Protein AF-A0A971KIN3-F1 (afdb_monomer)

Sequence (688 aa):
MKANSELQKLKEALSQYQEQVETALETAGYPPVSIWNLETLIKLVQDIEIHAARIETIAKANERREQALSQLEKAKREMTDWHARWEQACRDLLLDAEHPRLEGAQFFNFSQHLMKWIELIKVAQGKSEVYANQKSLYEEALQALTSFLKETTDDPIELKAKANSLCQRLEQANSLSKEIKRKHTELEEIVKAVENKQHALNQFWESIGLDDKNVYALQELSDRRPEWDTLKLTIGQREGDIEQLSKEDPEAALISDTTTLDEINQKTADIDDNISQIKDSYNKLTELKSDYKRYTEGSDLAQAEKEYRLALEKLEQFRQNQMLKRTVQVLIDNLEEEYREQASPEVLNKASSWFEKITANRYALRVNSEGFFAYDMVNKNALLLNQLSHGTRVQLLFAVRMGLIDMQERSGAIRFPIFMDELLANSDDARALFIINAIKEIAKERQVFYFTAQFDEVEKFRQHAPEVFHELPLSKLSEEHLGDSSPASHYKPIKPSYPEPVQDYGEYKRLLHVPRITLFDHIEQLHIWYLFDDSRHLCPYLEQNQLQVGQLRAEDPIVEKRINLLRQAQQLLRIGRCPPVFMEDIRKASILNENTEYWTQIESFLAEHTHNGTLLVKELEEGQSIKNIIKRTKQNLIDYLKTNGFASDEIASDAETVLSYMSQITEGFSTESDDYAIIMRYVKYVLG

Solvent-accessible surface area (backbone atoms only — not comparable to full-atom values): 39937 Å² total; per-residue (Å²): 119,70,73,61,54,55,55,49,52,52,51,53,52,50,54,54,52,50,53,54,51,48,54,53,34,52,77,70,72,45,82,78,81,91,60,98,46,72,68,56,50,53,50,51,51,52,53,51,51,54,52,52,54,52,52,53,52,52,51,56,51,50,52,55,50,53,53,52,50,52,51,50,54,50,51,52,51,54,51,53,54,48,51,56,52,49,47,49,54,24,57,79,67,75,41,53,79,90,64,71,76,80,83,67,95,62,62,76,65,48,56,55,52,47,52,52,47,52,53,50,47,52,53,49,49,54,50,47,50,52,48,51,51,52,49,51,55,49,51,51,51,48,51,52,50,29,62,74,69,70,55,91,69,87,52,67,68,61,52,51,53,51,51,53,52,50,50,52,51,51,53,50,52,52,51,50,52,52,49,51,52,52,53,50,52,54,48,52,52,50,50,50,50,49,51,52,50,50,50,54,50,52,54,54,45,65,76,67,74,72,83,85,87,81,88,88,70,82,78,69,76,78,79,60,73,80,67,55,69,64,54,60,64,58,51,67,61,55,60,63,65,54,69,68,68,77,76,78,77,83,78,84,76,76,76,82,83,81,78,60,72,66,66,51,53,54,50,50,53,56,48,51,53,50,51,49,55,49,48,54,51,51,50,53,50,48,52,53,49,51,52,49,46,50,63,73,71,28,70,63,51,59,48,51,52,49,52,50,51,53,50,51,51,51,50,49,52,49,49,51,53,51,47,50,53,49,50,50,47,50,50,49,51,48,48,52,49,48,48,64,71,60,54,48,68,62,39,50,53,40,12,17,56,38,22,18,55,42,46,74,57,40,33,37,58,46,76,57,101,93,43,69,30,37,32,32,62,81,81,70,42,80,33,49,69,87,74,46,52,73,54,55,46,53,48,44,53,51,12,43,53,52,11,48,51,54,58,72,36,67,88,48,98,64,72,71,70,44,81,43,70,53,85,51,80,78,43,56,74,73,56,34,51,33,46,51,53,40,49,48,60,48,48,75,76,28,57,68,47,80,46,71,94,51,68,67,58,55,51,50,40,55,74,76,32,54,92,82,57,79,90,75,63,67,77,66,60,50,72,84,61,73,84,69,87,81,94,65,78,81,79,69,78,78,69,84,80,72,81,75,70,51,93,52,46,75,57,45,42,63,77,68,63,61,78,88,64,56,73,79,57,58,71,48,71,36,51,41,71,63,74,43,83,46,35,71,79,42,44,68,41,51,78,69,70,38,57,30,43,61,64,59,69,88,82,44,70,66,61,51,50,50,54,51,50,49,51,53,51,45,57,58,54,43,42,40,47,51,54,68,48,51,71,66,64,52,55,74,65,66,67,69,65,80,92,40,72,39,44,56,38,50,52,51,51,28,66,75,52,74,19,40,32,42,60,49,43,52,42,62,74,73,45,84,78,55,51,96,68,53,71,68,51,52,48,54,49,45,51,48,33,43,75,73,46,23,22,59,93,48,76,57,61,54,72,65,58,49,55,54,50,47,43,74,76,37,90,89,43,40,94,88,32,70,66,36,58,30,48,54,49,48,50,46,60,46,74,105

Foldseek 3Di:
DVVVVVVVVVVVVVVVVLVVVQVVCVVVVHDRQPDPDPVSVVVVVVVVVVVVVVVVVVVVVVVVVVVVVVVVVVVVVVVVVVLVVQVVVCVVVVADSVDRPPPDPDVVVVVVVVVVVVVVVVVVVVVVVVVVVVVVVVVVVLVVLCVVLVHDDSDPVVSVVVVVVVVVVVVVVVVVVVVVVVVVVVVVVVVVVVVVVVVVVVVVCVVVDDDDDDDDPVPVVPPPVVVVVVVVVVVVVVVVVVVVVVPDDDPPPPPPPPDDPVVVVVVVVVVVVVVVVVVVVVVVVVVVVVVVCCVPVPPVVVVVVVVVVVVVVVVVVVVVVVCVVVVVVVVVVVCVVCCVVPVPVQLLVQLQVQLCQLVVNQWGWDADPVGIWIQGPVVRDTHDLVRDDPLSNLSSVVSSVRSVQCVVCVPPPDRDEAEAECSCVPPDLVSLLSNLVSVLVVLVVHHYHYDDPDVVSVVSNCVRRVPSDDDDDVVVVCVVPVPDDDPDDPPPPPQPDQDDWDPDLVVSCVSVVFDFDALPDDQQAHFCSLQDLGRVVCVVCVSVVNGGLVSDDPPDPSSVVLSVLLVLLSVLQLFQPFDADALVLVVVLVLDDCPDPLSVQLRVVCVVVVRQLQVVLVCLVVVDRRDDDDPVSSVSSSCSCVVVRSHDPGDRDALVRSLVVCCVPPPPSDPPDSSSVSSSVVRVSNVD

Structure (mmCIF, N/CA/C/O backbone):
data_AF-A0A971KIN3-F1
#
_entry.id   AF-A0A971KIN3-F1
#
loop_
_atom_site.group_PDB
_atom_site.id
_atom_site.type_symbol
_atom_site.label_atom_id
_atom_site.label_alt_id
_atom_site.label_comp_id
_atom_site.label_asym_id
_atom_site.label_entity_id
_atom_site.label_seq_id
_atom_site.pdbx_PDB_ins_code
_atom_site.Cartn_x
_atom_site.Cartn_y
_atom_site.Cartn_z
_atom_site.occupancy
_atom_site.B_iso_or_equiv
_atom_site.auth_seq_id
_atom_site.auth_comp_id
_atom_site.auth_asym_id
_atom_site.auth_atom_id
_atom_site.pdbx_PDB_model_num
ATOM 1 N N . MET A 1 1 ? 16.374 -70.831 82.853 1.00 53.88 1 MET A N 1
ATOM 2 C CA . MET A 1 1 ? 15.401 -71.311 81.840 1.00 53.88 1 MET A CA 1
ATOM 3 C C . MET A 1 1 ? 14.658 -70.199 81.080 1.00 53.88 1 MET A C 1
ATOM 5 O O . MET A 1 1 ? 14.287 -70.464 79.948 1.00 53.88 1 MET A O 1
ATOM 9 N N . LYS A 1 2 ? 14.483 -68.963 81.593 1.00 54.94 2 LYS A N 1
ATOM 10 C CA . LYS A 1 2 ? 13.761 -67.887 80.864 1.00 54.94 2 LYS A CA 1
ATOM 11 C C . LYS A 1 2 ? 14.474 -67.339 79.608 1.00 54.94 2 LYS A C 1
ATOM 13 O O . LYS A 1 2 ? 13.822 -67.201 78.580 1.00 54.94 2 LYS A O 1
ATOM 18 N N . ALA A 1 3 ? 15.799 -67.159 79.644 1.00 54.19 3 ALA A N 1
ATOM 19 C CA . ALA A 1 3 ? 16.580 -66.657 78.499 1.00 54.19 3 ALA A CA 1
ATOM 20 C C . ALA A 1 3 ? 16.579 -67.594 77.271 1.00 54.19 3 ALA A C 1
ATOM 22 O O . ALA A 1 3 ? 16.702 -67.136 76.141 1.00 54.19 3 ALA A O 1
ATOM 23 N N . ASN A 1 4 ? 16.388 -68.904 77.474 1.00 57.28 4 ASN A N 1
ATOM 24 C CA . ASN A 1 4 ? 16.362 -69.867 76.369 1.00 57.28 4 ASN A CA 1
ATOM 25 C C . ASN A 1 4 ? 15.003 -69.874 75.640 1.00 57.28 4 ASN A C 1
ATOM 27 O O . ASN A 1 4 ? 14.953 -70.144 74.447 1.00 57.28 4 ASN A O 1
ATOM 31 N N . SER A 1 5 ? 13.906 -69.527 76.331 1.00 62.28 5 SER A N 1
ATOM 32 C CA . SER A 1 5 ? 12.571 -69.476 75.711 1.00 62.28 5 SER A CA 1
ATOM 33 C C . SER A 1 5 ? 12.349 -68.216 74.867 1.00 62.28 5 SER A C 1
ATOM 35 O O . SER A 1 5 ? 11.665 -68.280 73.853 1.00 62.28 5 SER A O 1
ATOM 37 N N . GLU A 1 6 ? 12.952 -67.081 75.241 1.00 65.56 6 GLU A N 1
ATOM 38 C CA . GLU A 1 6 ? 12.880 -65.850 74.439 1.00 65.56 6 GLU A CA 1
ATOM 39 C C . GLU A 1 6 ? 13.728 -65.946 73.169 1.00 65.56 6 GLU A C 1
ATOM 41 O O . GLU A 1 6 ? 13.268 -65.560 72.097 1.00 65.56 6 GLU A O 1
ATOM 46 N N . LEU A 1 7 ? 14.923 -66.542 73.256 1.00 69.50 7 LEU A N 1
ATOM 47 C CA . LEU A 1 7 ? 15.766 -66.797 72.086 1.00 69.50 7 LEU A CA 1
ATOM 48 C C . LEU A 1 7 ? 15.076 -67.736 71.082 1.00 69.50 7 LEU A C 1
ATOM 50 O O . LEU A 1 7 ? 15.206 -67.554 69.874 1.00 69.50 7 LEU A O 1
ATOM 54 N N . GLN A 1 8 ? 14.333 -68.729 71.574 1.00 71.75 8 GLN A N 1
ATOM 55 C CA . GLN A 1 8 ? 13.607 -69.670 70.725 1.00 71.75 8 GLN A CA 1
ATOM 56 C C . GLN A 1 8 ? 12.415 -69.007 70.023 1.00 71.75 8 GLN A C 1
ATOM 58 O O . GLN A 1 8 ? 12.276 -69.158 68.813 1.00 71.75 8 GLN A O 1
ATOM 63 N N . LYS A 1 9 ? 11.653 -68.166 70.735 1.00 71.81 9 LYS A N 1
ATOM 64 C CA . LYS A 1 9 ? 10.582 -67.348 70.138 1.00 71.81 9 LYS A CA 1
ATOM 65 C C . LYS A 1 9 ? 11.098 -66.374 69.078 1.00 71.81 9 LYS A C 1
ATOM 67 O O . LYS A 1 9 ? 10.453 -66.194 68.052 1.00 71.81 9 LYS A O 1
ATOM 72 N N . LEU A 1 10 ? 12.262 -65.759 69.299 1.00 72.50 10 LEU A N 1
ATOM 73 C CA . LEU A 1 10 ? 12.882 -64.866 68.314 1.00 72.50 10 LEU A CA 1
ATOM 74 C C . LEU A 1 10 ? 13.343 -65.618 67.057 1.00 72.50 10 LEU A C 1
ATOM 76 O O . LEU A 1 10 ? 13.205 -65.094 65.957 1.00 72.50 10 LEU A O 1
ATOM 80 N N . LYS A 1 11 ? 13.850 -66.850 67.197 1.00 73.94 11 LYS A N 1
ATOM 81 C CA . LYS A 1 11 ? 14.219 -67.699 66.050 1.00 73.94 11 LYS A CA 1
ATOM 82 C C . LYS A 1 11 ? 13.003 -68.169 65.251 1.00 73.94 11 LYS A C 1
ATOM 84 O O . LYS A 1 11 ? 13.064 -68.171 64.027 1.00 73.94 11 LYS A O 1
ATOM 89 N N . GLU A 1 12 ? 11.911 -68.526 65.926 1.00 74.44 12 GLU A N 1
ATOM 90 C CA . GLU A 1 12 ? 10.640 -68.878 65.277 1.00 74.44 12 GLU A CA 1
ATOM 91 C C . GLU A 1 12 ? 10.049 -67.679 64.520 1.00 74.44 12 GLU A C 1
ATOM 93 O O . GLU A 1 12 ? 9.695 -67.812 63.351 1.00 74.44 12 GLU A O 1
ATOM 98 N N . ALA A 1 13 ? 10.038 -66.489 65.133 1.00 71.88 13 ALA A N 1
ATOM 99 C CA . ALA A 1 13 ? 9.583 -65.264 64.475 1.00 71.88 13 ALA A CA 1
ATOM 100 C C . ALA A 1 13 ? 10.449 -64.891 63.257 1.00 71.88 13 ALA A C 1
ATOM 102 O O . ALA A 1 13 ? 9.910 -64.493 62.228 1.00 71.88 13 ALA A O 1
ATOM 103 N N . LEU A 1 14 ? 11.777 -65.053 63.345 1.00 75.38 14 LEU A N 1
ATOM 104 C CA . LEU A 1 14 ? 12.691 -64.815 62.222 1.00 75.38 14 LEU A CA 1
ATOM 105 C C . LEU A 1 14 ? 12.408 -65.775 61.057 1.00 75.38 14 LEU A C 1
ATOM 107 O O . LEU A 1 14 ? 12.309 -65.327 59.920 1.00 75.38 14 LEU A O 1
ATOM 111 N N . SER A 1 15 ? 12.233 -67.070 61.340 1.00 76.12 15 SER A N 1
ATOM 112 C CA . SER A 1 15 ? 11.923 -68.083 60.322 1.00 76.12 15 SER A CA 1
ATOM 113 C C . SER A 1 15 ? 10.598 -67.791 59.618 1.00 76.12 15 SER A C 1
ATOM 115 O O . SER A 1 15 ? 10.511 -67.896 58.400 1.00 76.12 15 SER A O 1
ATOM 117 N N . GLN A 1 16 ? 9.580 -67.377 60.376 1.00 74.38 16 GLN A N 1
ATOM 118 C CA . GLN A 1 16 ? 8.275 -67.023 59.823 1.00 74.38 16 GLN A CA 1
ATOM 119 C C . GLN A 1 16 ? 8.350 -65.767 58.939 1.00 74.38 16 GLN A C 1
ATOM 121 O O . GLN A 1 16 ? 7.687 -65.687 57.908 1.00 74.38 16 GLN A O 1
ATOM 126 N N . TYR A 1 17 ? 9.180 -64.790 59.314 1.00 76.06 17 TYR A N 1
ATOM 127 C CA . TYR A 1 17 ? 9.399 -63.585 58.512 1.00 76.06 17 TYR A CA 1
ATOM 128 C C . TYR A 1 17 ? 10.165 -63.886 57.213 1.00 76.06 17 TYR A C 1
ATOM 130 O O . TYR A 1 17 ? 9.867 -63.304 56.172 1.00 76.06 17 TYR A O 1
ATOM 138 N N . GLN A 1 18 ? 11.132 -64.810 57.255 1.00 79.69 18 GLN A N 1
ATOM 139 C CA . GLN A 1 18 ? 11.874 -65.259 56.072 1.00 79.69 18 GLN A CA 1
ATOM 140 C C . GLN A 1 18 ? 10.957 -65.949 55.056 1.00 79.69 18 GLN A C 1
ATOM 142 O O . GLN A 1 18 ? 10.985 -65.597 53.879 1.00 79.69 18 GLN A O 1
ATOM 147 N N . GLU A 1 19 ? 10.084 -66.844 55.521 1.00 78.56 19 GLU A N 1
ATOM 148 C CA . GLU A 1 19 ? 9.106 -67.549 54.682 1.00 78.56 19 GLU A CA 1
ATOM 149 C C . GLU A 1 19 ? 8.125 -66.580 53.995 1.00 78.56 19 GLU A C 1
ATOM 151 O O . GLU A 1 19 ? 7.825 -66.713 52.806 1.00 78.56 19 GLU A O 1
ATOM 156 N N . GLN A 1 20 ? 7.670 -65.544 54.711 1.00 77.56 20 GLN A N 1
ATOM 157 C CA . GLN A 1 20 ? 6.807 -64.501 54.141 1.00 77.56 20 GLN A CA 1
ATOM 158 C C . GLN A 1 20 ? 7.499 -63.710 53.025 1.00 77.56 20 GLN A C 1
ATOM 160 O O . GLN A 1 20 ? 6.883 -63.415 52.000 1.00 77.56 20 GLN A O 1
ATOM 165 N N . VAL A 1 21 ? 8.774 -63.367 53.213 1.00 73.19 21 VAL A N 1
ATOM 166 C CA . VAL A 1 21 ? 9.553 -62.614 52.223 1.00 73.19 21 VAL A CA 1
ATOM 167 C C . VAL A 1 21 ? 9.888 -63.482 51.006 1.00 73.19 21 VAL A C 1
ATOM 169 O O . VAL A 1 21 ? 9.762 -63.001 49.884 1.00 73.19 21 VAL A O 1
ATOM 172 N N . GLU A 1 22 ? 10.238 -64.757 51.188 1.00 79.12 22 GLU A N 1
ATOM 173 C CA . GLU A 1 22 ? 10.440 -65.704 50.078 1.00 79.12 22 GLU A CA 1
ATOM 174 C C . GLU A 1 22 ? 9.166 -65.884 49.244 1.00 79.12 22 GLU A C 1
ATOM 176 O O . GLU A 1 22 ? 9.211 -65.751 48.021 1.00 79.12 22 GLU A O 1
ATOM 181 N N . THR A 1 23 ? 8.013 -66.054 49.897 1.00 75.00 23 THR A N 1
ATOM 182 C CA . THR A 1 23 ? 6.712 -66.153 49.212 1.00 75.00 23 THR A CA 1
ATOM 183 C C . THR A 1 23 ? 6.403 -64.890 48.394 1.00 75.00 23 THR A C 1
ATOM 185 O O . THR A 1 23 ? 5.900 -64.962 47.268 1.00 75.00 23 THR A O 1
ATOM 188 N N . ALA A 1 24 ? 6.718 -63.708 48.937 1.00 71.25 24 ALA A N 1
ATOM 189 C CA . ALA A 1 24 ? 6.518 -62.436 48.245 1.00 71.25 24 ALA A CA 1
ATOM 190 C C . ALA A 1 24 ? 7.445 -62.278 47.025 1.00 71.25 24 ALA A C 1
ATOM 192 O O . ALA A 1 24 ? 7.006 -61.788 45.983 1.00 71.25 24 ALA A O 1
ATOM 193 N N . LEU A 1 25 ? 8.701 -62.723 47.129 1.00 74.12 25 LEU A N 1
ATOM 194 C CA . LEU A 1 25 ? 9.668 -62.696 46.028 1.00 74.12 25 LEU A CA 1
ATOM 195 C C . LEU A 1 25 ? 9.279 -63.657 44.901 1.00 74.12 25 LEU A C 1
ATOM 197 O O . LEU A 1 25 ? 9.315 -63.251 43.739 1.00 74.12 25 LEU A O 1
ATOM 201 N N . GLU A 1 26 ? 8.834 -64.874 45.226 1.00 75.00 26 GLU A N 1
ATOM 202 C CA . GLU A 1 26 ? 8.338 -65.838 44.235 1.00 75.00 26 GLU A CA 1
ATOM 203 C C . GLU A 1 26 ? 7.112 -65.306 43.491 1.00 75.00 26 GLU A C 1
ATOM 205 O O . GLU A 1 26 ? 7.052 -65.364 42.262 1.00 75.00 26 GLU A O 1
ATOM 210 N N . THR A 1 27 ? 6.162 -64.711 44.219 1.00 71.19 27 THR A N 1
ATOM 211 C CA . THR A 1 27 ? 4.963 -64.101 43.619 1.00 71.19 27 THR A CA 1
ATOM 212 C C . THR A 1 27 ? 5.328 -62.952 42.672 1.00 71.19 27 THR A C 1
ATOM 214 O O . THR A 1 27 ? 4.670 -62.747 41.653 1.00 71.19 27 THR A O 1
ATOM 217 N N . ALA A 1 28 ? 6.400 -62.218 42.981 1.00 64.06 28 ALA A N 1
ATOM 218 C CA . ALA A 1 28 ? 6.932 -61.137 42.157 1.00 64.06 28 ALA A CA 1
ATOM 219 C C . ALA A 1 28 ? 7.926 -61.606 41.068 1.00 64.06 28 ALA A C 1
ATOM 221 O O . ALA A 1 28 ? 8.424 -60.774 40.308 1.00 64.06 28 ALA A O 1
ATOM 222 N N . GLY A 1 29 ? 8.200 -62.913 40.962 1.00 72.31 29 GLY A N 1
ATOM 223 C CA . GLY A 1 29 ? 9.069 -63.505 39.939 1.00 72.31 29 GLY A CA 1
ATOM 224 C C . GLY A 1 29 ? 10.575 -63.327 40.169 1.00 72.31 29 GLY A C 1
ATOM 225 O O . GLY A 1 29 ? 11.348 -63.455 39.217 1.00 72.31 29 GLY A O 1
ATOM 226 N N . TYR A 1 30 ? 11.007 -63.027 41.397 1.00 71.94 30 TYR A N 1
ATOM 227 C CA . TYR A 1 30 ? 12.423 -62.918 41.767 1.00 71.94 30 TYR A CA 1
ATOM 228 C C . TYR A 1 30 ? 12.979 -64.261 42.274 1.00 71.94 30 TYR A C 1
ATOM 230 O O . TYR A 1 30 ? 12.240 -65.050 42.864 1.00 71.94 30 TYR A O 1
ATOM 238 N N . PRO A 1 31 ? 14.277 -64.552 42.057 1.00 72.75 31 PRO A N 1
ATOM 239 C CA . PRO A 1 31 ? 14.882 -65.798 42.516 1.00 72.75 31 PRO A CA 1
ATOM 240 C C . PRO A 1 31 ? 14.957 -65.867 44.055 1.00 72.75 31 PRO A C 1
ATOM 242 O O . PRO A 1 31 ? 15.127 -64.830 44.703 1.00 72.75 31 PRO A O 1
ATOM 245 N N . PRO A 1 32 ? 14.887 -67.075 44.650 1.00 72.88 32 PRO A N 1
ATOM 246 C CA . PRO A 1 32 ? 14.962 -67.252 46.098 1.00 72.88 32 PRO A CA 1
ATOM 247 C C . PRO A 1 32 ? 16.329 -66.833 46.659 1.00 72.88 32 PRO A C 1
ATOM 249 O O . PRO A 1 32 ? 17.370 -66.981 46.009 1.00 72.88 32 PRO A O 1
ATOM 252 N N . VAL A 1 33 ? 16.337 -66.324 47.895 1.00 77.06 33 VAL A N 1
ATOM 253 C CA . VAL A 1 33 ? 17.548 -65.818 48.556 1.00 77.06 33 VAL A CA 1
ATOM 254 C C . VAL A 1 33 ? 18.350 -66.983 49.135 1.00 77.06 33 VAL A C 1
ATOM 256 O O . VAL A 1 33 ? 18.011 -67.551 50.165 1.00 77.06 33 VAL A O 1
ATOM 259 N N . SER A 1 34 ? 19.465 -67.332 48.493 1.00 69.38 34 SER A N 1
ATOM 260 C CA . SER A 1 34 ? 20.286 -68.483 48.898 1.00 69.38 34 SER A CA 1
ATOM 261 C C . SER A 1 34 ? 21.066 -68.281 50.206 1.00 69.38 34 SER A C 1
ATOM 263 O O . SER A 1 34 ? 21.488 -69.256 50.824 1.00 69.38 34 SER A O 1
ATOM 265 N N . ILE A 1 35 ? 21.320 -67.030 50.613 1.00 75.88 35 ILE A N 1
ATOM 266 C CA . ILE A 1 35 ? 22.051 -66.684 51.841 1.00 75.88 35 ILE A CA 1
ATOM 267 C C . ILE A 1 35 ? 21.369 -65.481 52.490 1.00 75.88 35 ILE A C 1
ATOM 269 O O . ILE A 1 35 ? 21.309 -64.408 51.902 1.00 75.88 35 ILE A O 1
ATOM 273 N N . TRP A 1 36 ? 20.900 -65.641 53.725 1.00 75.81 36 TRP A N 1
ATOM 274 C CA . TRP A 1 36 ? 20.221 -64.588 54.480 1.00 75.81 36 TRP A CA 1
ATOM 275 C C . TRP A 1 36 ? 21.215 -63.733 55.276 1.00 75.81 36 TRP A C 1
ATOM 277 O O . TRP A 1 36 ? 21.323 -63.853 56.497 1.00 75.81 36 TRP A O 1
ATOM 287 N N . ASN A 1 37 ? 21.969 -62.879 54.577 1.00 75.06 37 ASN A N 1
ATOM 288 C CA . ASN A 1 37 ? 22.836 -61.877 55.199 1.00 75.06 37 ASN A CA 1
ATOM 289 C C . ASN A 1 37 ? 22.491 -60.446 54.739 1.00 75.06 37 ASN A C 1
ATOM 291 O O . ASN A 1 37 ? 21.803 -60.240 53.736 1.00 75.06 37 ASN A O 1
ATOM 295 N N . LEU A 1 38 ? 22.963 -59.454 55.500 1.00 70.25 38 LEU A N 1
ATOM 296 C CA . LEU A 1 38 ? 22.644 -58.041 55.280 1.00 70.25 38 LEU A CA 1
ATOM 297 C C . LEU A 1 38 ? 23.061 -57.562 53.879 1.00 70.25 38 LEU A C 1
ATOM 299 O O . LEU A 1 38 ? 22.327 -56.824 53.234 1.00 70.25 38 LEU A O 1
ATOM 303 N N . GLU A 1 39 ? 24.216 -58.010 53.394 1.00 74.06 39 GLU A N 1
ATOM 304 C CA . GLU A 1 39 ? 24.797 -57.576 52.122 1.00 74.06 39 GLU A CA 1
ATOM 305 C C . GLU A 1 39 ? 23.992 -58.098 50.922 1.00 74.06 39 GLU A C 1
ATOM 307 O O . GLU A 1 39 ? 23.670 -57.342 50.005 1.00 74.06 39 GLU A O 1
ATOM 312 N N . THR A 1 40 ? 23.568 -59.365 50.967 1.00 76.94 40 THR A N 1
ATOM 313 C CA . THR A 1 40 ? 22.676 -59.967 49.962 1.00 76.94 40 THR A CA 1
ATOM 314 C C . THR A 1 40 ? 21.297 -59.319 49.930 1.00 76.94 40 THR A C 1
ATOM 316 O O . THR A 1 40 ? 20.754 -59.107 48.848 1.00 76.94 40 THR A O 1
ATOM 319 N N . LEU A 1 41 ? 20.739 -58.961 51.091 1.00 70.44 41 LEU A N 1
ATOM 320 C CA . LEU A 1 41 ? 19.430 -58.309 51.166 1.00 70.44 41 LEU A CA 1
ATOM 321 C C . LEU A 1 41 ? 19.489 -56.863 50.663 1.00 70.44 41 LEU A C 1
ATOM 323 O O . LEU A 1 41 ? 18.603 -56.449 49.922 1.00 70.44 41 LEU A O 1
ATOM 327 N N . ILE A 1 42 ? 20.549 -56.118 50.993 1.00 71.31 42 ILE A N 1
ATOM 328 C CA . ILE A 1 42 ? 20.762 -54.757 50.474 1.00 71.31 42 ILE A CA 1
ATOM 329 C C . ILE A 1 42 ? 20.855 -54.777 48.946 1.00 71.31 42 ILE A C 1
ATOM 331 O O . ILE A 1 42 ? 20.210 -53.967 48.283 1.00 71.31 42 ILE A O 1
ATOM 335 N N . LYS A 1 43 ? 21.610 -55.725 48.380 1.00 75.12 43 LYS A N 1
ATOM 336 C CA . LYS A 1 43 ? 21.755 -55.849 46.927 1.00 75.12 43 LYS A CA 1
ATOM 337 C C . LYS A 1 43 ? 20.433 -56.201 46.237 1.00 75.12 43 LYS A C 1
ATOM 339 O O . LYS A 1 43 ? 20.103 -55.601 45.222 1.00 75.12 43 LYS A O 1
ATOM 344 N N . LEU A 1 44 ? 19.654 -57.118 46.812 1.00 74.75 44 LEU A N 1
ATOM 345 C CA . LEU A 1 44 ? 18.337 -57.482 46.286 1.00 74.75 44 LEU A CA 1
ATOM 346 C C . LEU A 1 44 ? 17.372 -56.288 46.280 1.00 74.75 44 LEU A C 1
ATOM 348 O O . LEU A 1 44 ? 16.676 -56.071 45.293 1.00 74.75 44 LEU A O 1
ATOM 352 N N . VAL A 1 45 ? 17.348 -55.499 47.358 1.00 70.38 45 VAL A N 1
ATOM 353 C CA . VAL A 1 45 ? 16.515 -54.289 47.434 1.00 70.38 45 VAL A CA 1
ATOM 354 C C . VAL A 1 45 ? 16.930 -53.277 46.362 1.00 70.38 45 VAL A C 1
ATOM 356 O O . VAL A 1 45 ? 16.064 -52.766 45.659 1.00 70.38 45 VAL A O 1
ATOM 359 N N . GLN A 1 46 ? 18.234 -53.060 46.157 1.00 72.94 46 GLN A N 1
ATOM 360 C CA . GLN A 1 46 ? 18.737 -52.177 45.095 1.00 72.94 46 GLN A CA 1
ATOM 361 C C . GLN A 1 46 ? 18.334 -52.653 43.691 1.00 72.94 46 GLN A C 1
ATOM 363 O O . GLN A 1 46 ? 17.906 -51.847 42.864 1.00 72.94 46 GLN A O 1
ATOM 368 N N . ASP A 1 47 ? 18.426 -53.955 43.414 1.00 72.12 47 ASP A N 1
ATOM 369 C CA . ASP A 1 47 ? 18.034 -54.517 42.118 1.00 72.12 47 ASP A CA 1
ATOM 370 C C . ASP A 1 47 ? 16.516 -54.373 41.871 1.00 72.12 47 ASP A C 1
ATOM 372 O O . ASP A 1 47 ? 16.094 -54.029 40.761 1.00 72.12 47 ASP A O 1
ATOM 376 N N . ILE A 1 48 ? 15.691 -54.561 42.910 1.00 73.25 48 ILE A N 1
ATOM 377 C CA . ILE A 1 48 ? 14.236 -54.343 42.855 1.00 73.25 48 ILE A CA 1
ATOM 378 C C . ILE A 1 48 ? 13.913 -52.861 42.618 1.00 73.25 48 ILE A C 1
ATOM 380 O O . ILE A 1 48 ? 13.055 -52.554 41.790 1.00 73.25 48 ILE A O 1
ATOM 384 N N . GLU A 1 49 ? 14.609 -51.939 43.287 1.00 68.81 49 GLU A N 1
ATOM 385 C CA . GLU A 1 49 ? 14.440 -50.492 43.101 1.00 68.81 49 GLU A CA 1
ATOM 386 C C . GLU A 1 49 ? 14.782 -50.057 41.667 1.00 68.81 49 GLU A C 1
ATOM 388 O O . GLU A 1 49 ? 14.021 -49.313 41.040 1.00 68.81 49 GLU A O 1
ATOM 393 N N . ILE A 1 50 ? 15.880 -50.572 41.101 1.00 71.00 50 ILE A N 1
ATOM 394 C CA . ILE A 1 50 ? 16.274 -50.308 39.709 1.00 71.00 50 ILE A CA 1
ATOM 395 C C . ILE A 1 50 ? 15.220 -50.848 38.734 1.00 71.00 50 ILE A C 1
ATOM 397 O O . ILE A 1 50 ? 14.851 -50.175 37.764 1.00 71.00 50 ILE A O 1
ATOM 401 N N . HIS A 1 51 ? 14.716 -52.060 38.976 1.00 69.88 51 HIS A N 1
ATOM 402 C CA . HIS A 1 51 ? 13.700 -52.664 38.122 1.00 69.88 51 HIS A CA 1
ATOM 403 C C . HIS A 1 51 ? 12.359 -51.914 38.204 1.00 69.88 51 HIS A C 1
ATOM 405 O O . HIS A 1 51 ? 11.751 -51.635 37.167 1.00 69.88 51 HIS A O 1
ATOM 411 N N . ALA A 1 52 ? 11.943 -51.494 39.403 1.00 63.69 52 ALA A N 1
ATOM 412 C CA . ALA A 1 52 ? 10.748 -50.680 39.618 1.00 63.69 52 ALA A CA 1
ATOM 413 C C . ALA A 1 52 ? 10.834 -49.329 38.886 1.00 63.69 52 ALA A C 1
ATOM 415 O O . ALA A 1 52 ? 9.907 -48.962 38.160 1.00 63.69 52 ALA A O 1
ATOM 416 N N . ALA A 1 53 ? 11.977 -48.639 38.972 1.00 62.81 53 ALA A N 1
ATOM 417 C CA . ALA A 1 53 ? 12.207 -47.383 38.255 1.00 62.81 53 ALA A CA 1
ATOM 418 C C . ALA A 1 53 ? 12.123 -47.554 36.723 1.00 62.81 53 ALA A C 1
ATOM 420 O O . ALA A 1 53 ? 11.590 -46.699 36.004 1.00 62.81 53 ALA A O 1
ATOM 421 N N . ARG A 1 54 ? 12.607 -48.688 36.196 1.00 66.94 54 ARG A N 1
ATOM 422 C CA . ARG A 1 54 ? 12.516 -49.012 34.764 1.00 66.94 54 ARG A CA 1
ATOM 423 C C . ARG A 1 54 ? 11.072 -49.255 34.318 1.00 66.94 54 ARG A C 1
ATOM 425 O O . ARG A 1 54 ? 10.683 -48.753 33.263 1.00 66.94 54 ARG A O 1
ATOM 432 N N . ILE A 1 55 ? 10.279 -49.977 35.111 1.00 67.69 55 ILE A N 1
ATOM 433 C CA . ILE A 1 55 ? 8.850 -50.209 34.841 1.00 67.69 55 ILE A CA 1
ATOM 434 C C . ILE A 1 55 ? 8.083 -48.883 34.847 1.00 67.69 55 ILE A C 1
ATOM 436 O O . ILE A 1 55 ? 7.304 -48.626 33.930 1.00 67.69 55 ILE A O 1
ATOM 440 N N . GLU A 1 56 ? 8.354 -48.005 35.813 1.00 62.47 56 GLU A N 1
ATOM 441 C CA . GLU A 1 56 ? 7.712 -46.690 35.892 1.00 62.47 56 GLU A CA 1
ATOM 442 C C . GLU A 1 56 ? 8.041 -45.813 34.670 1.00 62.47 56 GLU A C 1
ATOM 444 O O . GLU A 1 56 ? 7.174 -45.131 34.118 1.00 62.47 56 GLU A O 1
ATOM 449 N N . THR A 1 57 ? 9.283 -45.879 34.184 1.00 64.62 57 THR A N 1
ATOM 450 C CA . THR A 1 57 ? 9.708 -45.160 32.973 1.00 64.62 57 THR A CA 1
ATOM 451 C C . THR A 1 57 ? 8.973 -45.667 31.725 1.00 64.62 57 THR A C 1
ATOM 453 O O . THR A 1 57 ? 8.529 -44.867 30.899 1.00 64.62 57 THR A O 1
ATOM 456 N N . ILE A 1 58 ? 8.798 -46.987 31.596 1.00 63.75 58 ILE A N 1
ATOM 457 C CA . ILE A 1 58 ? 8.051 -47.608 30.490 1.00 63.75 58 ILE A CA 1
ATOM 458 C C . ILE A 1 58 ? 6.559 -47.254 30.571 1.00 63.75 58 ILE A C 1
ATOM 460 O O . ILE A 1 58 ? 5.957 -46.925 29.548 1.00 63.75 58 ILE A O 1
ATOM 464 N N . ALA A 1 59 ? 5.969 -47.255 31.769 1.00 59.94 59 ALA A N 1
ATOM 465 C CA . ALA A 1 59 ? 4.577 -46.862 31.979 1.00 59.94 59 ALA A CA 1
ATOM 466 C C . ALA A 1 59 ? 4.325 -45.409 31.537 1.00 59.94 59 ALA A C 1
ATOM 468 O O . ALA A 1 59 ? 3.420 -45.159 30.741 1.00 59.94 59 ALA A O 1
ATOM 469 N N . LYS A 1 60 ? 5.196 -44.473 31.941 1.00 64.38 60 LYS A N 1
ATOM 470 C CA . LYS A 1 60 ? 5.132 -43.063 31.509 1.00 64.38 60 LYS A CA 1
ATOM 471 C C . LYS A 1 60 ? 5.293 -42.902 29.992 1.00 64.38 60 LYS A C 1
ATOM 473 O O . LYS A 1 60 ? 4.662 -42.035 29.390 1.00 64.38 60 LYS A O 1
ATOM 478 N N . ALA A 1 61 ? 6.135 -43.715 29.351 1.00 58.12 61 ALA A N 1
ATOM 479 C CA . ALA A 1 61 ? 6.297 -43.690 27.896 1.00 58.12 61 ALA A CA 1
ATOM 480 C C . ALA A 1 61 ? 5.047 -44.205 27.157 1.00 58.12 61 ALA A C 1
ATOM 482 O O . ALA A 1 61 ? 4.656 -43.629 26.140 1.00 58.12 61 ALA A O 1
ATOM 483 N N . ASN A 1 62 ? 4.396 -45.247 27.682 1.00 60.16 62 ASN A N 1
ATOM 484 C CA . ASN A 1 62 ? 3.154 -45.784 27.123 1.00 60.16 62 ASN A CA 1
ATOM 485 C C . ASN A 1 62 ? 1.987 -44.801 27.260 1.00 60.16 62 ASN A C 1
ATOM 487 O O . ASN A 1 62 ? 1.258 -44.599 26.291 1.00 60.16 62 ASN A O 1
ATOM 491 N N . GLU A 1 63 ? 1.871 -44.124 28.403 1.00 63.81 63 GLU A N 1
ATOM 492 C CA . GLU A 1 63 ? 0.860 -43.086 28.628 1.00 63.81 63 GLU A CA 1
ATOM 493 C C . GLU A 1 63 ? 0.993 -41.938 27.611 1.00 63.81 63 GLU A C 1
ATOM 495 O O . GLU A 1 63 ? 0.019 -41.541 26.970 1.00 63.81 63 GLU A O 1
ATOM 500 N N . ARG A 1 64 ? 2.224 -41.465 27.361 1.00 63.75 64 ARG A N 1
ATOM 501 C CA . ARG A 1 64 ? 2.495 -40.456 26.318 1.00 63.75 64 ARG A CA 1
ATOM 502 C C . ARG A 1 64 ? 2.091 -40.937 24.923 1.00 63.75 64 ARG A C 1
ATOM 504 O O . ARG A 1 64 ? 1.592 -40.147 24.123 1.00 63.75 64 ARG A O 1
ATOM 511 N N . ARG A 1 65 ? 2.302 -42.222 24.616 1.00 63.22 65 ARG A N 1
ATOM 512 C CA . ARG A 1 65 ? 1.929 -42.811 23.321 1.00 63.22 65 ARG A CA 1
ATOM 513 C C . ARG A 1 65 ? 0.414 -42.862 23.139 1.00 63.22 65 ARG A C 1
ATOM 515 O O . ARG A 1 65 ? -0.078 -42.562 22.056 1.00 63.22 65 ARG A O 1
ATOM 522 N N . GLU A 1 66 ? -0.313 -43.231 24.185 1.00 66.38 66 GLU A N 1
ATOM 523 C CA . GLU A 1 66 ? -1.774 -43.301 24.178 1.00 66.38 66 GLU A CA 1
ATOM 524 C C . GLU A 1 66 ? -2.405 -41.909 24.039 1.00 66.38 66 GLU A C 1
ATOM 526 O O . GLU A 1 66 ? -3.304 -41.708 23.219 1.00 66.38 66 GLU A O 1
ATOM 531 N N . GLN A 1 67 ? -1.847 -40.910 24.729 1.00 67.81 67 GLN A N 1
ATOM 532 C CA . GLN A 1 67 ? -2.233 -39.507 24.563 1.00 67.81 67 GLN A CA 1
ATOM 533 C C . GLN A 1 67 ? -1.989 -39.006 23.131 1.00 67.81 67 GLN A C 1
ATOM 535 O O . GLN A 1 67 ? -2.868 -38.375 22.544 1.00 67.81 67 GLN A O 1
ATOM 540 N N . ALA A 1 68 ? -0.835 -39.325 22.535 1.00 59.91 68 ALA A N 1
ATOM 541 C CA . ALA A 1 68 ? -0.525 -38.946 21.156 1.00 59.91 68 ALA A CA 1
ATOM 542 C C . ALA A 1 68 ? -1.459 -39.620 20.131 1.00 59.91 68 ALA A C 1
ATOM 544 O O . ALA A 1 68 ? -1.894 -38.977 19.175 1.00 59.91 68 ALA A O 1
ATOM 545 N N . LEU A 1 69 ? -1.811 -40.894 20.338 1.00 66.38 69 LEU A N 1
ATOM 546 C CA . LEU A 1 69 ? -2.770 -41.617 19.493 1.00 66.38 69 LEU A CA 1
ATOM 547 C C . LEU A 1 69 ? -4.174 -41.007 19.577 1.00 66.38 69 LEU A C 1
ATOM 549 O O . LEU A 1 69 ? -4.806 -40.786 18.546 1.00 66.38 69 LEU A O 1
ATOM 553 N N . SER A 1 70 ? -4.624 -40.664 20.784 1.00 74.44 70 SER A N 1
ATOM 554 C CA . SER A 1 70 ? -5.904 -39.980 21.000 1.00 74.44 70 SER A CA 1
ATOM 555 C C . SER A 1 70 ? -5.951 -38.612 20.304 1.00 74.44 70 SER A C 1
ATOM 557 O O . SER A 1 70 ? -6.927 -38.281 19.626 1.00 74.44 70 SER A O 1
ATOM 559 N N . GLN A 1 71 ? -4.865 -37.835 20.379 1.00 67.81 71 GLN A N 1
ATOM 560 C CA . GLN A 1 71 ? -4.752 -36.557 19.667 1.00 67.81 71 GLN A CA 1
ATOM 561 C C . GLN A 1 71 ? -4.786 -36.730 18.144 1.00 67.81 71 GLN A C 1
ATOM 563 O O . GLN A 1 71 ? -5.459 -35.959 17.459 1.00 67.81 71 GLN A O 1
ATOM 568 N N . LEU A 1 72 ? -4.114 -37.754 17.611 1.00 68.62 72 LEU A N 1
ATOM 569 C CA . LEU A 1 72 ? -4.131 -38.061 16.182 1.00 68.62 72 LEU A CA 1
ATOM 570 C C . LEU A 1 72 ? -5.538 -38.436 15.697 1.00 68.62 72 LEU A C 1
ATOM 572 O O . LEU A 1 72 ? -5.971 -37.964 14.646 1.00 68.62 72 LEU A O 1
ATOM 576 N N . GLU A 1 73 ? -6.261 -39.275 16.441 1.00 78.00 73 GLU A N 1
ATOM 577 C CA . GLU A 1 73 ? -7.638 -39.640 16.093 1.00 78.00 73 GLU A CA 1
ATOM 578 C C . GLU A 1 73 ? -8.578 -38.437 16.135 1.00 78.00 73 GLU A C 1
ATOM 580 O O . GLU A 1 73 ? -9.410 -38.274 15.239 1.00 78.00 73 GLU A O 1
ATOM 585 N N . LYS A 1 74 ? -8.418 -37.566 17.136 1.00 81.62 74 LYS A N 1
ATOM 586 C CA . LYS A 1 74 ? -9.174 -36.317 17.232 1.00 81.62 74 LYS A CA 1
ATOM 587 C C . LYS A 1 74 ? -8.909 -35.413 16.025 1.00 81.62 74 LYS A C 1
ATOM 589 O O . LYS A 1 74 ? -9.861 -34.993 15.375 1.00 81.62 74 LYS A O 1
ATOM 594 N N . ALA A 1 75 ? -7.642 -35.197 15.671 1.00 67.62 75 ALA A N 1
ATOM 595 C CA . ALA A 1 75 ? -7.260 -34.379 14.521 1.00 67.62 75 ALA A CA 1
ATOM 596 C C . ALA A 1 75 ? -7.800 -34.945 13.194 1.00 67.62 75 ALA A C 1
ATOM 598 O O . ALA A 1 75 ? -8.276 -34.194 12.346 1.00 67.62 75 ALA A O 1
ATOM 599 N N . LYS A 1 76 ? -7.797 -36.276 13.023 1.00 76.00 76 LYS A N 1
ATOM 600 C CA . LYS A 1 76 ? -8.401 -36.927 11.848 1.00 76.00 76 LYS A CA 1
ATOM 601 C C . LYS A 1 76 ? -9.901 -36.659 11.751 1.00 76.00 76 LYS A C 1
ATOM 603 O O . LYS A 1 76 ? -10.388 -36.341 10.668 1.00 76.00 76 LYS A O 1
ATOM 608 N N . ARG A 1 77 ? -10.638 -36.768 12.862 1.00 83.25 77 ARG A N 1
ATOM 609 C CA . ARG A 1 77 ? -12.080 -36.465 12.882 1.00 83.25 77 ARG A CA 1
ATOM 610 C C . ARG A 1 77 ? -12.342 -34.998 12.556 1.00 83.25 77 ARG A C 1
ATOM 612 O O . ARG A 1 77 ? -13.152 -34.721 11.684 1.00 83.25 77 ARG A O 1
ATOM 619 N N . GLU A 1 78 ? -11.593 -34.084 13.168 1.00 79.69 78 GLU A N 1
ATOM 620 C CA . GLU A 1 78 ? -11.708 -32.643 12.903 1.00 79.69 78 GLU A CA 1
ATOM 621 C C . GLU A 1 78 ? -11.433 -32.300 11.433 1.00 79.69 78 GLU A C 1
ATOM 623 O O . GLU A 1 78 ? -12.163 -31.507 10.843 1.00 79.69 78 GLU A O 1
ATOM 628 N N . MET A 1 79 ? -10.436 -32.938 10.813 1.00 70.31 79 MET A N 1
ATOM 629 C CA . MET A 1 79 ? -10.140 -32.769 9.388 1.00 70.31 79 MET A CA 1
ATOM 630 C C . MET A 1 79 ? -11.272 -33.293 8.494 1.00 70.31 79 MET A C 1
ATOM 632 O O . MET A 1 79 ? -11.623 -32.654 7.504 1.00 70.31 79 MET A O 1
ATOM 636 N N . THR A 1 80 ? -11.865 -34.433 8.853 1.00 82.75 80 THR A N 1
ATOM 637 C CA . THR A 1 80 ? -12.980 -35.028 8.096 1.00 82.75 80 THR A CA 1
ATOM 638 C C . THR A 1 80 ? -14.226 -34.141 8.177 1.00 82.75 80 THR A C 1
ATOM 640 O O . THR A 1 80 ? -14.851 -33.843 7.159 1.00 82.75 80 THR A O 1
ATOM 643 N N . ASP A 1 81 ? -14.541 -33.644 9.375 1.00 81.94 81 ASP A N 1
ATOM 644 C CA . ASP A 1 81 ? -15.646 -32.709 9.604 1.00 81.94 81 ASP A CA 1
ATOM 645 C C . ASP A 1 81 ? -15.428 -31.384 8.869 1.00 81.94 81 ASP A C 1
ATOM 647 O O . ASP A 1 81 ? -16.369 -30.802 8.324 1.00 81.94 81 ASP A O 1
ATOM 651 N N . TRP A 1 82 ? -14.188 -30.893 8.844 1.00 83.44 82 TRP A N 1
ATOM 652 C CA . TRP A 1 82 ? -13.830 -29.685 8.113 1.00 83.44 82 TRP A CA 1
ATOM 653 C C . TRP A 1 82 ? -14.040 -29.857 6.604 1.00 83.44 82 TRP A C 1
ATOM 655 O O . TRP A 1 82 ? -14.672 -29.000 5.987 1.00 83.44 82 TRP A O 1
ATOM 665 N N . HIS A 1 83 ? -13.605 -30.983 6.027 1.00 69.81 83 HIS A N 1
ATOM 666 C CA . HIS A 1 83 ? -13.787 -31.275 4.601 1.00 69.81 83 HIS A CA 1
ATOM 667 C C . HIS A 1 83 ? -15.270 -31.333 4.213 1.00 69.81 83 HIS A C 1
ATOM 669 O O . HIS A 1 83 ? -15.685 -30.732 3.225 1.00 69.81 83 HIS A O 1
ATOM 675 N N . ALA A 1 84 ? -16.101 -31.980 5.037 1.00 75.62 84 ALA A N 1
ATOM 676 C CA . ALA A 1 84 ? -17.543 -32.045 4.805 1.00 75.62 84 ALA A CA 1
ATOM 677 C C . ALA A 1 84 ? -18.209 -30.654 4.833 1.00 75.62 84 ALA A C 1
ATOM 679 O O . ALA A 1 84 ? -19.092 -30.365 4.022 1.00 75.62 84 ALA A O 1
ATOM 680 N N . ARG A 1 85 ? -17.776 -29.770 5.744 1.00 75.62 85 ARG A N 1
ATOM 681 C CA . ARG A 1 85 ? -18.259 -28.377 5.806 1.00 75.62 85 ARG A CA 1
ATOM 682 C C . ARG A 1 85 ? -17.805 -27.560 4.602 1.00 75.62 85 ARG A C 1
ATOM 684 O O . ARG A 1 85 ? -18.585 -26.754 4.104 1.00 75.62 85 ARG A O 1
ATOM 691 N N . TRP A 1 86 ? -16.573 -27.767 4.146 1.00 71.00 86 TRP A N 1
ATOM 692 C CA . TRP A 1 86 ? -16.032 -27.109 2.960 1.00 71.00 86 TRP A CA 1
ATOM 693 C C . TRP A 1 86 ? -16.824 -27.479 1.704 1.00 71.00 86 TRP A C 1
ATOM 695 O O . TRP A 1 86 ? -17.328 -26.595 1.019 1.00 71.00 86 TRP A O 1
ATOM 705 N N . GLU A 1 87 ? -17.042 -28.773 1.460 1.00 70.69 87 GLU A N 1
ATOM 706 C CA . GLU A 1 87 ? -17.857 -29.231 0.331 1.00 70.69 87 GLU A CA 1
ATOM 707 C C . GLU A 1 87 ? -19.284 -28.679 0.375 1.00 70.69 87 GLU A C 1
ATOM 709 O O . GLU A 1 87 ? -19.845 -28.313 -0.659 1.00 70.69 87 GLU A O 1
ATOM 714 N N . GLN A 1 88 ? -19.888 -28.618 1.566 1.00 73.31 88 GLN A N 1
ATOM 715 C CA . GLN A 1 88 ? -21.221 -28.047 1.718 1.00 73.31 88 GLN A CA 1
ATOM 716 C C . GLN A 1 88 ? -21.232 -26.553 1.376 1.00 73.31 88 GLN A C 1
ATOM 718 O O . GLN A 1 88 ? -22.104 -26.115 0.631 1.00 73.31 88 GLN A O 1
ATOM 723 N N . ALA A 1 89 ? -20.240 -25.793 1.845 1.00 67.94 89 ALA A N 1
ATOM 724 C CA . ALA A 1 89 ? -20.102 -24.379 1.516 1.00 67.94 89 ALA A CA 1
ATOM 725 C C . ALA A 1 89 ? -19.874 -24.151 0.010 1.00 67.94 89 ALA A C 1
ATOM 727 O O . ALA A 1 89 ? -20.458 -23.232 -0.560 1.00 67.94 89 ALA A O 1
ATOM 728 N N . CYS A 1 90 ? -19.086 -25.003 -0.657 1.00 63.66 90 CYS A N 1
ATOM 729 C CA . CYS A 1 90 ? -18.919 -24.962 -2.111 1.00 63.66 90 CYS A CA 1
ATOM 730 C C . CYS A 1 90 ? -20.245 -25.214 -2.843 1.00 63.66 90 CYS A C 1
ATOM 732 O O . CYS A 1 90 ? -20.579 -24.462 -3.755 1.00 63.66 90 CYS A O 1
ATOM 734 N N . ARG A 1 91 ? -21.041 -26.206 -2.412 1.00 64.50 91 ARG A N 1
ATOM 735 C CA . ARG A 1 91 ? -22.370 -26.486 -2.988 1.00 64.50 91 ARG A CA 1
ATOM 736 C C . ARG A 1 91 ? -23.338 -25.317 -2.820 1.00 64.50 91 ARG A C 1
ATOM 738 O O . ARG A 1 91 ? -23.991 -24.935 -3.788 1.00 64.50 91 ARG A O 1
ATOM 745 N N . ASP A 1 92 ? -23.395 -24.732 -1.626 1.00 62.66 92 ASP A N 1
ATOM 746 C CA . ASP A 1 92 ? -24.274 -23.595 -1.325 1.00 62.66 92 ASP A CA 1
ATOM 747 C C . ASP A 1 92 ? -23.904 -22.347 -2.151 1.00 62.66 92 ASP A C 1
ATOM 749 O O . ASP A 1 92 ? -24.758 -21.511 -2.447 1.00 62.66 92 ASP A O 1
ATOM 753 N N . LEU A 1 93 ? -22.635 -22.240 -2.556 1.00 57.19 93 LEU A N 1
ATOM 754 C CA . LEU A 1 93 ? -22.095 -21.145 -3.365 1.00 57.19 93 LEU A CA 1
ATOM 755 C C . LEU A 1 93 ? -21.953 -21.486 -4.860 1.00 57.19 93 LEU A C 1
ATOM 757 O O . LEU A 1 93 ? -21.439 -20.658 -5.609 1.00 57.19 93 LEU A O 1
ATOM 761 N N . LEU A 1 94 ? -22.422 -22.662 -5.303 1.00 50.41 94 LEU A N 1
ATOM 762 C CA . LEU A 1 94 ? -22.315 -23.160 -6.686 1.00 50.41 94 LEU A CA 1
ATOM 763 C C . LEU A 1 94 ? -20.869 -23.202 -7.226 1.00 50.41 94 LEU A C 1
ATOM 765 O O . LEU A 1 94 ? -20.632 -22.965 -8.411 1.00 50.41 94 LEU A O 1
ATOM 769 N N . LEU A 1 95 ? -19.901 -23.506 -6.361 1.00 53.94 95 LEU A N 1
ATOM 770 C CA . LEU A 1 95 ? -18.489 -23.655 -6.709 1.00 53.94 95 LEU A CA 1
ATOM 771 C C . LEU A 1 95 ? -18.116 -25.133 -6.869 1.00 53.94 95 LEU A C 1
ATOM 773 O O . LEU A 1 95 ? -18.613 -25.996 -6.143 1.00 53.94 95 LEU A O 1
ATOM 777 N N . ASP A 1 96 ? -17.210 -25.410 -7.806 1.00 52.41 96 ASP A N 1
ATOM 778 C CA . ASP A 1 96 ? -16.616 -26.736 -7.979 1.00 52.41 96 ASP A CA 1
ATOM 779 C C . ASP A 1 96 ? -15.695 -27.058 -6.788 1.00 52.41 96 ASP A C 1
ATOM 781 O O . ASP A 1 96 ? -14.810 -26.270 -6.443 1.00 52.41 96 ASP A O 1
ATOM 785 N N . ALA A 1 97 ? -15.930 -28.202 -6.142 1.00 55.66 97 ALA A N 1
ATOM 786 C CA . ALA A 1 97 ? -15.225 -28.622 -4.935 1.00 55.66 97 ALA A CA 1
ATOM 787 C C . ALA A 1 97 ? -13.778 -29.064 -5.210 1.00 55.66 97 ALA A C 1
ATOM 789 O O . ALA A 1 97 ? -12.947 -28.980 -4.306 1.00 55.66 97 ALA A O 1
ATOM 790 N N . GLU A 1 98 ? -13.465 -29.505 -6.435 1.00 50.78 98 GLU A N 1
ATOM 791 C CA . GLU A 1 98 ? -12.111 -29.948 -6.798 1.00 50.78 98 GLU A CA 1
ATOM 792 C C . GLU A 1 98 ? -11.236 -28.800 -7.325 1.00 50.78 98 GLU A C 1
ATOM 794 O O . GLU A 1 98 ? -10.020 -28.826 -7.145 1.00 50.78 98 GLU A O 1
ATOM 799 N N . HIS A 1 99 ? -11.835 -27.776 -7.946 1.00 51.34 99 HIS A N 1
ATOM 800 C CA . HIS A 1 99 ? -11.110 -26.654 -8.557 1.00 51.34 99 HIS A CA 1
ATOM 801 C C . HIS A 1 99 ? -11.867 -25.326 -8.378 1.00 51.34 99 HIS A C 1
ATOM 803 O O . HIS A 1 99 ? -12.427 -24.798 -9.345 1.00 51.34 99 HIS A O 1
ATOM 809 N N . PRO A 1 100 ? -11.873 -24.728 -7.173 1.00 51.41 100 PRO A N 1
ATOM 810 C CA . PRO A 1 100 ? -12.542 -23.458 -6.923 1.00 51.41 100 PRO A CA 1
ATOM 811 C C . PRO A 1 100 ? -11.688 -22.310 -7.479 1.00 51.41 100 PRO A C 1
ATOM 813 O O . PRO A 1 100 ? -11.113 -21.516 -6.735 1.00 51.41 100 PRO A O 1
ATOM 816 N N . ARG A 1 101 ? -11.549 -22.224 -8.807 1.00 45.53 101 ARG A N 1
ATOM 817 C CA . ARG A 1 101 ? -10.887 -21.085 -9.446 1.00 45.53 101 ARG A CA 1
ATOM 818 C C . ARG A 1 101 ? -11.776 -19.857 -9.301 1.00 45.53 101 ARG A C 1
ATOM 820 O O . ARG A 1 101 ? -12.741 -19.673 -10.034 1.00 45.53 101 ARG A O 1
ATOM 827 N N . LEU A 1 102 ? -11.414 -19.005 -8.348 1.00 48.72 102 LEU A N 1
ATOM 828 C CA . LEU A 1 102 ? -11.958 -17.661 -8.152 1.00 48.72 102 LEU A CA 1
ATOM 829 C C . LEU A 1 102 ? -11.206 -16.639 -9.023 1.00 48.72 102 LEU A C 1
ATOM 831 O O . LEU A 1 102 ? -10.849 -15.552 -8.571 1.00 48.72 102 LEU A O 1
ATOM 835 N N . GLU A 1 103 ? -10.949 -16.981 -10.284 1.00 37.84 103 GLU A N 1
ATOM 836 C CA . GLU A 1 103 ? -10.424 -16.030 -11.262 1.00 37.84 103 GLU A CA 1
ATOM 837 C C . GLU A 1 103 ? -11.589 -15.212 -11.822 1.00 37.84 103 GLU A C 1
ATOM 839 O O . GLU A 1 103 ? -12.282 -15.615 -12.753 1.00 37.84 103 GLU A O 1
ATOM 844 N N . GLY A 1 104 ? -11.843 -14.060 -11.205 1.00 37.62 104 GLY A N 1
ATOM 845 C CA . GLY A 1 104 ? -12.880 -13.134 -11.653 1.00 37.62 104 GLY A CA 1
ATOM 846 C C . GLY A 1 104 ? -13.460 -12.328 -10.504 1.00 37.62 104 GLY A C 1
ATOM 847 O O . GLY A 1 104 ? -14.343 -12.777 -9.779 1.00 37.62 104 GLY A O 1
ATOM 848 N N . ALA A 1 105 ? -12.942 -11.117 -10.338 1.00 44.22 105 ALA A N 1
ATOM 849 C CA . ALA A 1 105 ? -13.356 -10.128 -9.358 1.00 44.22 105 ALA A CA 1
ATOM 850 C C . ALA A 1 105 ? -14.887 -9.991 -9.230 1.00 44.22 105 ALA A C 1
ATOM 852 O O . ALA A 1 105 ? -15.530 -9.499 -10.151 1.00 44.22 105 ALA A O 1
ATOM 853 N N . GLN A 1 106 ? -15.438 -10.378 -8.067 1.00 41.56 106 GLN A N 1
ATOM 854 C CA . GLN A 1 106 ? -16.626 -9.779 -7.417 1.00 41.56 106 GLN A CA 1
ATOM 855 C C . GLN A 1 106 ? -16.997 -10.446 -6.071 1.00 41.56 106 GLN A C 1
ATOM 857 O O . GLN A 1 106 ? -17.672 -9.825 -5.252 1.00 41.56 106 GLN A O 1
ATOM 862 N N . PHE A 1 107 ? -16.503 -11.654 -5.765 1.00 42.22 107 PHE A N 1
ATOM 863 C CA . PHE A 1 107 ? -16.878 -12.370 -4.530 1.00 42.22 107 PHE A CA 1
ATOM 864 C C . PHE A 1 107 ? -16.242 -11.836 -3.230 1.00 42.22 107 PHE A C 1
ATOM 866 O O . PHE A 1 107 ? -16.828 -11.982 -2.156 1.00 42.22 107 PHE A O 1
ATOM 873 N N . PHE A 1 108 ? -15.082 -11.171 -3.298 1.00 43.81 108 PHE A N 1
ATOM 874 C CA . PHE A 1 108 ? -14.366 -10.714 -2.094 1.00 43.81 108 PHE A CA 1
ATOM 875 C C . PHE A 1 108 ? -15.063 -9.541 -1.381 1.00 43.81 108 PHE A C 1
ATOM 877 O O . PHE A 1 108 ? -15.029 -9.446 -0.157 1.00 43.81 108 PHE A O 1
ATOM 884 N N . ASN A 1 109 ? -15.773 -8.691 -2.131 1.00 45.59 109 ASN A N 1
ATOM 885 C CA . ASN A 1 109 ? -16.600 -7.638 -1.536 1.00 45.59 109 ASN A CA 1
ATOM 886 C C . ASN A 1 109 ? -17.902 -8.216 -0.955 1.00 45.59 109 ASN A C 1
ATOM 888 O O . ASN A 1 109 ? -18.370 -7.761 0.087 1.00 45.59 109 ASN A O 1
ATOM 892 N N . PHE A 1 110 ? -18.471 -9.256 -1.574 1.00 43.16 110 PHE A N 1
ATOM 893 C CA . PHE A 1 110 ? -19.724 -9.850 -1.107 1.00 43.16 110 PHE A CA 1
ATOM 894 C C . PHE A 1 110 ? -19.562 -10.609 0.216 1.00 43.16 110 PHE A C 1
ATOM 896 O O . PHE A 1 110 ? -20.418 -10.477 1.081 1.00 43.16 110 PHE A O 1
ATOM 903 N N . SER A 1 111 ? -18.461 -11.337 0.436 1.00 46.53 111 SER A N 1
ATOM 904 C CA . SER A 1 111 ? -18.256 -12.104 1.679 1.00 46.53 111 SER A CA 1
ATOM 905 C C . SER A 1 111 ? -18.081 -11.214 2.915 1.00 46.53 111 SER A C 1
ATOM 907 O O . SER A 1 111 ? -18.622 -11.523 3.979 1.00 46.53 111 SER A O 1
ATOM 909 N N . GLN A 1 112 ? -17.405 -10.067 2.779 1.00 52.12 112 GLN A N 1
ATOM 910 C CA . GLN A 1 112 ? -17.281 -9.090 3.864 1.00 52.12 112 GLN A CA 1
ATOM 911 C C . GLN A 1 112 ? -18.616 -8.406 4.166 1.00 52.12 112 GLN A C 1
ATOM 913 O O . GLN A 1 112 ? -18.976 -8.252 5.335 1.00 52.12 112 GLN A O 1
ATOM 918 N N . HIS A 1 113 ? -19.388 -8.052 3.135 1.00 51.69 113 HIS A N 1
ATOM 919 C CA . HIS A 1 113 ? -20.731 -7.507 3.324 1.00 51.69 113 HIS A CA 1
ATOM 920 C C . HIS A 1 113 ? -21.716 -8.545 3.869 1.00 51.69 113 HIS A C 1
ATOM 922 O O . HIS A 1 113 ? -22.546 -8.187 4.696 1.00 51.69 113 HIS A O 1
ATOM 928 N N . LEU A 1 114 ? -21.592 -9.822 3.500 1.00 49.91 114 LEU A N 1
ATOM 929 C CA . LEU A 1 114 ? -22.419 -10.915 4.009 1.00 49.91 114 LEU A CA 1
ATOM 930 C C . LEU A 1 114 ? -22.099 -11.222 5.478 1.00 49.91 114 LEU A C 1
ATOM 932 O O . LEU A 1 114 ? -23.017 -11.366 6.277 1.00 49.91 114 LEU A O 1
ATOM 936 N N . MET A 1 115 ? -20.820 -11.235 5.870 1.00 54.41 115 MET A N 1
ATOM 937 C CA . MET A 1 115 ? -20.411 -11.363 7.276 1.00 54.41 115 MET A CA 1
ATOM 938 C C . MET A 1 115 ? -20.906 -10.178 8.108 1.00 54.41 115 MET A C 1
ATOM 940 O O . MET A 1 115 ? -21.511 -10.379 9.159 1.00 54.41 115 MET A O 1
ATOM 944 N N . LYS A 1 116 ? -20.746 -8.949 7.597 1.00 58.50 116 LYS A N 1
ATOM 945 C CA . LYS A 1 116 ? -21.284 -7.737 8.230 1.00 58.50 116 LYS A CA 1
ATOM 946 C C . LYS A 1 116 ? -22.811 -7.798 8.340 1.00 58.50 116 LYS A C 1
ATOM 948 O O . LYS A 1 116 ? -23.360 -7.436 9.370 1.00 58.50 116 LYS A O 1
ATOM 953 N N . TRP A 1 117 ? -23.502 -8.270 7.305 1.00 56.06 117 TRP A N 1
ATOM 954 C CA . TRP A 1 117 ? -24.959 -8.406 7.278 1.00 56.06 117 TRP A CA 1
ATOM 955 C C . TRP A 1 117 ? -25.460 -9.479 8.252 1.00 56.06 117 TRP A C 1
ATOM 957 O O . TRP A 1 117 ? -26.412 -9.220 8.980 1.00 56.06 117 TRP A O 1
ATOM 967 N N . ILE A 1 118 ? -24.788 -10.631 8.352 1.00 57.97 118 ILE A N 1
ATOM 968 C CA . ILE A 1 118 ? -25.101 -11.692 9.326 1.00 57.97 118 ILE A CA 1
ATOM 969 C C . ILE A 1 118 ? -24.863 -11.208 10.761 1.00 57.97 118 ILE A C 1
ATOM 971 O O . ILE A 1 118 ? -25.669 -11.481 11.651 1.00 57.97 118 ILE A O 1
ATOM 975 N N . GLU A 1 119 ? -23.783 -10.464 11.001 1.00 62.97 119 GLU A N 1
ATOM 976 C CA . GLU A 1 119 ? -23.475 -9.889 12.312 1.00 62.97 119 GLU A CA 1
ATOM 977 C C . GLU A 1 119 ? -24.499 -8.808 12.696 1.00 62.97 119 GLU A C 1
ATOM 979 O O . GLU A 1 119 ? -25.034 -8.817 13.806 1.00 62.97 119 GLU A O 1
ATOM 984 N N . LEU A 1 120 ? -24.875 -7.945 11.747 1.00 59.97 120 LEU A N 1
ATOM 985 C CA . LEU A 1 120 ? -25.929 -6.946 11.927 1.00 59.97 120 LEU A CA 1
ATOM 986 C C . LEU A 1 120 ? -27.313 -7.582 12.114 1.00 59.97 120 LEU A C 1
ATOM 988 O O . LEU A 1 120 ? -28.080 -7.081 12.931 1.00 59.97 120 LEU A O 1
ATOM 992 N N . ILE A 1 121 ? -27.627 -8.693 11.439 1.00 63.22 121 ILE A N 1
ATOM 993 C CA . ILE A 1 121 ? -28.864 -9.458 11.658 1.00 63.22 121 ILE A CA 1
ATOM 994 C C . ILE A 1 121 ? -28.874 -10.094 13.043 1.00 63.22 121 ILE A C 1
ATOM 996 O O . ILE A 1 121 ? -29.892 -10.003 13.717 1.00 63.22 121 ILE A O 1
ATOM 1000 N N . LYS A 1 122 ? -27.764 -10.675 13.514 1.00 58.78 122 LYS A N 1
ATOM 1001 C CA . LYS A 1 122 ? -27.679 -11.210 14.884 1.00 58.78 122 LYS A CA 1
ATOM 1002 C C . LYS A 1 122 ? -27.856 -10.116 15.932 1.00 58.78 122 LYS A C 1
ATOM 1004 O O . LYS A 1 122 ? -28.575 -10.315 16.906 1.00 58.78 122 LYS A O 1
ATOM 1009 N N . VAL A 1 123 ? -27.256 -8.944 15.721 1.00 65.12 123 VAL A N 1
ATOM 1010 C CA . VAL A 1 123 ? -27.450 -7.783 16.602 1.00 65.12 123 VAL A CA 1
ATOM 1011 C C . VAL A 1 123 ? -28.891 -7.267 16.522 1.00 65.12 123 VAL A C 1
ATOM 1013 O O . VAL A 1 123 ? -29.462 -6.919 17.553 1.00 65.12 123 VAL A O 1
ATOM 1016 N N . ALA A 1 124 ? -29.506 -7.242 15.338 1.00 60.06 124 ALA A N 1
ATOM 1017 C CA . ALA A 1 124 ? -30.898 -6.835 15.160 1.00 60.06 124 ALA A CA 1
ATOM 1018 C C . ALA A 1 124 ? -31.883 -7.835 15.790 1.00 60.06 124 ALA A C 1
ATOM 1020 O O . ALA A 1 124 ? -32.828 -7.411 16.445 1.00 60.06 124 ALA A O 1
ATOM 1021 N N . GLN A 1 125 ? -31.637 -9.141 15.668 1.00 58.47 125 GLN A N 1
ATOM 1022 C CA . GLN A 1 125 ? -32.429 -10.202 16.295 1.00 58.47 125 GLN A CA 1
ATOM 1023 C C . GLN A 1 125 ? -32.274 -10.187 17.820 1.00 58.47 125 GLN A C 1
ATOM 1025 O O . GLN A 1 125 ? -33.282 -10.186 18.518 1.00 58.47 125 GLN A O 1
ATOM 1030 N N . GLY A 1 126 ? -31.050 -10.043 18.342 1.00 62.16 126 GLY A N 1
ATOM 1031 C CA . GLY A 1 126 ? -30.815 -9.905 19.784 1.00 62.16 126 GLY A CA 1
ATOM 1032 C C . GLY A 1 126 ? -31.442 -8.634 20.366 1.00 62.16 126 GLY A C 1
ATOM 1033 O O . GLY A 1 126 ? -32.030 -8.662 21.444 1.00 62.16 126 GLY A O 1
ATOM 1034 N N . LYS A 1 127 ? -31.409 -7.512 19.631 1.00 55.84 127 LYS A N 1
ATOM 1035 C CA . LYS A 1 127 ? -32.134 -6.291 20.022 1.00 55.84 127 LYS A CA 1
ATOM 1036 C C . LYS A 1 127 ? -33.653 -6.434 19.888 1.00 55.84 127 LYS A C 1
ATOM 1038 O O . LYS A 1 127 ? -34.365 -5.838 20.686 1.00 55.84 127 LYS A O 1
ATOM 1043 N N . SER A 1 128 ? -34.148 -7.225 18.935 1.00 54.84 128 SER A N 1
ATOM 1044 C CA . SER A 1 128 ? -35.574 -7.530 18.777 1.00 54.84 128 SER A CA 1
ATOM 1045 C C . SER A 1 128 ? -36.097 -8.416 19.909 1.00 54.84 128 SER A C 1
ATOM 1047 O O . SER A 1 128 ? -37.213 -8.192 20.361 1.00 54.84 128 SER A O 1
ATOM 1049 N N . GLU A 1 129 ? -35.309 -9.375 20.402 1.00 56.62 129 GLU A N 1
ATOM 1050 C CA . GLU A 1 129 ? -35.653 -10.179 21.584 1.00 56.62 129 GLU A CA 1
ATOM 1051 C C . GLU A 1 129 ? -35.654 -9.336 22.860 1.00 56.62 129 GLU A C 1
ATOM 1053 O O . GLU A 1 129 ? -36.608 -9.398 23.633 1.00 56.62 129 GLU A O 1
ATOM 1058 N N . VAL A 1 130 ? -34.639 -8.485 23.064 1.00 62.06 130 VAL A N 1
ATOM 1059 C CA . VAL A 1 130 ? -34.612 -7.558 24.210 1.00 62.06 130 VAL A CA 1
ATOM 1060 C C . VAL A 1 130 ? -35.777 -6.568 24.139 1.00 62.06 130 VAL A C 1
ATOM 1062 O O . VAL A 1 130 ? -36.414 -6.309 25.158 1.00 62.06 130 VAL A O 1
ATOM 1065 N N . TYR A 1 131 ? -36.104 -6.054 22.950 1.00 61.16 131 TYR A N 1
ATOM 1066 C CA . TYR A 1 131 ? -37.260 -5.183 22.742 1.00 61.16 131 TYR A CA 1
ATOM 1067 C C . TYR A 1 131 ? -38.585 -5.915 22.982 1.00 61.16 131 TYR A C 1
ATOM 1069 O O . TYR A 1 131 ? -39.453 -5.369 23.652 1.00 61.16 131 TYR A O 1
ATOM 1077 N N . ALA A 1 132 ? -38.739 -7.152 22.501 1.00 63.72 132 ALA A N 1
ATOM 1078 C CA . ALA A 1 132 ? -39.934 -7.959 22.743 1.00 63.72 132 ALA A CA 1
ATOM 1079 C C . ALA A 1 132 ? -40.118 -8.257 24.239 1.00 63.72 132 ALA A C 1
ATOM 1081 O O . ALA A 1 132 ? -41.225 -8.131 24.754 1.00 63.72 132 ALA A O 1
ATOM 1082 N N . ASN A 1 133 ? -39.030 -8.562 24.953 1.00 68.25 133 ASN A N 1
ATOM 1083 C CA . ASN A 1 133 ? -39.069 -8.829 26.388 1.00 68.25 133 ASN A CA 1
ATOM 1084 C C . ASN A 1 133 ? -39.367 -7.552 27.200 1.00 68.25 133 ASN A C 1
ATOM 1086 O O . ASN A 1 133 ? -40.211 -7.561 28.090 1.00 68.25 133 ASN A O 1
ATOM 1090 N N . GLN A 1 134 ? -38.756 -6.411 26.849 1.00 63.22 134 GLN A N 1
ATOM 1091 C CA . GLN A 1 134 ? -39.082 -5.119 27.471 1.00 63.22 134 GLN A CA 1
ATOM 1092 C C . GLN A 1 134 ? -40.506 -4.653 27.154 1.00 63.22 134 GLN A C 1
ATOM 1094 O O . GLN A 1 134 ? -41.155 -4.069 28.017 1.00 63.22 134 GLN A O 1
ATOM 1099 N N . LYS A 1 135 ? -41.006 -4.927 25.945 1.00 64.38 135 LYS A N 1
ATOM 1100 C CA . LYS A 1 135 ? -42.388 -4.644 25.556 1.00 64.38 135 LYS A CA 1
ATOM 1101 C C . LYS A 1 135 ? -43.375 -5.506 26.348 1.00 64.38 135 LYS A C 1
ATOM 1103 O O . LYS A 1 135 ? -44.340 -4.954 26.856 1.00 64.38 135 LYS A O 1
ATOM 1108 N N . SER A 1 136 ? -43.090 -6.797 26.539 1.00 67.38 136 SER A N 1
ATOM 1109 C CA . SER A 1 136 ? -43.893 -7.686 27.393 1.00 67.38 136 SER A CA 1
ATOM 1110 C C . SER A 1 136 ? -43.924 -7.199 28.843 1.00 67.38 136 SER A C 1
ATOM 1112 O O . SER A 1 136 ? -44.995 -7.059 29.418 1.00 67.38 136 SER A O 1
ATOM 1114 N N . LEU A 1 137 ? -42.766 -6.850 29.418 1.00 66.00 137 LEU A N 1
ATOM 1115 C CA . LEU A 1 137 ? -42.682 -6.295 30.778 1.00 66.00 137 LEU A CA 1
ATOM 1116 C C . LEU A 1 137 ? -43.427 -4.957 30.911 1.00 66.00 137 LEU A C 1
ATOM 1118 O O . LEU A 1 137 ? -44.014 -4.666 31.951 1.00 66.00 137 LEU A O 1
ATOM 1122 N N . TYR A 1 138 ? -43.407 -4.132 29.862 1.00 68.19 138 TYR A N 1
ATOM 1123 C CA . TYR A 1 138 ? -44.143 -2.871 29.811 1.00 68.19 138 TYR A CA 1
ATOM 1124 C C . TYR A 1 138 ? -45.660 -3.087 29.719 1.00 68.19 138 TYR A C 1
ATOM 1126 O O . TYR A 1 138 ? -46.408 -2.407 30.417 1.00 68.19 138 TYR A O 1
ATOM 1134 N N . GLU A 1 139 ? -46.112 -4.048 28.912 1.00 68.88 139 GLU A N 1
ATOM 1135 C CA . GLU A 1 139 ? -47.523 -4.434 28.786 1.00 68.88 139 GLU A CA 1
ATOM 1136 C C . GLU A 1 139 ? -48.052 -5.080 30.079 1.00 68.88 139 GLU A C 1
ATOM 1138 O O . GLU A 1 139 ? -49.142 -4.729 30.532 1.00 68.88 139 GLU A O 1
ATOM 1143 N N . GLU A 1 140 ? -47.257 -5.924 30.745 1.00 72.19 140 GLU A N 1
ATOM 1144 C CA . GLU A 1 140 ? -47.566 -6.470 32.076 1.00 72.19 140 GLU A CA 1
ATOM 1145 C C . GLU A 1 140 ? -47.671 -5.364 33.135 1.00 72.19 140 GLU A C 1
ATOM 1147 O O . GLU A 1 140 ? -48.620 -5.336 33.922 1.00 72.19 140 GLU A O 1
ATOM 1152 N N . ALA A 1 141 ? -46.733 -4.411 33.138 1.00 65.62 141 ALA A N 1
ATOM 1153 C CA . ALA A 1 141 ? -46.777 -3.267 34.045 1.00 65.62 141 ALA A CA 1
ATOM 1154 C C . ALA A 1 141 ? -48.001 -2.373 33.779 1.00 65.62 141 ALA A C 1
ATOM 1156 O O . ALA A 1 141 ? -48.626 -1.897 34.729 1.00 65.62 141 ALA A O 1
ATOM 1157 N N . LEU A 1 142 ? -48.380 -2.174 32.512 1.00 65.19 142 LEU A N 1
ATOM 1158 C CA . LEU A 1 142 ? -49.589 -1.447 32.118 1.00 65.19 142 LEU A CA 1
ATOM 1159 C C . LEU A 1 142 ? -50.862 -2.162 32.571 1.00 65.19 142 LEU A C 1
ATOM 1161 O O . LEU A 1 142 ? -51.741 -1.516 33.138 1.00 65.19 142 LEU A O 1
ATOM 1165 N N . GLN A 1 143 ? -50.954 -3.481 32.400 1.00 70.25 143 GLN A N 1
ATOM 1166 C CA . GLN A 1 143 ? -52.095 -4.262 32.885 1.00 70.25 143 GLN A CA 1
ATOM 1167 C C . GLN A 1 143 ? -52.202 -4.232 34.412 1.00 70.25 143 GLN A C 1
ATOM 1169 O O . GLN A 1 143 ? -53.294 -4.025 34.946 1.00 70.25 143 GLN A O 1
ATOM 1174 N N . ALA A 1 144 ? -51.082 -4.367 35.126 1.00 69.12 144 ALA A N 1
ATOM 1175 C CA . ALA A 1 144 ? -51.055 -4.260 36.582 1.00 69.12 144 ALA A CA 1
ATOM 1176 C C . ALA A 1 144 ? -51.513 -2.870 37.057 1.00 69.12 144 ALA A C 1
ATOM 1178 O O . ALA A 1 144 ? -52.307 -2.766 37.994 1.00 69.12 144 ALA A O 1
ATOM 1179 N N . LEU A 1 145 ? -51.071 -1.804 36.381 1.00 66.75 145 LEU A N 1
ATOM 1180 C CA . LEU A 1 145 ? -51.460 -0.429 36.695 1.00 66.75 145 LEU A CA 1
ATOM 1181 C C . LEU A 1 145 ? -52.944 -0.168 36.391 1.00 66.75 145 LEU A C 1
ATOM 1183 O O . LEU A 1 145 ? -53.636 0.449 37.198 1.00 66.75 145 LEU A O 1
ATOM 1187 N N . THR A 1 146 ? -53.451 -0.693 35.275 1.00 67.06 146 THR A N 1
ATOM 1188 C CA . THR A 1 146 ? -54.863 -0.596 34.865 1.00 67.06 146 THR A CA 1
ATOM 1189 C C . THR A 1 146 ? -55.772 -1.339 35.846 1.00 67.06 146 THR A C 1
ATOM 1191 O O . THR A 1 146 ? -56.779 -0.793 36.298 1.00 67.06 146 THR A O 1
ATOM 1194 N N . SER A 1 147 ? -55.362 -2.538 36.278 1.00 74.69 147 SER A N 1
ATOM 1195 C CA . SER A 1 147 ? -56.041 -3.317 37.321 1.00 74.69 147 SER A CA 1
ATOM 1196 C C . SER A 1 147 ? -56.026 -2.608 38.679 1.00 74.69 147 SER A C 1
ATOM 1198 O O . SER A 1 147 ? -57.038 -2.595 39.379 1.00 74.69 147 SER A O 1
ATOM 1200 N N . PHE A 1 148 ? -54.893 -2.019 39.072 1.00 68.69 148 PHE A N 1
ATOM 1201 C CA . PHE A 1 148 ? -54.759 -1.300 40.342 1.00 68.69 148 PHE A CA 1
ATOM 1202 C C . PHE A 1 148 ? -55.613 -0.024 40.375 1.00 68.69 148 PHE A C 1
ATOM 1204 O O . PHE A 1 148 ? -56.256 0.265 41.384 1.00 68.69 148 PHE A O 1
ATOM 1211 N N . LEU A 1 149 ? -55.663 0.710 39.260 1.00 70.44 149 LEU A N 1
ATOM 1212 C CA . LEU A 1 149 ? -56.482 1.915 39.108 1.00 70.44 149 LEU A CA 1
ATOM 1213 C C . LEU A 1 149 ? -57.965 1.610 38.823 1.00 70.44 149 LEU A C 1
ATOM 1215 O O . LEU A 1 149 ? -58.786 2.515 38.952 1.00 70.44 149 LEU A O 1
ATOM 1219 N N . LYS A 1 150 ? -58.314 0.353 38.498 1.00 73.25 150 LYS A N 1
ATOM 1220 C CA . LYS A 1 150 ? -59.660 -0.104 38.090 1.00 73.25 150 LYS A CA 1
ATOM 1221 C C . LYS A 1 150 ? -60.236 0.694 36.915 1.00 73.25 150 LYS A C 1
ATO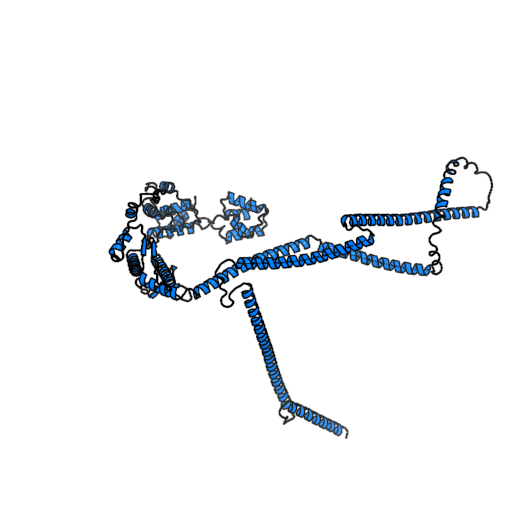M 1223 O O . LYS A 1 150 ? -61.415 1.041 36.903 1.00 73.25 150 LYS A O 1
ATOM 1228 N N . GLU A 1 151 ? -59.394 0.992 35.937 1.00 67.75 151 GLU A N 1
ATOM 1229 C CA . GLU A 1 151 ? -59.752 1.766 34.747 1.00 67.75 151 GLU A CA 1
ATOM 1230 C C . GLU A 1 151 ? -59.885 0.852 33.520 1.00 67.75 151 GLU A C 1
ATOM 1232 O O . GLU A 1 151 ? -59.453 -0.296 33.541 1.00 67.75 151 GLU A O 1
ATOM 1237 N N . THR A 1 152 ? -60.518 1.347 32.453 1.00 67.38 152 THR A N 1
ATOM 1238 C CA . THR A 1 152 ? -60.736 0.588 31.197 1.00 67.38 152 THR A CA 1
ATOM 1239 C C . THR A 1 152 ? -59.987 1.169 29.996 1.00 67.38 152 THR A C 1
ATOM 1241 O O . THR A 1 152 ? -60.125 0.666 28.885 1.00 67.38 152 THR A O 1
ATOM 1244 N N . THR A 1 153 ? -59.211 2.236 30.207 1.00 63.38 153 THR A N 1
ATOM 1245 C CA . THR A 1 153 ? -58.392 2.880 29.172 1.00 63.38 153 THR A CA 1
ATOM 1246 C C . THR A 1 153 ? -57.018 2.216 29.098 1.00 63.38 153 THR A C 1
ATOM 1248 O O . THR A 1 153 ? -56.365 2.051 30.125 1.00 63.38 153 THR A O 1
ATOM 1251 N N . ASP A 1 154 ? -56.585 1.865 27.885 1.00 58.50 154 ASP A N 1
ATOM 1252 C CA . ASP A 1 154 ? -55.251 1.318 27.598 1.00 58.50 154 ASP A CA 1
ATOM 1253 C C . ASP A 1 154 ? -54.230 2.423 27.246 1.00 58.50 154 ASP A C 1
ATOM 1255 O O . ASP A 1 154 ? -53.098 2.120 26.868 1.00 58.50 154 ASP A O 1
ATOM 1259 N N . ASP A 1 155 ? -54.601 3.712 27.344 1.00 67.62 155 ASP A N 1
ATOM 1260 C CA . ASP A 1 155 ? -53.695 4.827 27.035 1.00 67.62 155 ASP A CA 1
ATOM 1261 C C . ASP A 1 155 ? -52.649 5.024 28.158 1.00 67.62 155 ASP A C 1
ATOM 1263 O O . ASP A 1 155 ? -52.987 5.462 29.268 1.00 67.62 155 ASP A O 1
ATOM 1267 N N . PRO A 1 156 ? -51.349 4.777 27.892 1.00 55.66 156 PRO A N 1
ATOM 1268 C CA . PRO A 1 156 ? -50.302 4.856 28.907 1.00 55.66 156 PRO A CA 1
ATOM 1269 C C . PRO A 1 156 ? -50.076 6.261 29.469 1.00 55.66 156 PRO A C 1
ATOM 1271 O O . PRO A 1 156 ? -49.604 6.410 30.600 1.00 55.66 156 PRO A O 1
ATOM 1274 N N . ILE A 1 157 ? -50.368 7.302 28.685 1.00 65.75 157 ILE A N 1
ATOM 1275 C CA . ILE A 1 157 ? -50.182 8.694 29.107 1.00 65.75 157 ILE A CA 1
ATOM 1276 C C . ILE A 1 157 ? -51.272 9.062 30.112 1.00 65.75 157 ILE A C 1
ATOM 1278 O O . ILE A 1 157 ? -50.981 9.651 31.159 1.00 65.75 157 ILE A O 1
ATOM 1282 N N . GLU A 1 158 ? -52.507 8.656 29.829 1.00 66.00 158 GLU A N 1
ATOM 1283 C CA . GLU A 1 158 ? -53.657 8.891 30.696 1.00 66.00 158 GLU A CA 1
ATOM 1284 C C . GLU A 1 158 ? -53.530 8.110 32.013 1.00 66.00 158 GLU A C 1
ATOM 1286 O O . GLU A 1 158 ? -53.689 8.678 33.099 1.00 66.00 158 GLU A O 1
ATOM 1291 N N . LEU A 1 159 ? -53.130 6.837 31.935 1.00 63.28 159 LEU A N 1
ATOM 1292 C CA . LEU A 1 159 ? -52.877 5.982 33.096 1.00 63.28 159 LEU A CA 1
ATOM 1293 C C . LEU A 1 159 ? -51.759 6.529 33.996 1.00 63.28 159 LEU A C 1
ATOM 1295 O O . LEU A 1 159 ? -51.914 6.585 35.219 1.00 63.28 159 LEU A O 1
ATOM 1299 N N . LYS A 1 160 ? -50.652 7.011 33.414 1.00 65.88 160 LYS A N 1
ATOM 1300 C CA . LYS A 1 160 ? -49.545 7.617 34.173 1.00 65.88 160 LYS A CA 1
ATOM 1301 C C . LYS A 1 160 ? -49.948 8.938 34.832 1.00 65.88 160 LYS A C 1
ATOM 1303 O O . LYS A 1 160 ? -49.575 9.189 35.979 1.00 65.88 160 LYS A O 1
ATOM 1308 N N . ALA A 1 161 ? -50.717 9.779 34.139 1.00 65.25 161 ALA A N 1
ATOM 1309 C CA . ALA A 1 161 ? -51.230 11.027 34.701 1.00 65.25 161 ALA A CA 1
ATOM 1310 C C . ALA A 1 161 ? -52.173 10.765 35.890 1.00 65.25 161 ALA A C 1
ATOM 1312 O O . ALA A 1 161 ? -52.041 11.403 36.939 1.00 65.25 161 ALA A O 1
ATOM 1313 N N . LYS A 1 162 ? -53.063 9.771 35.768 1.00 63.56 162 LYS A N 1
ATOM 1314 C CA . LYS A 1 162 ? -53.966 9.345 36.846 1.00 63.56 162 LYS A CA 1
ATOM 1315 C C . LYS A 1 162 ? -53.218 8.716 38.029 1.00 63.56 162 LYS A C 1
ATOM 1317 O O . LYS A 1 162 ? -53.519 9.058 39.173 1.00 63.56 162 LYS A O 1
ATOM 1322 N N . ALA A 1 163 ? -52.205 7.879 37.785 1.00 64.38 163 ALA A N 1
ATOM 1323 C CA . ALA A 1 163 ? -51.357 7.311 38.839 1.00 64.38 163 ALA A CA 1
ATOM 1324 C C . ALA A 1 163 ? -50.615 8.401 39.631 1.00 64.38 163 ALA A C 1
ATOM 1326 O O . ALA A 1 163 ? -50.637 8.399 40.861 1.00 64.38 163 ALA A O 1
ATOM 1327 N N . ASN A 1 164 ? -50.033 9.386 38.941 1.00 67.94 164 ASN A N 1
ATOM 1328 C CA . ASN A 1 164 ? -49.365 10.516 39.589 1.00 67.94 164 ASN A CA 1
ATOM 1329 C C . ASN A 1 164 ? -50.338 11.365 40.422 1.00 67.94 164 ASN A C 1
ATOM 1331 O O . ASN A 1 164 ? -50.004 11.773 41.534 1.00 67.94 164 ASN A O 1
ATOM 1335 N N . SER A 1 165 ? -51.558 11.587 39.923 1.00 66.94 165 SER A N 1
ATOM 1336 C CA . SER A 1 165 ? -52.613 12.268 40.681 1.00 66.94 165 SER A CA 1
ATOM 1337 C C . SER A 1 165 ? -53.034 11.482 41.933 1.00 66.94 165 SER A C 1
ATOM 1339 O O . SER A 1 165 ? -53.273 12.075 42.986 1.00 66.94 165 SER A O 1
ATOM 1341 N N . LEU A 1 166 ? -53.097 10.147 41.866 1.00 64.88 166 LEU A N 1
ATOM 1342 C CA . LEU A 1 166 ? -53.374 9.299 43.029 1.00 64.88 166 LEU A CA 1
ATOM 1343 C C . LEU A 1 166 ? -52.244 9.365 44.068 1.00 64.88 166 LEU A C 1
ATOM 1345 O O . LEU A 1 166 ? -52.537 9.529 45.251 1.00 64.88 166 LEU A O 1
ATOM 1349 N N . CYS A 1 167 ? -50.979 9.307 43.641 1.00 63.75 167 CYS A N 1
ATOM 1350 C CA . CYS A 1 167 ? -49.828 9.470 44.534 1.00 63.75 167 CYS A CA 1
ATOM 1351 C C . CYS A 1 167 ? -49.858 10.823 45.254 1.00 63.75 167 CYS A C 1
ATOM 1353 O O . CYS A 1 167 ? -49.734 10.858 46.475 1.00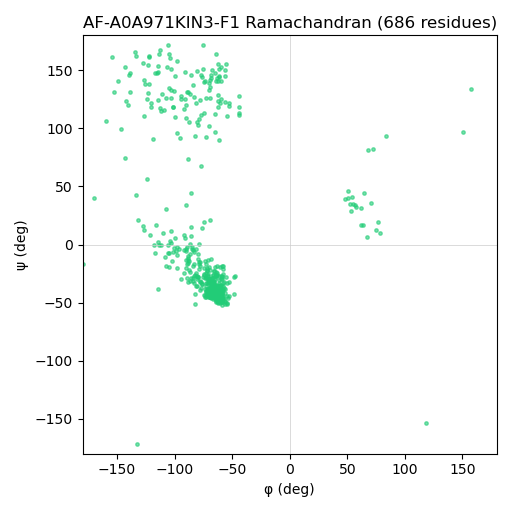 63.75 167 CYS A O 1
ATOM 1355 N N . GLN A 1 168 ? -50.128 11.921 44.538 1.00 64.19 168 GLN A N 1
ATOM 1356 C CA . GLN A 1 168 ? -50.255 13.246 45.156 1.00 64.19 168 GLN A CA 1
ATOM 1357 C C . GLN A 1 168 ? -51.390 13.309 46.185 1.00 64.19 168 GLN A C 1
ATOM 1359 O O . GLN A 1 168 ? -51.221 13.893 47.254 1.00 64.19 168 GLN A O 1
ATOM 1364 N N . ARG A 1 169 ? -52.537 12.677 45.907 1.00 67.25 169 ARG A N 1
ATOM 1365 C CA . ARG A 1 169 ? -53.648 12.609 46.870 1.00 67.25 169 ARG A CA 1
ATOM 1366 C C . ARG A 1 169 ? -53.308 11.765 48.100 1.00 67.25 169 ARG A C 1
ATOM 1368 O O . ARG A 1 169 ? -53.703 12.135 49.201 1.00 67.25 169 ARG A O 1
ATOM 1375 N N . LEU A 1 170 ? -52.566 10.667 47.945 1.00 64.94 170 LEU A N 1
ATOM 1376 C CA . LEU A 1 170 ? -52.098 9.840 49.066 1.00 64.94 170 LEU A CA 1
ATOM 1377 C C . LEU A 1 170 ? -51.048 10.565 49.918 1.00 64.94 170 LEU A C 1
ATOM 1379 O O . LEU A 1 170 ? -51.098 10.492 51.145 1.00 64.94 170 LEU A O 1
ATOM 1383 N N . GLU A 1 171 ? -50.137 11.309 49.292 1.00 63.94 171 GLU A N 1
ATOM 1384 C CA . GLU A 1 171 ? -49.177 12.166 49.994 1.00 63.94 171 GLU A CA 1
ATOM 1385 C C . GLU A 1 171 ? -49.883 13.275 50.783 1.00 63.94 171 GLU A C 1
ATOM 1387 O O . GLU A 1 171 ? -49.554 13.494 51.950 1.00 63.94 171 GLU A O 1
ATOM 1392 N N . GLN A 1 172 ? -50.902 13.910 50.193 1.00 64.75 172 GLN A N 1
ATOM 1393 C CA . GLN A 1 172 ? -51.754 14.889 50.875 1.00 64.75 172 GLN A CA 1
ATOM 1394 C C . GLN A 1 172 ? -52.567 14.266 52.021 1.00 64.75 172 GLN A C 1
ATOM 1396 O O . GLN A 1 172 ? -52.666 14.851 53.095 1.00 64.75 172 GLN A O 1
ATOM 1401 N N . ALA A 1 173 ? -53.117 13.063 51.848 1.00 61.12 173 ALA A N 1
ATOM 1402 C CA . ALA A 1 173 ? -53.838 12.368 52.917 1.00 61.12 173 ALA A CA 1
ATOM 1403 C C . ALA A 1 173 ? -52.909 11.992 54.087 1.00 61.12 173 ALA A C 1
ATOM 1405 O O . ALA A 1 173 ? -53.282 12.118 55.254 1.00 61.12 173 ALA A O 1
ATOM 1406 N N . ASN A 1 174 ? -51.675 11.578 53.793 1.00 65.06 174 ASN A N 1
ATOM 1407 C CA . ASN A 1 174 ? -50.673 11.254 54.806 1.00 65.06 174 ASN A CA 1
ATOM 1408 C C . ASN A 1 174 ? -50.166 12.506 55.542 1.00 65.06 174 ASN A C 1
ATOM 1410 O O . ASN A 1 174 ? -49.973 12.470 56.759 1.00 65.06 174 ASN A O 1
ATOM 1414 N N . SER A 1 175 ? -49.975 13.629 54.840 1.00 60.62 175 SER A N 1
ATOM 1415 C CA . SER A 1 175 ? -49.607 14.895 55.486 1.00 60.62 175 SER A CA 1
ATOM 1416 C C . SER A 1 175 ? -50.729 15.408 56.392 1.00 60.62 175 SER A C 1
ATOM 1418 O O . SER A 1 175 ? -50.452 15.765 57.536 1.00 60.62 175 SER A O 1
ATOM 1420 N N . LEU A 1 176 ? -51.989 15.325 55.948 1.00 66.81 176 LEU A N 1
ATOM 1421 C CA . LEU A 1 176 ? -53.164 15.647 56.763 1.00 66.81 176 LEU A CA 1
ATOM 1422 C C . LEU A 1 176 ? -53.298 14.716 57.979 1.00 66.81 176 LEU A C 1
ATOM 1424 O O . LEU A 1 176 ? -53.563 15.189 59.079 1.00 66.81 176 LEU A O 1
ATOM 1428 N N . SER A 1 177 ? -53.042 13.411 57.832 1.00 64.44 177 SER A N 1
ATOM 1429 C CA . SER A 1 177 ? -53.048 12.456 58.955 1.00 64.44 177 SER A CA 1
ATOM 1430 C C . SER A 1 177 ? -51.985 12.790 60.009 1.00 64.44 177 SER A C 1
ATOM 1432 O O . SER A 1 177 ? -52.262 12.772 61.211 1.00 64.44 177 SER A O 1
ATOM 1434 N N . LYS A 1 178 ? -50.771 13.158 59.580 1.00 66.69 178 LYS A N 1
ATOM 1435 C CA . LYS A 1 178 ? -49.712 13.630 60.489 1.00 66.69 178 LYS A CA 1
ATOM 1436 C C . LYS A 1 178 ? -50.082 14.947 61.169 1.00 66.69 178 LYS A C 1
ATOM 1438 O O . LYS A 1 178 ? -49.778 15.129 62.346 1.00 66.69 178 LYS A O 1
ATOM 1443 N N . GLU A 1 179 ? -50.739 15.850 60.452 1.00 69.81 179 GLU A N 1
ATOM 1444 C CA . GLU A 1 179 ? -51.169 17.137 60.992 1.00 69.81 179 GLU A CA 1
ATOM 1445 C C . GLU A 1 179 ? -52.301 16.988 62.017 1.00 69.81 179 GLU A C 1
ATOM 1447 O O . GLU A 1 179 ? -52.246 17.621 63.071 1.00 69.81 179 GLU A O 1
ATOM 1452 N N . ILE A 1 180 ? -53.255 16.084 61.770 1.00 71.62 180 ILE A N 1
ATOM 1453 C CA . ILE A 1 180 ? -54.290 15.699 62.737 1.00 71.62 180 ILE A CA 1
ATOM 1454 C C . ILE A 1 180 ? -53.650 15.100 63.989 1.00 71.62 180 ILE A C 1
ATOM 1456 O O . ILE A 1 180 ? -53.985 15.530 65.089 1.00 71.62 180 ILE A O 1
ATOM 1460 N N . LYS A 1 181 ? -52.684 14.177 63.843 1.00 71.75 181 LYS A N 1
ATOM 1461 C CA . LYS A 1 181 ? -51.943 13.621 64.989 1.00 71.75 181 LYS A CA 1
ATOM 1462 C C . LYS A 1 181 ? -51.284 14.722 65.815 1.00 71.75 181 LYS A C 1
ATOM 1464 O O . LYS A 1 181 ? -51.500 14.758 67.018 1.00 71.75 181 LYS A O 1
ATOM 1469 N N . ARG A 1 182 ? -50.569 15.657 65.174 1.00 73.12 182 ARG A N 1
ATOM 1470 C CA . ARG A 1 182 ? -49.929 16.797 65.854 1.00 73.12 182 ARG A CA 1
ATOM 1471 C C . ARG A 1 182 ? -50.948 17.673 66.587 1.00 73.12 182 ARG A C 1
ATOM 1473 O O . ARG A 1 182 ? -50.722 18.041 67.733 1.00 73.12 182 ARG A O 1
ATOM 1480 N N . LYS A 1 183 ? -52.072 18.001 65.941 1.00 73.38 183 LYS A N 1
ATOM 1481 C CA . LYS A 1 183 ? -53.133 18.818 66.549 1.00 73.38 183 LYS A CA 1
ATOM 1482 C C . LYS A 1 183 ? -53.819 18.111 67.714 1.00 73.38 183 LYS A C 1
ATOM 1484 O O . LYS A 1 183 ? -54.211 18.780 68.661 1.00 73.38 183 LYS A O 1
ATOM 1489 N N . HIS A 1 184 ? -53.925 16.785 67.666 1.00 73.12 184 HIS A N 1
ATOM 1490 C CA . HIS A 1 184 ? -54.442 15.989 68.773 1.00 73.12 184 HIS A CA 1
ATOM 1491 C C . HIS A 1 184 ? -53.497 16.034 69.979 1.00 73.12 184 HIS A C 1
ATOM 1493 O O . HIS A 1 184 ? -53.950 16.304 71.085 1.00 73.12 184 HIS A O 1
ATOM 1499 N N . THR A 1 185 ? -52.184 15.896 69.757 1.00 69.25 185 THR A N 1
ATOM 1500 C CA . THR A 1 185 ? -51.177 16.005 70.829 1.00 69.25 185 THR A CA 1
ATOM 1501 C C . THR A 1 185 ? -51.155 17.405 71.451 1.00 69.25 185 THR A C 1
ATOM 1503 O O . THR A 1 185 ? -51.151 17.535 72.669 1.00 69.25 185 THR A O 1
ATOM 1506 N N . GLU A 1 186 ? -51.228 18.463 70.632 1.00 73.00 186 GLU A N 1
ATOM 1507 C CA . GLU A 1 186 ? -51.336 19.851 71.120 1.00 73.00 186 GLU A CA 1
ATOM 1508 C C . GLU A 1 186 ? -52.600 20.063 71.975 1.00 73.00 186 GLU A C 1
ATOM 1510 O O . GLU A 1 186 ? -52.571 20.785 72.972 1.00 73.00 186 GLU A O 1
ATOM 1515 N N . LEU A 1 187 ? -53.721 19.437 71.605 1.00 74.44 187 LEU A N 1
ATOM 1516 C CA . LEU A 1 187 ? -54.980 19.558 72.337 1.00 74.44 187 LEU A CA 1
ATOM 1517 C C . LEU A 1 187 ? -54.936 18.797 73.668 1.00 74.44 187 LEU A C 1
ATOM 1519 O O . LEU A 1 187 ? -55.376 19.340 74.677 1.00 74.44 187 LEU A O 1
ATOM 1523 N N . GLU A 1 188 ? -54.346 17.599 73.701 1.00 72.88 188 GLU A N 1
ATOM 1524 C CA . GLU A 1 188 ? -54.105 16.841 74.939 1.00 72.88 188 GLU A CA 1
ATOM 1525 C C . GLU A 1 188 ? -53.199 17.603 75.919 1.00 72.88 188 GLU A C 1
ATOM 1527 O O . GLU A 1 188 ? -53.463 17.622 77.123 1.00 72.88 188 GLU A O 1
ATOM 1532 N N . GLU A 1 189 ? -52.158 18.278 75.423 1.00 74.38 189 GLU A N 1
ATOM 1533 C CA . GLU A 1 189 ? -51.283 19.122 76.244 1.00 74.38 189 GLU A CA 1
ATOM 1534 C C . GLU A 1 189 ? -52.022 20.338 76.816 1.00 74.38 189 GLU A C 1
ATOM 1536 O O . GLU A 1 189 ? -51.853 20.668 77.993 1.00 74.38 189 GLU A O 1
ATOM 1541 N N . ILE A 1 190 ? -52.882 20.983 76.021 1.00 73.69 190 ILE A N 1
ATOM 1542 C CA . ILE A 1 190 ? -53.709 22.109 76.478 1.00 73.69 190 ILE A CA 1
ATOM 1543 C C . ILE A 1 190 ? -54.744 21.641 77.508 1.00 73.69 190 ILE A C 1
ATOM 1545 O O . ILE A 1 190 ? -54.925 22.316 78.522 1.00 73.69 190 ILE A O 1
ATOM 1549 N N . VAL A 1 191 ? -55.385 20.487 77.299 1.00 73.88 191 VAL A N 1
ATOM 1550 C CA . VAL A 1 191 ? -56.340 19.905 78.257 1.00 73.88 191 VAL A CA 1
ATOM 1551 C C . VAL A 1 191 ? -55.641 19.581 79.574 1.00 73.88 191 VAL A C 1
ATOM 1553 O O . VAL A 1 191 ? -56.085 20.059 80.615 1.00 73.88 191 VAL A O 1
ATOM 1556 N N . LYS A 1 192 ? -54.484 18.905 79.543 1.00 73.12 192 LYS A N 1
ATOM 1557 C CA . LYS A 1 192 ? -53.671 18.670 80.749 1.00 73.12 192 LYS A CA 1
ATOM 1558 C C . LYS A 1 192 ? -53.244 19.971 81.426 1.00 73.12 192 LYS A C 1
ATOM 1560 O O . LYS A 1 192 ? -53.228 20.053 82.651 1.00 73.12 192 LYS A O 1
ATOM 1565 N N . ALA A 1 193 ? -52.900 21.010 80.666 1.00 71.69 193 ALA A N 1
ATOM 1566 C CA . ALA A 1 193 ? -52.543 22.310 81.231 1.00 71.69 193 ALA A CA 1
ATOM 1567 C C . ALA A 1 193 ? -53.739 23.000 81.912 1.00 71.69 193 ALA A C 1
ATOM 1569 O O . ALA A 1 193 ? -53.561 23.640 82.950 1.00 71.69 193 ALA A O 1
ATOM 1570 N N . VAL A 1 194 ? -54.948 22.861 81.362 1.00 72.12 194 VAL A N 1
ATOM 1571 C CA . VAL A 1 194 ? -56.191 23.361 81.968 1.00 72.12 194 VAL A CA 1
ATOM 1572 C C . VAL A 1 194 ? -56.544 22.562 83.221 1.00 72.12 194 VAL A C 1
ATOM 1574 O O . VAL A 1 194 ? -56.815 23.173 84.250 1.00 72.12 194 VAL A O 1
ATOM 1577 N N . GLU A 1 195 ? -56.460 21.232 83.184 1.00 73.19 195 GLU A N 1
ATOM 1578 C CA . GLU A 1 195 ? -56.687 20.360 84.345 1.00 73.19 195 GLU A CA 1
ATOM 1579 C C . GLU A 1 195 ? -55.694 20.650 85.473 1.00 73.19 195 GLU A C 1
ATOM 1581 O O . GLU A 1 195 ? -56.098 20.814 86.621 1.00 73.19 195 GLU A O 1
ATOM 1586 N N . ASN A 1 196 ? -54.408 20.828 85.155 1.00 71.75 196 ASN A N 1
ATOM 1587 C CA . ASN A 1 196 ? -53.386 21.199 86.134 1.00 71.75 196 ASN A CA 1
ATOM 1588 C C . ASN A 1 196 ? -53.641 22.587 86.738 1.00 71.75 196 ASN A C 1
ATOM 1590 O O . ASN A 1 196 ? -53.463 22.779 87.942 1.00 71.75 196 ASN A O 1
ATOM 1594 N N . LYS A 1 197 ? -54.095 23.562 85.936 1.00 71.88 197 LYS A N 1
ATOM 1595 C CA . LYS A 1 197 ? -54.479 24.888 86.446 1.00 71.88 197 LYS A CA 1
ATOM 1596 C C . LYS A 1 197 ? -55.753 24.839 87.287 1.00 71.88 197 LYS A C 1
ATOM 1598 O O . LYS A 1 197 ? -55.816 25.535 88.294 1.00 71.88 197 LYS A O 1
ATOM 1603 N N . GLN A 1 198 ? -56.723 24.000 86.930 1.00 63.88 198 GLN A N 1
ATOM 1604 C CA . GLN A 1 198 ? -57.944 23.781 87.704 1.00 63.88 198 GLN A CA 1
ATOM 1605 C C . GLN A 1 198 ? -57.650 23.059 89.025 1.00 63.88 198 GLN A C 1
ATOM 1607 O O . GLN A 1 198 ? -58.215 23.407 90.060 1.00 63.88 198 GLN A O 1
ATOM 1612 N N . HIS A 1 199 ? -56.727 22.097 89.021 1.00 67.56 199 HIS A N 1
ATOM 1613 C CA . HIS A 1 199 ? -56.327 21.380 90.225 1.00 67.56 199 HIS A CA 1
ATOM 1614 C C . HIS A 1 199 ? -55.523 22.277 91.177 1.00 67.56 199 HIS A C 1
ATOM 1616 O O . HIS A 1 199 ? -55.792 22.269 92.376 1.00 67.56 199 HIS A O 1
ATOM 1622 N N . ALA A 1 200 ? -54.630 23.124 90.646 1.00 65.94 200 ALA A N 1
ATOM 1623 C CA . ALA A 1 200 ? -53.941 24.165 91.414 1.00 65.94 200 ALA A CA 1
ATOM 1624 C C . ALA A 1 200 ? -54.917 25.211 91.988 1.00 65.94 200 ALA A C 1
ATOM 1626 O O . ALA A 1 200 ? -54.745 25.660 93.120 1.00 65.94 200 ALA A O 1
ATOM 1627 N N . LEU A 1 201 ? -55.969 25.562 91.239 1.00 57.84 201 LEU A N 1
ATOM 1628 C CA . LEU A 1 201 ? -57.039 26.442 91.709 1.00 57.84 201 LEU A CA 1
ATOM 1629 C C . LEU A 1 201 ? -57.811 25.793 92.872 1.00 57.84 201 LEU A C 1
ATOM 1631 O O . LEU A 1 201 ? -58.012 26.428 93.900 1.00 57.84 201 LEU A O 1
ATOM 1635 N N . ASN A 1 202 ? -58.178 24.514 92.756 1.00 62.47 202 ASN A N 1
ATOM 1636 C CA . ASN A 1 202 ? -58.890 23.776 93.806 1.00 62.47 202 ASN A CA 1
ATOM 1637 C C . ASN A 1 202 ? -58.034 23.577 95.075 1.00 62.47 202 ASN A C 1
ATOM 1639 O O . ASN A 1 202 ? -58.545 23.745 96.179 1.00 62.47 202 ASN A O 1
ATOM 1643 N N . GLN A 1 203 ? -56.730 23.306 94.937 1.00 61.84 203 GLN A N 1
ATOM 1644 C CA . GLN A 1 203 ? -55.795 23.221 96.072 1.00 61.84 203 GLN A CA 1
ATOM 1645 C C . GLN A 1 203 ? -55.593 24.577 96.771 1.00 61.84 203 GLN A C 1
ATOM 1647 O O . GLN A 1 203 ? -55.453 24.636 97.993 1.00 61.84 203 GLN A O 1
ATOM 1652 N N . PHE A 1 204 ? -55.619 25.681 96.016 1.00 61.84 204 PHE A N 1
ATOM 1653 C CA . PHE A 1 204 ? -55.604 27.032 96.578 1.00 61.84 204 PHE A CA 1
ATOM 1654 C C . PHE A 1 204 ? -56.871 27.309 97.405 1.00 61.84 204 PHE A C 1
ATOM 1656 O O . PHE A 1 204 ? -56.763 27.802 98.529 1.00 61.84 204 PHE A O 1
ATOM 1663 N N . TRP A 1 205 ? -58.051 26.914 96.911 1.00 51.41 205 TRP A N 1
ATOM 1664 C CA . TRP A 1 205 ? -59.319 27.037 97.642 1.00 51.41 205 TRP A CA 1
ATOM 1665 C C . TRP A 1 205 ? -59.369 26.180 98.923 1.00 51.41 205 TRP A C 1
ATOM 1667 O O . TRP A 1 205 ? -59.813 26.672 99.961 1.00 51.41 205 TRP A O 1
ATOM 1677 N N . GLU A 1 206 ? -58.838 24.949 98.906 1.00 55.84 206 GLU A N 1
ATOM 1678 C CA . GLU A 1 206 ? -58.736 24.089 100.103 1.00 55.84 206 GLU A CA 1
ATOM 1679 C C . GLU A 1 206 ? -57.787 24.656 101.170 1.00 55.84 206 GLU A C 1
ATOM 1681 O O . GLU A 1 206 ? -58.035 24.499 102.365 1.00 55.84 206 GLU A O 1
ATOM 1686 N N . SER A 1 207 ? -56.734 25.375 100.765 1.00 52.94 207 SER A N 1
ATOM 1687 C CA . SER A 1 207 ? -55.776 25.972 101.705 1.00 52.94 207 SER A CA 1
ATOM 1688 C C . SER A 1 207 ? -56.308 27.196 102.471 1.00 52.94 207 SER A C 1
ATOM 1690 O O . SER A 1 207 ? -55.707 27.594 103.469 1.00 52.94 207 SER A O 1
ATOM 1692 N N . ILE A 1 208 ? -57.429 27.787 102.030 1.00 49.31 208 ILE A N 1
ATOM 1693 C CA . ILE A 1 208 ? -57.975 29.048 102.576 1.00 49.31 208 ILE A CA 1
ATOM 1694 C C . ILE A 1 208 ? -59.372 28.865 103.212 1.00 49.31 208 ILE A C 1
ATOM 1696 O O . ILE A 1 208 ? -59.850 29.757 103.909 1.00 49.31 208 ILE A O 1
ATOM 1700 N N . GLY A 1 209 ? -59.994 27.686 103.086 1.00 50.88 209 GLY A N 1
ATOM 1701 C CA . GLY A 1 209 ? -61.119 27.269 103.934 1.00 50.88 209 GLY A CA 1
ATOM 1702 C C . GLY A 1 209 ? -62.394 28.110 103.807 1.00 50.88 209 GLY A C 1
ATOM 1703 O O . GLY A 1 209 ? -62.996 28.443 104.828 1.00 50.88 209 GLY A O 1
ATOM 1704 N N . LEU A 1 210 ? -62.811 28.459 102.585 1.00 44.47 210 LEU A N 1
ATOM 1705 C CA . LEU A 1 210 ? -64.039 29.223 102.341 1.00 44.47 210 LEU A CA 1
ATOM 1706 C C . LEU A 1 210 ? -64.821 28.690 101.135 1.00 44.47 210 LEU A C 1
ATOM 1708 O O . LEU A 1 210 ? -64.262 28.488 100.057 1.00 44.47 210 LEU A O 1
ATOM 1712 N N . ASP A 1 211 ? -66.123 28.499 101.348 1.00 38.84 211 ASP A N 1
ATOM 1713 C CA . ASP A 1 211 ? -67.137 28.145 100.367 1.00 38.84 211 ASP A CA 1
ATOM 1714 C C . ASP A 1 211 ? -68.043 29.341 100.010 1.00 38.84 211 ASP A C 1
ATOM 1716 O O . ASP A 1 211 ? -67.951 30.455 100.524 1.00 38.84 211 ASP A O 1
ATOM 1720 N N . ASP A 1 212 ? -68.852 29.074 98.999 1.00 41.59 212 ASP A N 1
ATOM 1721 C CA . ASP A 1 212 ? -69.536 29.952 98.066 1.00 41.59 212 ASP A CA 1
ATOM 1722 C C . ASP A 1 212 ? -70.454 31.042 98.680 1.00 41.59 212 ASP A C 1
ATOM 1724 O O . ASP A 1 212 ? -71.227 30.788 99.603 1.00 41.59 212 ASP A O 1
ATOM 1728 N N . LYS A 1 213 ? -70.479 32.214 98.015 1.00 42.78 213 LYS A N 1
ATOM 1729 C CA . LYS A 1 213 ? -71.421 33.358 98.160 1.00 42.78 213 LYS A CA 1
ATOM 1730 C C . LYS A 1 213 ? -71.145 34.376 99.280 1.00 42.78 213 LYS A C 1
ATOM 1732 O O . LYS A 1 213 ? -71.744 34.331 100.347 1.00 42.78 213 LYS A O 1
ATOM 1737 N N . ASN A 1 214 ? -70.426 35.453 98.953 1.00 41.75 214 ASN A N 1
ATOM 1738 C CA . ASN A 1 214 ? -71.025 36.733 98.528 1.00 41.75 214 ASN A CA 1
ATOM 1739 C C . ASN A 1 214 ? -70.090 37.940 98.729 1.00 41.75 214 ASN A C 1
ATOM 1741 O O . ASN A 1 214 ? -69.598 38.202 99.819 1.00 41.75 214 ASN A O 1
ATOM 1745 N N . VAL A 1 215 ? -70.046 38.752 97.664 1.00 44.28 215 VAL A N 1
ATOM 1746 C CA . VAL A 1 215 ? -70.088 40.225 97.688 1.00 44.28 215 VAL A CA 1
ATOM 1747 C C . VAL A 1 215 ? -68.860 40.909 98.292 1.00 44.28 215 VAL A C 1
ATOM 1749 O O . VAL A 1 215 ? -68.895 41.358 99.423 1.00 44.28 215 VAL A O 1
ATOM 1752 N N . TYR A 1 216 ? -67.798 41.039 97.487 1.00 42.47 216 TYR A N 1
ATOM 1753 C CA . TYR A 1 216 ? -67.160 42.334 97.150 1.00 42.47 216 TYR A CA 1
ATOM 1754 C C . TYR A 1 216 ? -66.112 42.198 96.015 1.00 42.47 216 TYR A C 1
ATOM 1756 O O . TYR A 1 216 ? -65.071 42.841 96.024 1.00 42.47 216 TYR A O 1
ATOM 1764 N N . ALA A 1 217 ? -66.399 41.385 94.991 1.00 40.72 217 ALA A N 1
ATOM 1765 C CA . ALA A 1 217 ? -65.698 41.438 93.694 1.00 40.72 217 ALA A CA 1
ATOM 1766 C C . ALA A 1 217 ? -66.686 41.451 92.504 1.00 40.72 217 ALA A C 1
ATOM 1768 O O . ALA A 1 217 ? -66.341 41.172 91.362 1.00 40.72 217 ALA A O 1
ATOM 1769 N N . LEU A 1 218 ? -67.941 41.842 92.774 1.00 45.22 218 LEU A N 1
ATOM 1770 C CA . LEU A 1 218 ? -69.011 42.123 91.801 1.00 45.22 218 LEU A CA 1
ATOM 1771 C C . LEU A 1 218 ? -68.816 43.466 91.061 1.00 45.22 218 LEU A C 1
ATOM 1773 O O . LEU A 1 218 ? -69.760 44.007 90.494 1.00 45.22 218 LEU A O 1
ATOM 1777 N N . GLN A 1 219 ? -67.596 44.005 91.059 1.00 44.44 219 GLN A N 1
ATOM 1778 C CA . GLN A 1 219 ? -67.234 45.248 90.370 1.00 44.44 219 GLN A CA 1
ATOM 1779 C C . GLN A 1 219 ? -66.407 45.014 89.095 1.00 44.44 219 GLN A C 1
ATOM 1781 O O . GLN A 1 219 ? -66.232 45.945 88.321 1.00 44.44 219 GLN A O 1
ATOM 1786 N N . GLU A 1 220 ? -65.978 43.774 88.827 1.00 45.62 220 GLU A N 1
ATOM 1787 C CA . GLU A 1 220 ? -65.194 43.409 87.631 1.00 45.62 220 GLU A CA 1
ATOM 1788 C C . GLU A 1 220 ? -66.035 42.661 86.568 1.00 45.62 220 GLU A C 1
ATOM 1790 O O . GLU A 1 220 ? -65.620 42.475 85.427 1.00 45.62 220 GLU A O 1
ATOM 1795 N N . LEU A 1 221 ? -67.284 42.307 86.907 1.00 48.03 221 LEU A N 1
ATOM 1796 C CA . LEU A 1 221 ? -68.280 41.684 86.018 1.00 48.03 221 LEU A CA 1
ATOM 1797 C C . LEU A 1 221 ? -69.103 42.689 85.183 1.00 48.03 221 LEU A C 1
ATOM 1799 O O . LEU A 1 221 ? -70.126 42.319 84.608 1.00 48.03 221 LEU A O 1
ATOM 1803 N N . SER A 1 222 ? -68.665 43.946 85.080 1.00 47.72 222 SER A N 1
ATOM 1804 C CA . SER A 1 222 ? -69.309 44.941 84.208 1.00 47.72 222 SER A CA 1
ATOM 1805 C C . SER A 1 222 ? -68.752 44.953 82.774 1.00 47.72 222 SER A C 1
ATOM 1807 O O . SER A 1 222 ? -69.438 45.443 81.878 1.00 47.72 222 SER A O 1
ATOM 1809 N N . ASP A 1 223 ? -67.580 44.356 82.513 1.00 52.06 223 ASP A N 1
ATOM 1810 C CA . ASP A 1 223 ? -66.821 44.674 81.288 1.00 52.06 223 ASP A CA 1
ATOM 1811 C C . ASP A 1 223 ? -66.686 43.543 80.246 1.00 52.06 223 ASP A C 1
ATOM 1813 O O . ASP A 1 223 ? -66.112 43.773 79.185 1.00 52.06 223 ASP A O 1
ATOM 1817 N N . ARG A 1 224 ? -67.229 42.330 80.459 1.00 56.09 224 ARG A N 1
ATOM 1818 C CA . ARG A 1 224 ? -67.018 41.194 79.512 1.00 56.09 224 ARG A CA 1
ATOM 1819 C C . ARG A 1 224 ? -68.264 40.471 78.995 1.00 56.09 224 ARG A C 1
ATOM 1821 O O . ARG A 1 224 ? -68.177 39.399 78.404 1.00 56.09 224 ARG A O 1
ATOM 1828 N N . ARG A 1 225 ? -69.442 41.071 79.146 1.00 53.00 225 ARG A N 1
ATOM 1829 C CA . ARG A 1 225 ? -70.722 40.487 78.699 1.00 53.00 225 ARG A CA 1
ATOM 1830 C C . ARG A 1 225 ? -70.857 40.226 77.178 1.00 53.00 225 ARG A C 1
ATOM 1832 O O . ARG A 1 225 ? -71.527 39.257 76.839 1.00 53.00 225 ARG A O 1
ATOM 1839 N N . PRO A 1 226 ? -70.236 40.991 76.259 1.00 57.44 226 PRO A N 1
ATOM 1840 C CA . PRO A 1 226 ? -70.397 40.751 74.818 1.00 57.44 226 PRO A CA 1
ATOM 1841 C C . PRO A 1 226 ? -69.638 39.532 74.257 1.00 57.44 226 PRO A C 1
ATOM 1843 O O . PRO A 1 226 ? -70.003 39.043 73.195 1.00 57.44 226 PRO A O 1
ATOM 1846 N N . GLU A 1 227 ? -68.601 39.025 74.938 1.00 58.59 227 GLU A N 1
ATOM 1847 C CA . GLU A 1 227 ? -67.768 37.902 74.448 1.00 58.59 227 GLU A CA 1
ATOM 1848 C C . GLU A 1 227 ? -68.381 36.514 74.744 1.00 58.59 227 GLU A C 1
ATOM 1850 O O . GLU A 1 227 ? -68.015 35.517 74.124 1.00 58.59 227 GLU A O 1
ATOM 1855 N N . TRP A 1 228 ? -69.347 36.438 75.664 1.00 52.19 228 TRP A N 1
ATOM 1856 C CA . TRP A 1 228 ? -70.001 35.190 76.078 1.00 52.19 228 TRP A CA 1
ATOM 1857 C C . TRP A 1 228 ? -71.100 34.726 75.106 1.00 52.19 228 TRP A C 1
ATOM 1859 O O . TRP A 1 228 ? -71.248 33.528 74.851 1.00 52.19 228 TRP A O 1
ATOM 1869 N N . ASP A 1 229 ? -71.843 35.662 74.510 1.00 57.69 229 ASP A N 1
ATOM 1870 C CA . ASP A 1 229 ? -72.973 35.335 73.630 1.00 57.69 229 ASP A CA 1
ATOM 1871 C C . ASP A 1 229 ? -72.521 34.734 72.281 1.00 57.69 229 ASP A C 1
ATOM 1873 O O . ASP A 1 229 ? -73.235 33.926 71.685 1.00 57.69 229 ASP A O 1
ATOM 1877 N N . THR A 1 230 ? -71.299 35.034 71.831 1.00 60.56 230 THR A N 1
ATOM 1878 C CA . THR A 1 230 ? -70.691 34.492 70.600 1.00 60.56 230 THR A CA 1
ATOM 1879 C C . THR A 1 230 ? -70.107 33.084 70.767 1.00 60.56 230 THR A C 1
ATOM 1881 O O . THR A 1 230 ? -70.067 32.317 69.806 1.00 60.56 230 THR A O 1
ATOM 1884 N N . LEU A 1 231 ? -69.687 32.694 71.974 1.00 58.44 231 LEU A N 1
ATOM 1885 C CA . LEU A 1 231 ? -69.088 31.376 72.242 1.00 58.44 231 LEU A CA 1
ATOM 1886 C C . LEU A 1 231 ? -70.136 30.262 72.406 1.00 58.44 231 LEU A C 1
ATOM 1888 O O . LEU A 1 231 ? -69.894 29.121 72.012 1.00 58.44 231 LEU A O 1
ATOM 1892 N N . LYS A 1 232 ? -71.334 30.594 72.896 1.00 59.31 232 LYS A N 1
ATOM 1893 C CA . LYS A 1 232 ? -72.426 29.631 73.118 1.00 59.31 232 LYS A CA 1
ATOM 1894 C C . LYS A 1 232 ? -73.031 29.072 71.820 1.00 59.31 232 LYS A C 1
ATOM 1896 O O . LYS A 1 232 ? -73.476 27.929 71.793 1.00 59.31 232 LYS A O 1
ATOM 1901 N N . LEU A 1 233 ? -73.015 29.855 70.739 1.00 58.06 233 LEU A N 1
ATOM 1902 C CA . LEU A 1 233 ? -73.489 29.440 69.410 1.00 58.06 233 LEU A CA 1
ATOM 1903 C C . LEU A 1 233 ? -72.533 28.455 68.710 1.00 58.06 233 LEU A C 1
ATOM 1905 O O . LEU A 1 233 ? -72.988 27.601 67.955 1.00 58.06 233 LEU A O 1
ATOM 1909 N N . THR A 1 234 ? -71.231 28.528 68.996 1.00 57.03 234 THR A N 1
ATOM 1910 C CA . THR A 1 234 ? -70.196 27.696 68.353 1.00 57.03 234 THR A CA 1
ATOM 1911 C C . THR A 1 234 ? -70.063 26.309 69.002 1.00 57.03 234 THR A C 1
ATOM 1913 O O . THR A 1 234 ? -69.701 25.345 68.331 1.00 57.03 234 THR A O 1
ATOM 1916 N N . ILE A 1 235 ? -70.398 26.181 70.293 1.00 58.66 235 ILE A N 1
ATOM 1917 C CA . ILE A 1 235 ? -70.353 24.904 71.031 1.00 58.66 235 ILE A CA 1
ATOM 1918 C C . ILE A 1 235 ? -71.479 23.961 70.579 1.00 58.66 235 ILE A C 1
ATOM 1920 O O . ILE A 1 235 ? -71.210 22.808 70.253 1.00 58.66 235 ILE A O 1
ATOM 1924 N N . GLY A 1 236 ? -72.706 24.469 70.414 1.00 64.00 236 GLY A N 1
ATOM 1925 C CA . GLY A 1 236 ? -73.842 23.652 69.962 1.00 64.00 236 GLY A CA 1
ATOM 1926 C C . GLY A 1 236 ? -73.710 23.097 68.534 1.00 64.00 236 GLY A C 1
ATOM 1927 O O . GLY A 1 236 ? -74.381 22.129 68.195 1.00 64.00 236 GLY A O 1
ATOM 1928 N N . GLN A 1 237 ? -72.837 23.670 67.695 1.00 54.19 237 GLN A N 1
ATOM 1929 C CA . GLN A 1 237 ? -72.552 23.149 66.350 1.00 54.19 237 GLN A CA 1
ATOM 1930 C C . GLN A 1 237 ? -71.531 22.005 66.351 1.00 54.19 237 GLN A C 1
ATOM 1932 O O . GLN A 1 237 ? -71.581 21.164 65.463 1.00 54.19 237 GLN A O 1
ATOM 1937 N N . ARG A 1 238 ? -70.630 21.935 67.341 1.00 53.50 238 ARG A N 1
ATOM 1938 C CA . ARG A 1 238 ? -69.610 20.873 67.416 1.00 53.50 238 ARG A CA 1
ATOM 1939 C C . ARG A 1 238 ? -70.051 19.641 68.197 1.00 53.50 238 ARG A C 1
ATOM 1941 O O . ARG A 1 238 ? -69.496 18.569 67.986 1.00 53.50 238 ARG A O 1
ATOM 1948 N N . GLU A 1 239 ? -71.067 19.771 69.044 1.00 54.31 239 GLU A N 1
ATOM 1949 C CA . GLU A 1 239 ? -71.674 18.636 69.751 1.00 54.31 239 GLU A CA 1
ATOM 1950 C C . GLU A 1 239 ? -72.482 17.724 68.803 1.00 54.31 239 GLU A C 1
ATOM 1952 O O . GLU A 1 239 ? -72.538 16.519 69.026 1.00 54.31 239 GLU A O 1
ATOM 1957 N N . GLY A 1 240 ? -73.009 18.259 67.691 1.00 52.50 240 GLY A N 1
ATOM 1958 C CA . GLY A 1 240 ? -73.707 17.477 66.659 1.00 52.50 240 GLY A CA 1
ATOM 1959 C C . GLY A 1 240 ? -72.801 16.598 65.783 1.00 52.50 240 GLY A C 1
ATOM 1960 O O . GLY A 1 240 ? -73.234 15.540 65.334 1.00 52.50 240 GLY A O 1
ATOM 1961 N N . ASP A 1 241 ? -71.535 16.977 65.586 1.00 51.94 241 ASP A N 1
ATOM 1962 C CA . ASP A 1 241 ? -70.596 16.240 64.721 1.00 51.94 241 ASP A CA 1
ATOM 1963 C C . ASP A 1 241 ? -69.916 15.054 65.442 1.00 51.94 241 ASP A C 1
ATOM 1965 O O . ASP A 1 241 ? -69.398 14.136 64.805 1.00 51.94 241 ASP A O 1
ATOM 1969 N N . ILE A 1 242 ? -69.934 15.036 66.781 1.00 51.47 242 ILE A N 1
ATOM 1970 C CA . ILE A 1 242 ? -69.283 14.002 67.609 1.00 51.47 242 ILE A CA 1
ATOM 1971 C C . ILE A 1 242 ? -70.194 12.779 67.819 1.00 51.47 242 ILE A C 1
ATOM 1973 O O . ILE A 1 242 ? -69.709 11.651 67.912 1.00 51.47 242 ILE A O 1
ATOM 1977 N N . GLU A 1 243 ? -71.516 12.958 67.812 1.00 48.53 243 GLU A N 1
ATOM 1978 C CA . GLU A 1 243 ? -72.480 11.866 68.019 1.00 48.53 243 GLU A CA 1
ATOM 1979 C C . GLU A 1 243 ? -72.571 10.904 66.812 1.00 48.53 243 GLU A C 1
ATOM 1981 O O . GLU A 1 243 ? -72.965 9.744 66.953 1.00 48.53 243 GLU A O 1
ATOM 1986 N N . GLN A 1 244 ? -72.141 11.343 65.623 1.00 46.41 244 GLN A N 1
ATOM 1987 C CA . GLN A 1 244 ? -72.205 10.551 64.391 1.00 46.41 244 GLN A CA 1
ATOM 1988 C C . GLN A 1 244 ? -70.973 9.648 64.167 1.00 46.41 244 GLN A C 1
ATOM 1990 O O . GLN A 1 244 ? -71.088 8.624 63.499 1.00 46.41 244 GLN A O 1
ATOM 1995 N N . LEU A 1 245 ? -69.826 9.958 64.783 1.00 46.16 245 LEU A N 1
ATOM 1996 C CA . LEU A 1 245 ? -68.576 9.180 64.675 1.00 46.16 245 LEU A CA 1
ATOM 1997 C C . LEU A 1 245 ? -68.464 8.033 65.698 1.00 46.16 245 LEU A C 1
ATOM 1999 O O . LEU A 1 245 ? -67.655 7.127 65.528 1.00 46.16 245 LEU A O 1
ATOM 2003 N N . SER A 1 246 ? -69.311 8.021 66.732 1.00 45.91 246 SER A N 1
ATOM 2004 C CA . SER A 1 246 ? -69.328 6.985 67.780 1.00 45.91 246 SER A CA 1
ATOM 2005 C C . SER A 1 246 ? -70.024 5.672 67.367 1.00 45.91 246 SER A C 1
ATOM 2007 O O . SER A 1 246 ? -70.125 4.759 68.188 1.00 45.91 246 SER A O 1
ATOM 2009 N N . LYS A 1 247 ? -70.544 5.555 66.137 1.00 45.22 247 LYS A N 1
ATOM 2010 C CA . LYS A 1 247 ? -71.347 4.397 65.692 1.00 45.22 247 LYS A CA 1
ATOM 2011 C C . LYS A 1 247 ? -70.646 3.420 64.739 1.00 45.22 247 LYS A C 1
ATOM 2013 O O . LYS A 1 247 ? -71.286 2.436 64.379 1.00 45.22 247 LYS A O 1
ATOM 2018 N N . GLU A 1 248 ? -69.386 3.632 64.349 1.00 37.62 248 GLU A N 1
ATOM 2019 C CA . GLU A 1 248 ? -68.795 2.868 63.230 1.00 37.62 248 GLU A CA 1
ATOM 2020 C C . GLU A 1 248 ? -67.720 1.807 63.544 1.00 37.62 248 GLU A C 1
ATOM 2022 O O . GLU A 1 248 ? -67.481 1.008 62.646 1.00 37.62 248 GLU A O 1
ATOM 2027 N N . ASP A 1 249 ? -67.133 1.663 64.748 1.00 39.28 249 ASP A N 1
ATOM 2028 C CA . ASP A 1 249 ? -66.248 0.494 64.997 1.00 39.28 249 ASP A CA 1
ATOM 2029 C C . ASP A 1 249 ? -66.016 0.118 66.491 1.00 39.28 249 ASP A C 1
ATOM 2031 O O . ASP A 1 249 ? -65.298 0.829 67.200 1.00 39.28 249 ASP A O 1
ATOM 2035 N N . PRO A 1 250 ? -66.613 -0.979 67.011 1.00 48.09 250 PRO A N 1
ATOM 2036 C CA . PRO A 1 250 ? -66.545 -1.378 68.428 1.00 48.09 250 PRO A CA 1
ATOM 2037 C C . PRO A 1 250 ? -65.315 -2.196 68.879 1.00 48.09 250 PRO A C 1
ATOM 2039 O O . PRO A 1 250 ? -65.216 -2.498 70.069 1.00 48.09 250 PRO A O 1
ATOM 2042 N N . GLU A 1 251 ? -64.389 -2.605 68.003 1.00 46.53 251 GLU A N 1
ATOM 2043 C CA . GLU A 1 251 ? -63.370 -3.620 68.367 1.00 46.53 251 GLU A CA 1
ATOM 2044 C C . GLU A 1 251 ? -62.036 -3.081 68.924 1.00 46.53 251 GLU A C 1
ATOM 2046 O O . GLU A 1 251 ? -61.214 -3.855 69.415 1.00 46.53 251 GLU A O 1
ATOM 2051 N N . ALA A 1 252 ? -61.820 -1.764 68.971 1.00 44.12 252 ALA A N 1
ATOM 2052 C CA . ALA A 1 252 ? -60.585 -1.192 69.531 1.00 44.12 252 ALA A CA 1
ATOM 2053 C C . ALA A 1 252 ? -60.551 -1.132 71.078 1.00 44.12 252 ALA A C 1
ATOM 2055 O O . ALA A 1 252 ? -59.513 -0.824 71.663 1.00 44.12 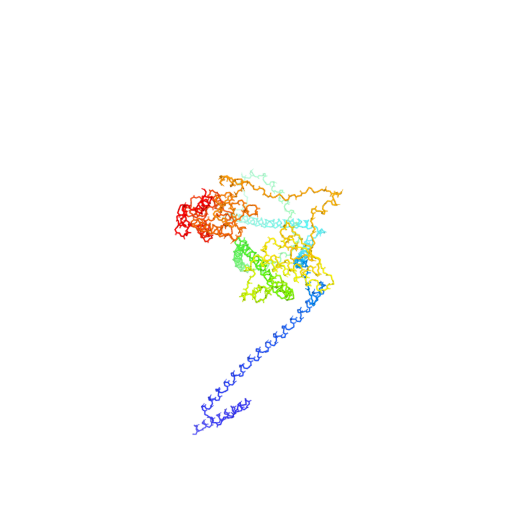252 ALA A O 1
ATOM 2056 N N . ALA A 1 253 ? -61.666 -1.438 71.752 1.00 44.56 253 ALA A N 1
ATOM 2057 C CA . ALA A 1 253 ? -61.819 -1.295 73.204 1.00 44.56 253 ALA A CA 1
ATOM 2058 C C . ALA A 1 253 ? -61.405 -2.534 74.030 1.00 44.56 253 ALA A C 1
ATOM 2060 O O . ALA A 1 253 ? -61.469 -2.484 75.255 1.00 44.56 253 ALA A O 1
ATOM 2061 N N . LEU A 1 254 ? -60.982 -3.643 73.405 1.00 47.47 254 LEU A N 1
ATOM 2062 C CA . LEU A 1 254 ? -60.791 -4.925 74.108 1.00 47.47 254 LEU A CA 1
ATOM 2063 C C . LEU A 1 254 ? -59.327 -5.316 74.409 1.00 47.47 254 LEU A C 1
ATOM 2065 O O . LEU A 1 254 ? -59.093 -6.394 74.945 1.00 47.47 254 LEU A O 1
ATOM 2069 N N . ILE A 1 255 ? -58.329 -4.479 74.091 1.00 49.31 255 ILE A N 1
ATOM 2070 C CA . ILE A 1 255 ? -56.893 -4.821 74.268 1.00 49.31 255 ILE A CA 1
ATOM 2071 C C . ILE A 1 255 ? -56.222 -4.004 75.398 1.00 49.31 255 ILE A C 1
ATOM 2073 O O . ILE A 1 255 ? -55.009 -4.060 75.577 1.00 49.31 255 ILE A O 1
ATOM 2077 N N . SER A 1 256 ? -56.975 -3.261 76.221 1.00 48.16 256 SER A N 1
ATOM 2078 C CA . SER A 1 256 ? -56.374 -2.474 77.317 1.00 48.16 256 SER A CA 1
ATOM 2079 C C . SER A 1 256 ? -56.127 -3.243 78.624 1.00 48.16 256 SER A C 1
ATOM 2081 O O . SER A 1 256 ? -55.556 -2.663 79.541 1.00 48.16 256 SER A O 1
ATOM 2083 N N . ASP A 1 257 ? -56.523 -4.517 78.732 1.00 44.62 257 ASP A N 1
ATOM 2084 C CA . ASP A 1 257 ? -56.598 -5.213 80.033 1.00 44.62 257 ASP A CA 1
ATOM 2085 C C . ASP A 1 257 ? -55.460 -6.205 80.347 1.00 44.62 257 ASP A C 1
ATOM 2087 O O . ASP A 1 257 ? -55.471 -6.822 81.411 1.00 44.62 257 ASP A O 1
ATOM 2091 N N . THR A 1 258 ? -54.453 -6.383 79.482 1.00 46.00 258 THR A N 1
ATOM 2092 C CA . THR A 1 258 ? -53.490 -7.501 79.648 1.00 46.00 258 THR A CA 1
ATOM 2093 C C . THR A 1 258 ? -52.003 -7.150 79.673 1.00 46.00 258 THR A C 1
ATOM 2095 O O . THR A 1 258 ? -51.185 -8.063 79.580 1.00 46.00 258 THR A O 1
ATOM 2098 N N . THR A 1 259 ? -51.582 -5.887 79.803 1.00 44.12 259 THR A N 1
ATOM 2099 C CA . THR A 1 259 ? -50.133 -5.583 79.812 1.00 44.12 259 THR A CA 1
ATOM 2100 C C . THR A 1 259 ? -49.769 -4.480 80.798 1.00 44.12 259 THR A C 1
ATOM 2102 O O . THR A 1 259 ? -50.295 -3.372 80.743 1.00 44.12 259 THR A O 1
ATOM 2105 N N . THR A 1 260 ? -48.860 -4.795 81.720 1.00 58.69 260 THR A N 1
ATOM 2106 C CA . THR A 1 260 ? -48.344 -3.869 82.730 1.00 58.69 260 THR A CA 1
ATOM 2107 C C . THR A 1 260 ? -47.263 -2.953 82.150 1.00 58.69 260 THR A C 1
ATOM 2109 O O . THR A 1 260 ? -46.506 -3.320 81.252 1.00 58.69 260 THR A O 1
ATOM 2112 N N . LEU A 1 261 ? -47.181 -1.741 82.704 1.00 46.97 261 LEU A N 1
ATOM 2113 C CA . LEU A 1 261 ? -46.296 -0.652 82.272 1.00 46.97 261 LEU A CA 1
ATOM 2114 C C . LEU A 1 261 ? -44.801 -1.047 82.223 1.00 46.97 261 LEU A C 1
ATOM 2116 O O . LEU A 1 261 ? -44.059 -0.527 81.394 1.00 46.97 261 LEU A O 1
ATOM 2120 N N . ASP A 1 262 ? -44.369 -2.006 83.047 1.00 50.03 262 ASP A N 1
ATOM 2121 C CA . ASP A 1 262 ? -42.983 -2.498 83.077 1.00 50.03 262 ASP A CA 1
ATOM 2122 C C . ASP A 1 262 ? -42.613 -3.365 81.861 1.00 50.03 262 ASP A C 1
ATOM 2124 O O . ASP A 1 262 ? -41.505 -3.239 81.338 1.00 50.03 262 ASP A O 1
ATOM 2128 N N . GLU A 1 263 ? -43.539 -4.174 81.334 1.00 50.53 263 GLU A N 1
ATOM 2129 C CA . GLU A 1 263 ? -43.297 -4.952 80.107 1.00 50.53 263 GLU A CA 1
ATOM 2130 C C . GLU A 1 263 ? -43.227 -4.051 78.865 1.00 50.53 263 GLU A C 1
ATOM 2132 O O . GLU A 1 263 ? -42.509 -4.349 77.907 1.00 50.53 263 GLU A O 1
ATOM 2137 N N . ILE A 1 264 ? -43.944 -2.923 78.891 1.00 51.81 264 ILE A N 1
ATOM 2138 C CA . ILE A 1 264 ? -43.885 -1.895 77.849 1.00 51.81 264 ILE A CA 1
ATOM 2139 C C . ILE A 1 264 ? -42.558 -1.140 77.941 1.00 51.81 264 ILE A C 1
ATOM 2141 O O . ILE A 1 264 ? -41.895 -0.982 76.920 1.00 51.81 264 ILE A O 1
ATOM 2145 N N . ASN A 1 265 ? -42.107 -0.745 79.135 1.00 52.44 265 ASN A N 1
ATOM 2146 C CA . ASN A 1 265 ? -40.837 -0.031 79.306 1.00 52.44 265 ASN A CA 1
ATOM 2147 C C . ASN A 1 265 ? -39.623 -0.870 78.877 1.00 52.44 265 ASN A C 1
ATOM 2149 O O . ASN A 1 265 ? -38.716 -0.351 78.228 1.00 52.44 265 ASN A O 1
ATOM 2153 N N . GLN A 1 266 ? -39.630 -2.175 79.162 1.00 58.34 266 GLN A N 1
ATOM 2154 C CA . GLN A 1 266 ? -38.542 -3.073 78.775 1.00 58.34 266 GLN A CA 1
ATOM 2155 C C . GLN A 1 266 ? -38.509 -3.322 77.258 1.00 58.34 266 GLN A C 1
ATOM 2157 O O . GLN A 1 266 ? -37.447 -3.258 76.644 1.00 58.34 266 GLN A O 1
ATOM 2162 N N . LYS A 1 267 ? -39.679 -3.475 76.621 1.00 53.25 267 LYS A N 1
ATOM 2163 C CA . LYS A 1 267 ? -39.778 -3.542 75.154 1.00 53.25 267 LYS A CA 1
ATOM 2164 C C . LYS A 1 267 ? -39.422 -2.219 74.476 1.00 53.25 267 LYS A C 1
ATOM 2166 O O . LYS A 1 267 ? -38.847 -2.243 73.396 1.00 53.25 267 LYS A O 1
ATOM 2171 N N . THR A 1 268 ? -39.740 -1.078 75.089 1.00 50.25 268 THR A N 1
ATOM 2172 C CA . THR A 1 268 ? -39.368 0.245 74.555 1.00 50.25 268 THR A CA 1
ATOM 2173 C C . THR A 1 268 ? -37.851 0.436 74.577 1.00 50.25 268 THR A C 1
ATOM 2175 O O . THR A 1 268 ? -37.296 0.884 73.582 1.00 50.25 268 THR A O 1
ATOM 2178 N N . ALA A 1 269 ? -37.169 0.000 75.643 1.00 61.56 269 ALA A N 1
ATOM 2179 C CA . ALA A 1 269 ? -35.707 0.032 75.725 1.00 61.56 269 ALA A CA 1
ATOM 2180 C C . ALA A 1 269 ? -35.035 -0.877 74.678 1.00 61.56 269 ALA A C 1
ATOM 2182 O O . ALA A 1 269 ? -34.111 -0.444 73.991 1.00 61.56 269 ALA A O 1
ATOM 2183 N N . ASP A 1 270 ? -35.547 -2.098 74.483 1.00 58.56 270 ASP A N 1
ATOM 2184 C CA . ASP A 1 270 ? -35.059 -3.004 73.433 1.00 58.56 270 ASP A CA 1
ATOM 2185 C C . ASP A 1 270 ? -35.318 -2.440 72.023 1.00 58.56 270 ASP A C 1
ATOM 2187 O O . ASP A 1 270 ? -34.520 -2.625 71.101 1.00 58.56 270 ASP A O 1
ATOM 2191 N N . ILE A 1 271 ? -36.438 -1.739 71.821 1.00 56.00 271 ILE A N 1
ATOM 2192 C CA . ILE A 1 271 ? -36.760 -1.072 70.553 1.00 56.00 271 ILE A CA 1
ATOM 2193 C C . ILE A 1 271 ? -35.840 0.131 70.317 1.00 56.00 271 ILE A C 1
ATOM 2195 O O . ILE A 1 271 ? -35.385 0.309 69.189 1.00 56.00 271 ILE A O 1
ATOM 2199 N N . ASP A 1 272 ? -35.512 0.913 71.343 1.00 59.34 272 ASP A N 1
ATOM 2200 C CA . ASP A 1 272 ? -34.593 2.051 71.232 1.00 59.34 272 ASP A CA 1
ATOM 2201 C C . ASP A 1 272 ? -33.160 1.606 70.897 1.00 59.34 272 ASP A C 1
ATOM 2203 O O . ASP A 1 272 ? -32.523 2.196 70.015 1.00 59.34 272 ASP A O 1
ATOM 2207 N N . ASP A 1 273 ? -32.681 0.511 71.496 1.00 64.38 273 ASP A N 1
ATOM 2208 C CA . ASP A 1 273 ? -31.389 -0.096 71.148 1.00 64.38 273 ASP A CA 1
ATOM 2209 C C . ASP A 1 273 ? -31.382 -0.629 69.706 1.00 64.38 273 ASP A C 1
ATOM 2211 O O . ASP A 1 273 ? -30.433 -0.391 68.948 1.00 64.38 273 ASP A O 1
ATOM 2215 N N . ASN A 1 274 ? -32.471 -1.268 69.268 1.00 58.66 274 ASN A N 1
ATOM 2216 C CA . ASN A 1 274 ? -32.622 -1.714 67.881 1.00 58.66 274 ASN A CA 1
ATOM 2217 C C . ASN A 1 274 ? -32.692 -0.534 66.893 1.00 58.66 274 ASN A C 1
ATOM 2219 O O . ASN A 1 274 ? -32.088 -0.587 65.819 1.00 58.66 274 ASN A O 1
ATOM 2223 N N . ILE A 1 275 ? -33.370 0.563 67.245 1.00 56.50 275 ILE A N 1
ATOM 2224 C CA . ILE A 1 275 ? -33.417 1.793 66.439 1.00 56.50 275 ILE A CA 1
ATOM 2225 C C . ILE A 1 275 ? -32.023 2.424 66.332 1.00 56.50 275 ILE A C 1
ATOM 2227 O O . ILE A 1 275 ? -31.659 2.918 65.261 1.00 56.50 275 ILE A O 1
ATOM 2231 N N . SER A 1 276 ? -31.231 2.387 67.405 1.00 60.53 276 SER A N 1
ATOM 2232 C CA . SER A 1 276 ? -29.848 2.871 67.412 1.00 60.53 276 SER A CA 1
ATOM 2233 C C . SER A 1 276 ? -28.960 2.055 66.461 1.00 60.53 276 SER A C 1
ATOM 2235 O O . SER A 1 276 ? -28.300 2.616 65.583 1.00 60.53 276 SER A O 1
ATOM 2237 N N . GLN A 1 277 ? -29.045 0.721 66.519 1.00 61.38 277 GLN A N 1
ATOM 2238 C CA . GLN A 1 277 ? -28.306 -0.172 65.615 1.00 61.38 277 GLN A CA 1
ATOM 2239 C C . GLN A 1 277 ? -28.728 -0.025 64.143 1.00 61.38 277 GLN A C 1
ATOM 2241 O O . GLN A 1 277 ? -27.889 -0.079 63.234 1.00 61.38 277 GLN A O 1
ATOM 2246 N N . ILE A 1 278 ? -30.020 0.204 63.885 1.00 58.09 278 ILE A N 1
ATOM 2247 C CA . ILE A 1 278 ? -30.540 0.469 62.538 1.00 58.09 278 ILE A CA 1
ATOM 2248 C C . ILE A 1 278 ? -30.039 1.823 62.018 1.00 58.09 278 ILE A C 1
ATOM 2250 O O . ILE A 1 278 ? -29.662 1.912 60.850 1.00 58.09 278 ILE A O 1
ATOM 2254 N N . LYS A 1 279 ? -29.970 2.864 62.861 1.00 58.19 279 LYS A N 1
ATOM 2255 C CA . LYS A 1 279 ? -29.409 4.174 62.483 1.00 58.19 279 LYS A CA 1
ATOM 2256 C C . LYS A 1 279 ? -27.930 4.087 62.121 1.00 58.19 279 LYS A C 1
ATOM 2258 O O . LYS A 1 279 ? -27.540 4.620 61.084 1.00 58.19 279 LYS A O 1
ATOM 2263 N N . ASP A 1 280 ? -27.126 3.374 62.904 1.00 64.69 280 ASP A N 1
ATOM 2264 C CA . ASP A 1 280 ? -25.705 3.169 62.595 1.00 64.69 280 ASP A CA 1
ATOM 2265 C C . ASP A 1 280 ? -25.507 2.389 61.291 1.00 64.69 280 ASP A C 1
ATOM 2267 O O . ASP A 1 280 ? -24.646 2.725 60.472 1.00 64.69 280 ASP A O 1
ATOM 2271 N N . SER A 1 281 ? -26.350 1.383 61.053 1.00 54.31 281 SER A N 1
ATOM 2272 C CA . SER A 1 281 ? -26.343 0.612 59.807 1.00 54.31 281 SER A CA 1
ATOM 2273 C C . SER A 1 281 ? -26.776 1.462 58.607 1.00 54.31 281 SER A C 1
ATOM 2275 O O . SER A 1 281 ? -26.179 1.367 57.536 1.00 54.31 281 SER A O 1
ATOM 2277 N N . TYR A 1 282 ? -27.766 2.342 58.781 1.00 56.97 282 TYR A N 1
ATOM 2278 C CA . TYR A 1 282 ? -28.233 3.272 57.751 1.00 56.97 282 TYR A CA 1
ATOM 2279 C C . TYR A 1 282 ? -27.187 4.345 57.417 1.00 56.97 282 TYR A C 1
ATOM 2281 O O . TYR A 1 282 ? -26.983 4.665 56.244 1.00 56.97 282 TYR A O 1
ATOM 2289 N N . ASN A 1 283 ? -26.472 4.858 58.420 1.00 59.72 283 ASN A N 1
ATOM 2290 C CA . ASN A 1 283 ? -25.380 5.813 58.227 1.00 59.72 283 ASN A CA 1
ATOM 2291 C C . ASN A 1 283 ? -24.218 5.179 57.453 1.00 59.72 283 ASN A C 1
ATOM 2293 O O . ASN A 1 283 ? -23.790 5.738 56.443 1.00 59.72 283 ASN A O 1
ATOM 2297 N N . LYS A 1 284 ? -23.798 3.963 57.833 1.00 61.06 284 LYS A N 1
ATOM 2298 C CA . LYS A 1 284 ? -22.799 3.184 57.078 1.00 61.06 284 LYS A CA 1
ATOM 2299 C C . LYS A 1 284 ? -23.244 2.911 55.645 1.00 61.06 284 LYS A C 1
ATOM 2301 O O . LYS A 1 284 ? -22.447 3.029 54.722 1.00 61.06 284 LYS A O 1
ATOM 2306 N N . LEU A 1 285 ? -24.518 2.578 55.435 1.00 57.34 285 LEU A N 1
ATOM 2307 C CA . LEU A 1 285 ? -25.067 2.349 54.099 1.00 57.34 285 LEU A CA 1
ATOM 2308 C C . LEU A 1 285 ? -25.096 3.640 53.269 1.00 57.34 285 LEU A C 1
ATOM 2310 O O . LEU A 1 285 ? -24.886 3.590 52.062 1.00 57.34 285 LEU A O 1
ATOM 2314 N N . THR A 1 286 ? -25.304 4.794 53.902 1.00 56.16 286 THR A N 1
ATOM 2315 C CA . THR A 1 286 ? -25.288 6.105 53.240 1.00 56.16 286 THR A CA 1
ATOM 2316 C C . THR A 1 286 ? -23.871 6.519 52.837 1.00 56.16 286 THR A C 1
ATOM 2318 O O . THR A 1 286 ? -23.685 6.941 51.696 1.00 56.16 286 THR A O 1
ATOM 2321 N N . GLU A 1 287 ? -22.872 6.323 53.706 1.00 63.59 287 GLU A N 1
ATOM 2322 C CA . GLU A 1 287 ? -21.451 6.499 53.361 1.00 63.59 287 GLU A CA 1
ATOM 2323 C C . GLU A 1 287 ? -21.054 5.579 52.205 1.00 63.59 287 GLU A C 1
ATOM 2325 O O . GLU A 1 287 ? -20.608 6.064 51.165 1.00 63.59 287 GLU A O 1
ATOM 2330 N N . LEU A 1 288 ? -21.343 4.278 52.311 1.00 59.78 288 LEU A N 1
ATOM 2331 C CA . LEU A 1 288 ? -21.006 3.299 51.276 1.00 59.78 288 LEU A CA 1
ATOM 2332 C C . LEU A 1 288 ? -21.701 3.601 49.939 1.00 59.78 288 LEU A C 1
ATOM 2334 O O . LEU A 1 288 ? -21.122 3.397 48.876 1.00 59.78 288 LEU A O 1
ATOM 2338 N N . LYS A 1 289 ? -22.934 4.121 49.973 1.00 58.50 289 LYS A N 1
ATOM 2339 C CA . LYS A 1 289 ? -23.681 4.546 48.781 1.00 58.50 289 LYS A CA 1
ATOM 2340 C C . LYS A 1 289 ? -23.116 5.835 48.186 1.00 58.50 289 LYS A C 1
ATOM 2342 O O . LYS A 1 289 ? -23.141 5.986 46.968 1.00 58.50 289 LYS A O 1
ATOM 2347 N N . SER A 1 290 ? -22.597 6.744 49.011 1.00 54.72 290 SER A N 1
ATOM 2348 C CA . SER A 1 290 ? -21.919 7.963 48.558 1.00 54.72 290 SER A CA 1
ATOM 2349 C C . SER A 1 290 ? -20.554 7.663 47.930 1.00 54.72 290 SER A C 1
ATOM 2351 O O . SER A 1 290 ? -20.256 8.193 46.860 1.00 54.72 290 SER A O 1
ATOM 2353 N N . ASP A 1 291 ? -19.794 6.730 48.508 1.00 59.72 291 ASP A N 1
ATOM 2354 C CA . ASP A 1 291 ? -18.537 6.227 47.954 1.00 59.72 291 ASP A CA 1
ATOM 2355 C C . ASP A 1 291 ? -18.782 5.454 46.659 1.00 59.72 291 ASP A C 1
ATOM 2357 O O . ASP A 1 291 ? -18.146 5.737 45.646 1.00 59.72 291 ASP A O 1
ATOM 2361 N N . TYR A 1 292 ? -19.769 4.552 46.643 1.00 52.50 292 TYR A N 1
ATOM 2362 C CA . TYR A 1 292 ? -20.195 3.850 45.432 1.00 52.50 292 TYR A CA 1
ATOM 2363 C C . TYR A 1 292 ? -20.545 4.842 44.323 1.00 52.50 292 TYR A C 1
ATOM 2365 O O . TYR A 1 292 ? -19.981 4.755 43.240 1.00 52.50 292 TYR A O 1
ATOM 2373 N N . LYS A 1 293 ? -21.379 5.850 44.614 1.00 52.41 293 LYS A N 1
ATOM 2374 C CA . LYS A 1 293 ? -21.778 6.882 43.650 1.00 52.41 293 LYS A CA 1
ATOM 2375 C C . LYS A 1 293 ? -20.590 7.712 43.155 1.00 52.41 293 LYS A C 1
ATOM 2377 O O . LYS A 1 293 ? -20.509 8.014 41.971 1.00 52.41 293 LYS A O 1
ATOM 2382 N N . ARG A 1 294 ? -19.629 8.032 44.025 1.00 54.34 294 ARG A N 1
ATOM 2383 C CA . ARG A 1 294 ? -18.388 8.732 43.660 1.00 54.34 294 ARG A CA 1
ATOM 2384 C C . ARG A 1 294 ? -17.487 7.886 42.752 1.00 54.34 294 ARG A C 1
ATOM 2386 O O . ARG A 1 294 ? -16.878 8.439 41.840 1.00 54.34 294 ARG A O 1
ATOM 2393 N N . TYR A 1 295 ? -17.428 6.572 42.965 1.00 51.72 295 TYR A N 1
ATOM 2394 C CA . TYR A 1 295 ? -16.660 5.644 42.129 1.00 51.72 295 TYR A CA 1
ATOM 2395 C C . TYR A 1 295 ? -17.373 5.258 40.823 1.00 51.72 295 TYR A C 1
ATOM 2397 O O . TYR A 1 295 ? -16.694 4.977 39.838 1.00 51.72 295 TYR A O 1
ATOM 2405 N N . THR A 1 296 ? -18.710 5.267 40.780 1.00 47.59 296 THR A N 1
ATOM 2406 C CA . THR A 1 296 ? -19.492 4.908 39.583 1.00 47.59 296 THR A CA 1
ATOM 2407 C C . THR A 1 296 ? -19.892 6.096 38.709 1.00 47.59 296 THR A C 1
ATOM 2409 O O . THR A 1 296 ? -20.040 5.926 37.506 1.00 47.59 296 THR A O 1
ATOM 2412 N N . GLU A 1 297 ? -20.080 7.290 39.280 1.00 47.66 297 GLU A N 1
ATOM 2413 C CA . GLU A 1 297 ? -20.524 8.501 38.561 1.00 47.66 297 GLU A CA 1
ATOM 2414 C C . GLU A 1 297 ? -19.434 9.590 38.480 1.00 47.66 297 GLU A C 1
ATOM 2416 O O . GLU A 1 297 ? -19.655 10.657 37.908 1.00 47.66 297 GLU A O 1
ATOM 2421 N N . GLY A 1 298 ? -18.247 9.344 39.044 1.00 52.72 298 GLY A N 1
ATOM 2422 C CA . GLY A 1 298 ? -17.114 10.262 38.972 1.00 52.72 298 GLY A CA 1
ATOM 2423 C C . GLY A 1 298 ? -16.524 10.367 37.562 1.00 52.72 298 GLY A C 1
ATOM 2424 O O . GLY A 1 298 ? -16.371 9.367 36.859 1.00 52.72 298 GLY A O 1
ATOM 2425 N N . SER A 1 299 ? -16.126 11.587 37.178 1.00 54.97 299 SER A N 1
ATOM 2426 C CA . SER A 1 299 ? -15.450 11.906 35.906 1.00 54.97 299 SER A CA 1
ATOM 2427 C C . SER A 1 299 ? -14.266 10.980 35.595 1.00 54.97 299 SER A C 1
ATOM 2429 O O . SER A 1 299 ? -13.963 10.757 34.427 1.00 54.97 299 SER A O 1
ATOM 2431 N N . ASP A 1 300 ? -13.614 10.428 36.618 1.00 54.41 300 ASP A N 1
ATOM 2432 C CA . ASP A 1 300 ? -12.416 9.602 36.483 1.00 54.41 300 ASP A CA 1
ATOM 2433 C C . ASP A 1 300 ? -12.705 8.219 35.877 1.00 54.41 300 ASP A C 1
ATOM 2435 O O . ASP A 1 300 ? -11.937 7.758 35.035 1.00 54.41 300 ASP A O 1
ATOM 2439 N N . LEU A 1 301 ? -13.828 7.573 36.228 1.00 57.25 301 LEU A N 1
ATOM 2440 C CA . LEU A 1 301 ? -14.210 6.280 35.639 1.00 57.25 301 LEU A CA 1
ATOM 2441 C C . LEU A 1 301 ? -14.616 6.461 34.172 1.00 57.25 301 LEU A C 1
ATOM 2443 O O . LEU A 1 301 ? -14.156 5.722 33.306 1.00 57.25 301 LEU A O 1
ATOM 2447 N N . ALA A 1 302 ? -15.421 7.487 33.883 1.00 60.66 302 ALA A N 1
ATOM 2448 C CA . ALA A 1 302 ? -15.837 7.813 32.522 1.00 60.66 302 ALA A CA 1
ATOM 2449 C C . ALA A 1 302 ? -14.641 8.202 31.630 1.00 60.66 302 ALA A C 1
ATOM 2451 O O . ALA A 1 302 ? -14.592 7.830 30.455 1.00 60.66 302 ALA A O 1
ATOM 2452 N N . GLN A 1 303 ? -13.656 8.915 32.185 1.00 61.69 303 GLN A N 1
ATOM 2453 C CA . GLN A 1 303 ? -12.424 9.278 31.489 1.00 61.69 303 GLN A CA 1
ATOM 2454 C C . GLN A 1 303 ? -11.527 8.056 31.250 1.00 61.69 303 GLN A C 1
ATOM 2456 O O . GLN A 1 303 ? -11.070 7.860 30.125 1.00 61.69 303 GLN A O 1
ATOM 2461 N N . ALA A 1 304 ? -11.341 7.194 32.253 1.00 64.50 304 ALA A N 1
ATOM 2462 C CA . ALA A 1 304 ? -10.583 5.953 32.109 1.00 64.50 304 ALA A CA 1
ATOM 2463 C C . ALA A 1 304 ? -11.237 4.994 31.099 1.00 64.50 304 ALA A C 1
ATOM 2465 O O . ALA A 1 304 ? -10.549 4.385 30.280 1.00 64.50 304 ALA A O 1
ATOM 2466 N N . GLU A 1 305 ? -12.570 4.896 31.090 1.00 64.50 305 GLU A N 1
ATOM 2467 C CA . GLU A 1 305 ? -13.309 4.074 30.130 1.00 64.50 305 GLU A CA 1
ATOM 2468 C C . GLU A 1 305 ? -13.206 4.639 28.705 1.00 64.50 305 GLU A C 1
ATOM 2470 O O . GLU A 1 305 ? -13.036 3.888 27.742 1.00 64.50 305 GLU A O 1
ATOM 2475 N N . LYS A 1 306 ? -13.232 5.969 28.554 1.00 67.81 306 LYS A N 1
ATOM 2476 C CA . LYS A 1 306 ? -12.995 6.645 27.273 1.00 67.81 306 LYS A CA 1
ATOM 2477 C C . LYS A 1 306 ? -11.570 6.416 26.763 1.00 67.81 306 LYS A C 1
ATOM 2479 O O . LYS A 1 306 ? -11.395 6.105 25.587 1.00 67.81 306 LYS A O 1
ATOM 2484 N N . GLU A 1 307 ? -10.562 6.551 27.622 1.00 68.50 307 GLU A N 1
ATOM 2485 C CA . GLU A 1 307 ? -9.154 6.308 27.279 1.00 68.50 307 GLU A CA 1
ATOM 2486 C C . GLU A 1 307 ? -8.911 4.845 26.902 1.00 68.50 307 GLU A C 1
ATOM 2488 O O . GLU A 1 307 ? -8.258 4.570 25.893 1.00 68.50 307 GLU A O 1
ATOM 2493 N N . TYR A 1 308 ? -9.517 3.912 27.639 1.00 69.06 308 TYR A N 1
ATOM 2494 C CA . TYR A 1 308 ? -9.500 2.490 27.317 1.00 69.06 308 TYR A CA 1
ATOM 2495 C C . TYR A 1 308 ? -10.135 2.206 25.949 1.00 69.06 308 TYR A C 1
ATOM 2497 O O . TYR A 1 308 ? -9.516 1.539 25.120 1.00 69.06 308 TYR A O 1
ATOM 2505 N N . ARG A 1 309 ? -11.325 2.756 25.662 1.00 66.25 309 ARG A N 1
ATOM 2506 C CA . ARG A 1 309 ? -11.991 2.585 24.356 1.00 66.25 309 ARG A CA 1
ATOM 2507 C C . ARG A 1 309 ? -11.167 3.166 23.206 1.00 66.25 309 ARG A C 1
ATOM 2509 O O . ARG A 1 309 ? -11.031 2.509 22.180 1.00 66.25 309 ARG A O 1
ATOM 2516 N N . LEU A 1 310 ? -10.573 4.349 23.382 1.00 73.00 310 LEU A N 1
ATOM 2517 C CA . LEU A 1 310 ? -9.702 4.967 22.374 1.00 73.00 310 LEU A CA 1
ATOM 2518 C C . LEU A 1 310 ? -8.423 4.153 22.134 1.00 73.00 310 LEU A C 1
ATOM 2520 O O . LEU A 1 310 ? -7.967 4.039 20.996 1.00 73.00 310 LEU A O 1
ATOM 2524 N N . ALA A 1 311 ? -7.834 3.577 23.185 1.00 69.50 311 ALA A N 1
ATOM 2525 C CA . ALA A 1 311 ? -6.686 2.686 23.054 1.00 69.50 311 ALA A CA 1
ATOM 2526 C C . ALA A 1 311 ? -7.060 1.384 22.327 1.00 69.50 311 ALA A C 1
ATOM 2528 O O . ALA A 1 311 ? -6.305 0.929 21.467 1.00 69.50 311 ALA A O 1
ATOM 2529 N N . LEU A 1 312 ? -8.239 0.826 22.619 1.00 73.06 312 LEU A N 1
ATOM 2530 C CA . LEU A 1 312 ? -8.769 -0.363 21.951 1.00 73.06 312 LEU A CA 1
ATOM 2531 C C . LEU A 1 312 ? -9.017 -0.105 20.458 1.00 73.06 312 LEU A C 1
ATOM 2533 O O . LEU A 1 312 ? -8.635 -0.915 19.618 1.00 73.06 312 LEU A O 1
ATOM 2537 N N . GLU A 1 313 ? -9.599 1.047 20.121 1.00 74.69 313 GLU A N 1
ATOM 2538 C CA . GLU A 1 313 ? -9.865 1.450 18.739 1.00 74.69 313 GLU A CA 1
ATOM 2539 C C . GLU A 1 313 ? -8.565 1.669 17.953 1.00 74.69 313 GLU A C 1
ATOM 2541 O O . GLU A 1 313 ? -8.428 1.172 16.835 1.00 74.69 313 GLU A O 1
ATOM 2546 N N . LYS A 1 314 ? -7.559 2.316 18.557 1.00 72.56 314 LYS A N 1
ATOM 2547 C CA . LYS A 1 314 ? -6.220 2.456 17.957 1.00 72.56 314 LYS A CA 1
ATOM 2548 C C . LYS A 1 314 ? -5.530 1.110 17.748 1.00 72.56 314 LYS A C 1
ATOM 2550 O O . LYS A 1 314 ? -4.904 0.907 16.709 1.00 72.56 314 LYS A O 1
ATOM 2555 N N . LEU A 1 315 ? -5.632 0.195 18.713 1.00 74.31 315 LEU A N 1
ATOM 2556 C CA . LEU A 1 315 ? -5.069 -1.148 18.594 1.00 74.31 315 LEU A CA 1
ATOM 2557 C C . LEU A 1 315 ? -5.757 -1.934 17.476 1.00 74.31 315 LEU A C 1
ATOM 2559 O O . LEU A 1 315 ? -5.077 -2.602 16.703 1.00 74.31 315 LEU A O 1
ATOM 2563 N N . GLU A 1 316 ? -7.079 -1.823 17.355 1.00 72.81 316 GLU A N 1
ATOM 2564 C CA . GLU A 1 316 ? -7.842 -2.492 16.305 1.00 72.81 316 GLU A CA 1
ATOM 2565 C C . GLU A 1 316 ? -7.538 -1.904 14.922 1.00 72.81 316 GLU A C 1
ATOM 2567 O O . GLU A 1 316 ? -7.295 -2.661 13.987 1.00 72.81 316 GLU A O 1
ATOM 2572 N N . GLN A 1 317 ? -7.426 -0.579 14.788 1.00 70.25 317 GLN A N 1
ATOM 2573 C CA . GLN A 1 317 ? -6.970 0.063 13.549 1.00 70.25 317 GLN A CA 1
ATOM 2574 C C . GLN A 1 317 ? -5.540 -0.356 13.185 1.00 70.25 317 GLN A C 1
ATOM 2576 O O . GLN A 1 317 ? -5.251 -0.662 12.027 1.00 70.25 317 GLN A O 1
ATOM 2581 N N . PHE A 1 318 ? -4.634 -0.422 14.166 1.00 67.19 318 PHE A N 1
ATOM 2582 C CA . PHE A 1 318 ? -3.278 -0.918 13.948 1.00 67.19 318 PHE A CA 1
ATOM 2583 C C . PHE A 1 318 ? -3.296 -2.385 13.509 1.00 67.19 318 PHE A C 1
ATOM 2585 O O . PHE A 1 318 ? -2.660 -2.728 12.516 1.00 67.19 318 PHE A O 1
ATOM 2592 N N . ARG A 1 319 ? -4.072 -3.242 14.179 1.00 79.00 319 ARG A N 1
ATOM 2593 C CA . ARG A 1 319 ? -4.230 -4.659 13.832 1.00 79.00 319 ARG A CA 1
ATOM 2594 C C . ARG A 1 319 ? -4.809 -4.833 12.432 1.00 79.00 319 ARG A C 1
ATOM 2596 O O . ARG A 1 319 ? -4.279 -5.644 11.684 1.00 79.00 319 ARG A O 1
ATOM 2603 N N . GLN A 1 320 ? -5.838 -4.072 12.058 1.00 63.78 320 GLN A N 1
ATOM 2604 C CA . GLN A 1 320 ? -6.441 -4.091 10.722 1.00 63.78 320 GLN A CA 1
ATOM 2605 C C . GLN A 1 320 ? -5.443 -3.652 9.653 1.00 63.78 320 GLN A C 1
ATOM 2607 O O . GLN A 1 320 ? -5.306 -4.331 8.641 1.00 63.78 320 GLN A O 1
ATOM 2612 N N . ASN A 1 321 ? -4.675 -2.591 9.906 1.00 57.56 321 ASN A N 1
ATOM 2613 C CA . ASN A 1 321 ? -3.628 -2.139 8.993 1.00 57.56 321 ASN A CA 1
ATOM 2614 C C . ASN A 1 321 ? -2.489 -3.162 8.863 1.00 57.56 321 ASN A C 1
ATOM 2616 O O . ASN A 1 321 ? -1.998 -3.388 7.760 1.00 57.56 321 ASN A O 1
ATOM 2620 N N . GLN A 1 322 ? -2.070 -3.806 9.956 1.00 62.97 322 GLN A N 1
ATOM 2621 C CA . GLN A 1 322 ? -1.038 -4.851 9.922 1.00 62.97 322 GLN A CA 1
ATOM 2622 C C . GLN A 1 322 ? -1.544 -6.144 9.275 1.00 62.97 322 GLN A C 1
ATOM 2624 O O . GLN A 1 322 ? -0.808 -6.771 8.522 1.00 62.97 322 GLN A O 1
ATOM 2629 N N . MET A 1 323 ? -2.799 -6.524 9.519 1.00 64.62 323 MET A N 1
ATOM 2630 C CA . MET A 1 323 ? -3.464 -7.643 8.849 1.00 64.62 323 MET A CA 1
ATOM 2631 C C . MET A 1 323 ? -3.603 -7.367 7.358 1.00 64.62 323 MET A C 1
ATOM 2633 O O . MET A 1 323 ? -3.231 -8.221 6.574 1.00 64.62 323 MET A O 1
ATOM 2637 N N . LEU A 1 324 ? -4.040 -6.173 6.948 1.00 53.97 324 LEU A N 1
ATOM 2638 C CA . LEU A 1 324 ? -4.105 -5.795 5.537 1.00 53.97 324 LEU A CA 1
ATOM 2639 C C . LEU A 1 324 ? -2.719 -5.866 4.894 1.00 53.97 324 LEU A C 1
ATOM 2641 O O . LEU A 1 324 ? -2.566 -6.517 3.870 1.00 53.97 324 LEU A O 1
ATOM 2645 N N . LYS A 1 325 ? -1.697 -5.273 5.522 1.00 50.78 325 LYS A N 1
ATOM 2646 C CA . LYS A 1 325 ? -0.314 -5.339 5.029 1.00 50.78 325 LYS A CA 1
ATOM 2647 C C . LYS A 1 325 ? 0.193 -6.772 4.922 1.00 50.78 325 LYS A C 1
ATOM 2649 O O . LYS A 1 325 ? 0.812 -7.111 3.926 1.00 50.78 325 LYS A O 1
ATOM 2654 N N . ARG A 1 326 ? -0.079 -7.621 5.915 1.00 58.50 326 ARG A N 1
ATOM 2655 C CA . ARG A 1 326 ? 0.393 -9.010 5.932 1.00 58.50 326 ARG A CA 1
ATOM 2656 C C . ARG A 1 326 ? -0.394 -9.912 4.990 1.00 58.50 326 ARG A C 1
ATOM 2658 O O . ARG A 1 326 ? 0.203 -10.788 4.391 1.00 58.50 326 ARG A O 1
ATOM 2665 N N . THR A 1 327 ? -1.688 -9.675 4.815 1.00 49.50 327 THR A N 1
ATOM 2666 C CA . THR A 1 327 ? -2.521 -10.356 3.820 1.00 49.50 327 THR A CA 1
ATOM 2667 C C . THR A 1 327 ? -2.121 -9.943 2.412 1.00 49.50 327 THR A C 1
ATOM 2669 O O . THR A 1 327 ? -2.007 -10.806 1.558 1.00 49.50 327 THR A O 1
ATOM 2672 N N . VAL A 1 328 ? -1.853 -8.655 2.171 1.00 47.19 328 VAL A N 1
ATOM 2673 C CA . VAL A 1 328 ? -1.299 -8.173 0.897 1.00 47.19 328 VAL A CA 1
ATOM 2674 C C . VAL A 1 328 ? 0.082 -8.775 0.662 1.00 47.19 328 VAL A C 1
ATOM 2676 O O . VAL A 1 328 ? 0.328 -9.249 -0.434 1.00 47.19 328 VAL A O 1
ATOM 2679 N N . GLN A 1 329 ? 0.944 -8.834 1.679 1.00 50.72 329 GLN A N 1
ATOM 2680 C CA . GLN A 1 329 ? 2.258 -9.463 1.555 1.00 50.72 329 GLN A CA 1
ATOM 2681 C C . GLN A 1 329 ? 2.141 -10.958 1.258 1.00 50.72 329 GLN A C 1
ATOM 2683 O O . GLN A 1 329 ? 2.755 -11.409 0.316 1.00 50.72 329 GLN A O 1
ATOM 2688 N N . VAL A 1 330 ? 1.306 -11.712 1.978 1.00 60.44 330 VAL A N 1
ATOM 2689 C CA . VAL A 1 330 ? 1.089 -13.147 1.718 1.00 60.44 330 VAL A CA 1
ATOM 2690 C C . VAL A 1 330 ? 0.420 -13.377 0.363 1.00 60.44 330 VAL A C 1
ATOM 2692 O O . VAL A 1 330 ? 0.742 -14.346 -0.303 1.00 60.44 330 VAL A O 1
ATOM 2695 N N . LEU A 1 331 ? -0.490 -12.503 -0.078 1.00 45.06 331 LEU A N 1
ATOM 2696 C CA . LEU A 1 331 ? -1.062 -12.566 -1.425 1.00 45.06 331 LEU A CA 1
ATOM 2697 C C . LEU A 1 331 ? -0.015 -12.268 -2.492 1.00 45.06 331 LEU A C 1
ATOM 2699 O O . LEU A 1 331 ? -0.043 -12.925 -3.518 1.00 45.06 331 LEU A O 1
ATOM 2703 N N . ILE A 1 332 ? 0.882 -11.307 -2.267 1.00 49.44 332 ILE A N 1
ATOM 2704 C CA . ILE A 1 332 ? 1.998 -11.013 -3.172 1.00 49.44 332 ILE A CA 1
ATOM 2705 C C . ILE A 1 332 ? 2.994 -12.167 -3.164 1.00 49.44 332 ILE A C 1
ATOM 2707 O O . ILE A 1 332 ? 3.366 -12.602 -4.236 1.00 49.44 332 ILE A O 1
ATOM 2711 N N . ASP A 1 333 ? 3.368 -12.703 -2.005 1.00 55.09 333 ASP A N 1
ATOM 2712 C CA . ASP A 1 333 ? 4.299 -13.824 -1.872 1.00 55.09 333 ASP A CA 1
ATOM 2713 C C . ASP A 1 333 ? 3.711 -15.080 -2.531 1.00 55.09 333 ASP A C 1
ATOM 2715 O O . ASP A 1 333 ? 4.387 -15.723 -3.324 1.00 55.09 333 ASP A O 1
ATOM 2719 N N . ASN A 1 334 ? 2.428 -15.376 -2.292 1.00 47.62 334 ASN A N 1
ATOM 2720 C CA . ASN A 1 334 ? 1.723 -16.483 -2.934 1.00 47.62 334 ASN A CA 1
ATOM 2721 C C . ASN A 1 334 ? 1.524 -16.232 -4.427 1.00 47.62 334 ASN A C 1
ATOM 2723 O O . ASN A 1 334 ? 1.672 -17.165 -5.195 1.00 47.62 334 ASN A O 1
ATOM 2727 N N . LEU A 1 335 ? 1.215 -15.004 -4.861 1.00 43.31 335 LEU A N 1
ATOM 2728 C CA . LEU A 1 335 ? 1.161 -14.665 -6.283 1.00 43.31 335 LEU A CA 1
ATOM 2729 C C . LEU A 1 335 ? 2.545 -14.784 -6.905 1.00 43.31 335 LEU A C 1
ATOM 2731 O O . LEU A 1 335 ? 2.641 -15.282 -8.005 1.00 43.31 335 LEU A O 1
ATOM 2735 N N . GLU A 1 336 ? 3.621 -14.375 -6.244 1.00 45.94 336 GLU A N 1
ATOM 2736 C CA . GLU A 1 336 ? 4.989 -14.504 -6.740 1.00 45.94 336 GLU A CA 1
ATOM 2737 C C . GLU A 1 336 ? 5.449 -15.961 -6.773 1.00 45.94 336 GLU A C 1
ATOM 2739 O O . GLU A 1 336 ? 6.188 -16.331 -7.679 1.00 45.94 336 GLU A O 1
ATOM 2744 N N . GLU A 1 337 ? 5.039 -16.787 -5.813 1.00 46.56 337 GLU A N 1
ATOM 2745 C CA . GLU A 1 337 ? 5.328 -18.220 -5.748 1.00 46.56 337 GLU A CA 1
ATOM 2746 C C . GLU A 1 337 ? 4.494 -18.985 -6.784 1.00 46.56 337 GLU A C 1
ATOM 2748 O O . GLU A 1 337 ? 5.048 -19.727 -7.589 1.00 46.56 337 GLU A O 1
ATOM 2753 N N . GLU A 1 338 ? 3.202 -18.680 -6.895 1.00 42.47 338 GLU A N 1
ATOM 2754 C CA . GLU A 1 338 ? 2.288 -19.222 -7.899 1.00 42.47 338 GLU A CA 1
ATOM 2755 C C . GLU A 1 338 ? 2.663 -18.749 -9.311 1.00 42.47 338 GLU A C 1
ATOM 2757 O O . GLU A 1 338 ? 2.650 -19.549 -10.233 1.00 42.47 338 GLU A O 1
ATOM 2762 N N . TYR A 1 339 ? 3.124 -17.510 -9.511 1.00 41.66 339 TYR A N 1
ATOM 2763 C CA . TYR A 1 339 ? 3.642 -17.029 -10.802 1.00 41.66 339 TYR A CA 1
ATOM 2764 C C . TYR A 1 339 ? 5.036 -17.591 -11.105 1.00 41.66 339 TYR A C 1
ATOM 2766 O O . TYR A 1 339 ? 5.397 -17.722 -12.270 1.00 41.66 339 TYR A O 1
ATOM 2774 N N . ARG A 1 340 ? 5.834 -17.955 -10.093 1.00 49.91 340 ARG A N 1
ATOM 2775 C CA . ARG A 1 340 ? 7.133 -18.633 -10.264 1.00 49.91 340 ARG A CA 1
ATOM 2776 C C . ARG A 1 340 ? 6.959 -20.118 -10.586 1.00 49.91 340 ARG A C 1
ATOM 2778 O O . ARG A 1 340 ? 7.755 -20.651 -11.356 1.00 49.91 340 ARG A O 1
ATOM 2785 N N . GLU A 1 341 ? 5.908 -20.754 -10.068 1.00 45.66 341 GLU A N 1
ATOM 2786 C CA . GLU A 1 341 ? 5.513 -22.134 -10.379 1.00 45.66 341 GLU A CA 1
ATOM 2787 C C . GLU A 1 341 ? 4.674 -22.248 -11.672 1.00 45.66 341 GLU A C 1
ATOM 2789 O O . GLU A 1 341 ? 4.823 -23.220 -12.415 1.00 45.66 341 GLU A O 1
ATOM 2794 N N . GLN A 1 342 ? 3.838 -21.249 -11.994 1.00 42.22 342 GLN A N 1
ATOM 2795 C CA . GLN A 1 342 ? 2.937 -21.218 -13.161 1.00 42.22 342 GLN A CA 1
ATOM 2796 C C . GLN A 1 342 ? 3.441 -20.373 -14.339 1.00 42.22 342 GLN A C 1
ATOM 2798 O O . GLN A 1 342 ? 2.832 -20.431 -15.414 1.00 42.22 342 GLN A O 1
ATOM 2803 N N . ALA A 1 343 ? 4.553 -19.630 -14.219 1.00 49.19 343 ALA A N 1
ATOM 2804 C CA . ALA A 1 343 ? 5.289 -19.147 -15.388 1.00 49.19 343 ALA A CA 1
ATOM 2805 C C . ALA A 1 343 ? 5.765 -20.377 -16.159 1.00 49.19 343 ALA A C 1
ATOM 2807 O O . ALA A 1 343 ? 6.830 -20.927 -15.887 1.00 49.19 343 ALA A O 1
ATOM 2808 N N . SER A 1 344 ? 4.917 -20.838 -17.084 1.00 55.25 344 SER A N 1
ATOM 2809 C CA . SER A 1 344 ? 5.090 -22.086 -17.813 1.00 55.25 344 SER A CA 1
ATOM 2810 C C . SER A 1 344 ? 6.548 -22.197 -18.261 1.00 55.25 344 SER A C 1
ATOM 2812 O O . SER A 1 344 ? 6.985 -21.353 -19.053 1.00 55.25 344 SER A O 1
ATOM 2814 N N . PRO A 1 345 ? 7.301 -23.225 -17.812 1.00 64.25 345 PRO A N 1
ATOM 2815 C CA . PRO A 1 345 ? 8.664 -23.485 -18.275 1.00 64.25 345 PRO A CA 1
ATOM 2816 C C . PRO A 1 345 ? 8.758 -23.443 -19.800 1.00 64.25 345 PRO A C 1
ATOM 2818 O O . PRO A 1 345 ? 9.774 -23.086 -20.379 1.00 64.25 345 PRO A O 1
ATOM 2821 N N . GLU A 1 346 ? 7.650 -23.740 -20.468 1.00 69.62 346 GLU A N 1
ATOM 2822 C CA . GLU A 1 346 ? 7.481 -23.626 -21.899 1.00 69.62 346 GLU A CA 1
ATOM 2823 C C . GLU A 1 346 ? 7.552 -22.200 -22.470 1.00 69.62 346 GLU A C 1
ATOM 2825 O O . GLU A 1 346 ? 8.246 -22.014 -23.466 1.00 69.62 346 GLU A O 1
ATOM 2830 N N . VAL A 1 347 ? 6.923 -21.186 -21.859 1.00 74.56 347 VAL A N 1
ATOM 2831 C CA . VAL A 1 347 ? 7.060 -19.782 -22.307 1.00 74.56 347 VAL A CA 1
ATOM 2832 C C . VAL A 1 347 ? 8.508 -19.350 -22.189 1.00 74.56 347 VAL A C 1
ATOM 2834 O O . VAL A 1 347 ? 9.036 -18.720 -23.098 1.00 74.56 347 VAL A O 1
ATOM 2837 N N . LEU A 1 348 ? 9.171 -19.737 -21.101 1.00 76.25 348 LEU A N 1
ATOM 2838 C CA . LEU A 1 348 ? 10.580 -19.434 -20.877 1.00 76.25 348 LEU A CA 1
ATOM 2839 C C . LEU A 1 348 ? 11.484 -20.165 -21.863 1.00 76.25 348 LEU A C 1
ATOM 2841 O O . LEU A 1 348 ? 12.400 -19.556 -22.402 1.00 76.25 348 LEU A O 1
ATOM 2845 N N . ASN A 1 349 ? 11.203 -21.429 -22.173 1.00 81.56 349 ASN A N 1
ATOM 2846 C CA . ASN A 1 349 ? 11.935 -22.179 -23.191 1.00 81.56 349 ASN A CA 1
ATOM 2847 C C . ASN A 1 349 ? 11.756 -21.557 -24.582 1.00 81.56 349 ASN A C 1
ATOM 2849 O O . ASN A 1 349 ? 12.723 -21.432 -25.338 1.00 81.56 349 ASN A O 1
ATOM 2853 N N . LYS A 1 350 ? 10.537 -21.120 -24.922 1.00 84.50 350 LYS A N 1
ATOM 2854 C CA . LYS A 1 350 ? 10.246 -20.421 -26.181 1.00 84.50 350 LYS A CA 1
ATOM 2855 C C . LYS A 1 350 ? 10.911 -19.049 -26.226 1.00 84.50 350 LYS A C 1
ATOM 2857 O O . LYS A 1 350 ? 11.560 -18.733 -27.217 1.00 84.50 350 LYS A O 1
ATOM 2862 N N . ALA A 1 351 ? 10.821 -18.275 -25.149 1.00 86.31 351 ALA A N 1
ATOM 2863 C CA . ALA A 1 351 ? 11.483 -16.985 -25.012 1.00 86.31 351 ALA A CA 1
ATOM 2864 C C . ALA A 1 351 ? 13.006 -17.124 -25.085 1.00 86.31 351 ALA A C 1
ATOM 2866 O O . ALA A 1 351 ? 13.649 -16.348 -25.776 1.00 86.31 351 ALA A O 1
ATOM 2867 N N . SER A 1 352 ? 13.586 -18.143 -24.449 1.00 88.44 352 SER A N 1
ATOM 2868 C CA . SER A 1 352 ? 15.018 -18.440 -24.531 1.00 88.44 352 SER A CA 1
ATOM 2869 C C . SER A 1 352 ? 15.430 -18.791 -25.960 1.00 88.44 352 SER A C 1
ATOM 2871 O O . SER A 1 352 ? 16.356 -18.186 -26.491 1.00 88.44 352 SER A O 1
ATOM 2873 N N . SER A 1 353 ? 14.654 -19.643 -26.641 1.00 87.31 353 SER A N 1
ATOM 2874 C CA . SER A 1 353 ? 14.874 -19.978 -28.056 1.00 87.31 353 SER A CA 1
ATOM 2875 C C . SER A 1 353 ? 14.819 -18.742 -28.962 1.00 87.31 353 SER A C 1
ATOM 2877 O O . SER A 1 353 ? 15.627 -18.596 -29.878 1.00 87.31 353 SER A O 1
ATOM 2879 N N . TRP A 1 354 ? 13.867 -17.834 -28.726 1.00 87.19 354 TRP A N 1
ATOM 2880 C CA . TRP A 1 354 ? 13.785 -16.569 -29.457 1.00 87.19 354 TRP A CA 1
ATOM 2881 C C . TRP A 1 354 ? 14.940 -15.633 -29.116 1.00 87.19 354 TRP A C 1
ATOM 2883 O O . TRP A 1 354 ? 15.481 -14.993 -30.012 1.00 87.19 354 TRP A O 1
ATOM 2893 N N . PHE A 1 355 ? 15.354 -15.574 -27.853 1.00 89.00 355 PHE A N 1
ATOM 2894 C CA . PHE A 1 355 ? 16.428 -14.699 -27.404 1.00 89.00 355 PHE A CA 1
ATOM 2895 C C . PHE A 1 355 ? 17.773 -15.127 -27.988 1.00 89.00 355 PHE A C 1
ATOM 2897 O O . PHE A 1 355 ? 18.520 -14.284 -28.483 1.00 89.00 355 PHE A O 1
ATOM 2904 N N . GLU A 1 356 ? 18.028 -16.432 -28.055 1.00 86.88 356 GLU A N 1
ATOM 2905 C CA . GLU A 1 356 ? 19.168 -16.996 -28.773 1.00 86.88 356 GLU A CA 1
ATOM 2906 C C . GLU A 1 356 ? 19.120 -16.612 -30.259 1.00 86.88 356 GLU A C 1
ATOM 2908 O O . GLU A 1 356 ? 20.091 -16.071 -30.782 1.00 86.88 356 GLU A O 1
ATOM 2913 N N . LYS A 1 357 ? 17.977 -16.767 -30.940 1.00 81.81 357 LYS A N 1
ATOM 2914 C CA . LYS A 1 357 ? 17.835 -16.372 -32.356 1.00 81.81 357 LYS A CA 1
ATOM 2915 C C . LYS A 1 357 ? 18.081 -14.876 -32.591 1.00 81.81 357 LYS A C 1
ATOM 2917 O O . LYS A 1 357 ? 18.879 -14.518 -33.453 1.00 81.81 357 LYS A O 1
ATOM 2922 N N . ILE A 1 358 ? 17.424 -14.008 -31.819 1.00 82.75 358 ILE A N 1
ATOM 2923 C CA . ILE A 1 358 ? 17.492 -12.541 -31.955 1.00 82.75 358 ILE A CA 1
ATOM 2924 C C . ILE A 1 358 ? 18.887 -12.009 -31.616 1.00 82.75 358 ILE A C 1
ATOM 2926 O O . ILE A 1 358 ? 19.285 -10.961 -32.114 1.00 82.75 358 ILE A O 1
ATOM 2930 N N . THR A 1 359 ? 19.646 -12.717 -30.781 1.00 79.56 359 THR A N 1
ATOM 2931 C CA . THR A 1 359 ? 21.001 -12.314 -30.383 1.00 79.56 359 THR A CA 1
ATOM 2932 C C . THR A 1 359 ? 22.099 -13.102 -31.098 1.00 79.56 359 THR A C 1
ATOM 2934 O O . THR A 1 359 ? 23.260 -13.018 -30.700 1.00 79.56 359 THR A O 1
ATOM 2937 N N . ALA A 1 360 ? 21.757 -13.873 -32.138 1.00 78.38 360 ALA A N 1
ATOM 2938 C CA . ALA A 1 360 ? 22.677 -14.754 -32.861 1.00 78.38 360 ALA A CA 1
ATOM 2939 C C . ALA A 1 360 ? 23.496 -15.680 -31.934 1.00 78.38 360 ALA A C 1
ATOM 2941 O O . ALA A 1 360 ? 24.708 -15.831 -32.074 1.00 78.38 360 ALA A O 1
ATOM 2942 N N . ASN A 1 361 ? 22.811 -16.305 -30.976 1.00 80.75 361 ASN A N 1
ATOM 2943 C CA . ASN A 1 361 ? 23.325 -17.195 -29.932 1.00 80.75 361 ASN A CA 1
ATOM 2944 C C . ASN A 1 361 ? 24.295 -16.537 -28.940 1.00 80.75 361 ASN A C 1
ATOM 2946 O O . ASN A 1 361 ? 25.001 -17.238 -28.214 1.00 80.75 361 ASN A O 1
ATOM 2950 N N . ARG A 1 362 ? 24.342 -15.200 -28.874 1.00 81.25 362 ARG A N 1
ATOM 2951 C CA . ARG A 1 362 ? 25.151 -14.499 -27.871 1.00 81.25 362 ARG A CA 1
ATOM 2952 C C . ARG A 1 362 ? 24.574 -14.653 -26.467 1.00 81.25 362 ARG A C 1
ATOM 2954 O O . ARG A 1 362 ? 25.344 -14.820 -25.525 1.00 81.25 362 ARG A O 1
ATOM 2961 N N . TYR A 1 363 ? 23.250 -14.603 -26.327 1.00 85.00 363 TYR A N 1
ATOM 2962 C CA . TYR A 1 363 ? 22.578 -14.685 -25.034 1.00 85.00 363 TYR A CA 1
ATOM 2963 C C . TYR A 1 363 ? 21.513 -15.780 -25.009 1.00 85.00 363 TYR A C 1
ATOM 2965 O O . TYR A 1 363 ? 20.767 -15.948 -25.969 1.00 85.00 363 TYR A O 1
ATOM 2973 N N . ALA A 1 364 ? 21.412 -16.473 -23.874 1.00 86.25 364 ALA A N 1
ATOM 2974 C CA . ALA A 1 364 ? 20.349 -17.432 -23.580 1.00 86.25 364 ALA A CA 1
ATOM 2975 C C . ALA A 1 364 ? 19.615 -17.026 -22.298 1.00 86.25 364 ALA A C 1
ATOM 2977 O O . ALA A 1 364 ? 20.251 -16.640 -21.315 1.00 86.25 364 ALA A O 1
ATOM 2978 N N . LEU A 1 365 ? 18.284 -17.121 -22.282 1.00 87.81 365 LEU A N 1
ATOM 2979 C CA . LEU A 1 365 ? 17.501 -16.836 -21.078 1.00 87.81 365 LEU A CA 1
ATOM 2980 C C . LEU A 1 365 ? 17.481 -18.082 -20.192 1.00 87.81 365 LEU A C 1
ATOM 2982 O O . LEU A 1 365 ? 17.143 -19.174 -20.656 1.00 87.81 365 LEU A O 1
ATOM 2986 N N . ARG A 1 366 ? 17.852 -17.928 -18.921 1.00 85.31 366 ARG A N 1
ATOM 2987 C CA . ARG A 1 366 ? 17.873 -19.011 -17.933 1.00 85.31 366 ARG A CA 1
ATOM 2988 C C . ARG A 1 366 ? 17.221 -18.564 -16.628 1.00 85.31 366 ARG A C 1
ATOM 2990 O O . ARG A 1 366 ? 17.056 -17.372 -16.373 1.00 85.31 366 ARG A O 1
ATOM 2997 N N . VAL A 1 367 ? 16.850 -19.546 -15.814 1.00 78.19 367 VAL A N 1
ATOM 2998 C CA . VAL A 1 367 ? 16.239 -19.349 -14.498 1.00 78.19 367 VAL A CA 1
ATOM 2999 C C . VAL A 1 367 ? 17.047 -20.104 -13.443 1.00 78.19 367 VAL A C 1
ATOM 3001 O O . VAL A 1 367 ? 17.514 -21.216 -13.695 1.00 78.19 367 VAL A O 1
ATOM 3004 N N . ASN A 1 368 ? 17.256 -19.486 -12.284 1.00 73.31 368 ASN A N 1
ATOM 3005 C CA . ASN A 1 368 ? 17.816 -20.122 -11.090 1.00 73.31 368 ASN A CA 1
ATOM 3006 C C . ASN A 1 368 ? 16.968 -19.762 -9.853 1.00 73.31 368 ASN A C 1
ATOM 3008 O O . ASN A 1 368 ? 15.905 -19.158 -9.973 1.00 73.31 368 ASN A O 1
ATOM 3012 N N . SER A 1 369 ? 17.446 -20.124 -8.659 1.00 61.06 369 SER A N 1
ATOM 3013 C CA . SER A 1 369 ? 16.788 -19.828 -7.378 1.00 61.06 369 SER A CA 1
ATOM 3014 C C . SER A 1 369 ? 16.613 -18.333 -7.079 1.00 61.06 369 SER A C 1
ATOM 3016 O O . SER A 1 369 ? 15.785 -17.987 -6.244 1.00 61.06 369 SER A O 1
ATOM 3018 N N . GLU A 1 370 ? 17.376 -17.459 -7.739 1.00 60.88 370 GLU A N 1
ATOM 3019 C CA . GLU A 1 370 ? 17.347 -16.001 -7.557 1.00 60.88 370 GLU A CA 1
ATOM 3020 C C . GLU A 1 370 ? 16.537 -15.278 -8.652 1.00 60.88 370 GLU A C 1
ATOM 3022 O O . GLU A 1 370 ? 16.362 -14.063 -8.588 1.00 60.88 370 GLU A O 1
ATOM 3027 N N . GLY A 1 371 ? 16.013 -16.011 -9.643 1.00 67.25 371 GLY A N 1
ATOM 3028 C CA . GLY A 1 371 ? 15.158 -15.484 -10.707 1.00 67.25 371 GLY A CA 1
ATOM 3029 C C . GLY A 1 371 ? 15.742 -15.635 -12.115 1.00 67.25 371 GLY A C 1
ATOM 3030 O O . GLY A 1 371 ? 16.502 -16.560 -12.414 1.00 67.25 371 GLY A O 1
ATOM 3031 N N . PHE A 1 372 ? 15.326 -14.744 -13.020 1.00 77.38 372 PHE A N 1
ATOM 3032 C CA . PHE A 1 372 ? 15.727 -14.763 -14.429 1.00 77.38 372 PHE A CA 1
ATOM 3033 C C . PHE A 1 372 ? 17.062 -14.063 -14.656 1.00 77.38 372 PHE A C 1
ATOM 3035 O O . PHE A 1 372 ? 17.290 -12.952 -14.178 1.00 77.38 372 PHE A O 1
ATOM 3042 N N . PHE A 1 373 ? 17.906 -14.671 -15.482 1.00 85.12 373 PHE A N 1
ATOM 3043 C CA . PHE A 1 373 ? 19.161 -14.072 -15.914 1.00 85.12 373 PHE A CA 1
ATOM 3044 C C . PHE A 1 373 ? 19.456 -14.413 -17.374 1.00 85.12 373 PHE A C 1
ATOM 3046 O O . PHE A 1 373 ? 19.041 -15.448 -17.903 1.00 85.12 373 PHE A O 1
ATOM 3053 N N . ALA A 1 374 ? 20.197 -13.531 -18.033 1.00 87.38 374 ALA A N 1
ATOM 3054 C CA . ALA A 1 374 ? 20.746 -13.790 -19.352 1.00 87.38 374 ALA A CA 1
ATOM 3055 C C . ALA A 1 374 ? 22.133 -14.412 -19.194 1.00 87.38 374 ALA A C 1
ATOM 3057 O O . ALA A 1 374 ? 23.005 -13.853 -18.533 1.00 87.38 374 ALA A O 1
ATOM 3058 N N . TYR A 1 375 ? 22.353 -15.570 -19.799 1.00 88.06 375 TYR A N 1
ATOM 3059 C CA . TYR A 1 375 ? 23.668 -16.189 -19.856 1.00 88.06 375 TYR A CA 1
ATOM 3060 C C . TYR A 1 375 ? 24.382 -15.736 -21.130 1.00 88.06 375 TYR A C 1
ATOM 3062 O O . TYR A 1 375 ? 23.907 -16.018 -22.230 1.00 88.06 375 TYR A O 1
ATOM 3070 N N . ASP A 1 376 ? 25.499 -15.023 -20.986 1.00 87.12 376 ASP A N 1
ATOM 3071 C CA . ASP A 1 376 ? 26.356 -14.634 -22.107 1.00 87.12 376 ASP A CA 1
ATOM 3072 C C . ASP A 1 376 ? 27.196 -15.845 -22.531 1.00 87.12 376 ASP A C 1
ATOM 3074 O O . ASP A 1 376 ? 28.076 -16.306 -21.801 1.00 87.12 376 ASP A O 1
ATOM 3078 N N . MET A 1 377 ? 26.917 -16.386 -23.714 1.00 77.38 377 MET A N 1
ATOM 3079 C CA . MET A 1 377 ? 27.577 -17.589 -24.229 1.00 77.38 377 MET A CA 1
ATOM 3080 C C . MET A 1 377 ? 29.032 -17.324 -24.642 1.00 77.38 377 MET A C 1
ATOM 3082 O O . MET A 1 377 ? 29.840 -18.254 -24.667 1.00 77.38 377 MET A O 1
ATOM 3086 N N . VAL A 1 378 ? 29.381 -16.066 -24.934 1.00 79.31 378 VAL A N 1
ATOM 3087 C CA . VAL A 1 378 ? 30.736 -15.656 -25.328 1.00 79.31 378 VAL A CA 1
ATOM 3088 C C . VAL A 1 378 ? 31.601 -15.468 -24.087 1.00 79.31 378 VAL A C 1
ATOM 3090 O O . VAL A 1 378 ? 32.676 -16.058 -23.980 1.00 79.31 378 VAL A O 1
ATOM 3093 N N . ASN A 1 379 ? 31.103 -14.689 -23.126 1.00 78.81 379 ASN A N 1
ATOM 3094 C CA . ASN A 1 379 ? 31.832 -14.352 -21.901 1.00 78.81 379 ASN A CA 1
ATOM 3095 C C . ASN A 1 379 ? 31.658 -15.391 -20.781 1.00 78.81 379 ASN A C 1
ATOM 3097 O O . ASN A 1 379 ? 32.359 -15.335 -19.771 1.00 78.81 379 ASN A O 1
ATOM 3101 N N . LYS A 1 380 ? 30.756 -16.363 -20.968 1.00 84.94 380 LYS A N 1
ATOM 3102 C CA . LYS A 1 380 ? 30.454 -17.471 -20.046 1.00 84.94 380 LYS A CA 1
ATOM 3103 C C . LYS A 1 380 ? 30.036 -17.020 -18.646 1.00 84.94 380 LYS A C 1
ATOM 3105 O O . LYS A 1 380 ? 30.323 -17.706 -17.663 1.00 84.94 380 LYS A O 1
ATOM 3110 N N . ASN A 1 381 ? 29.333 -15.897 -18.543 1.00 85.31 381 ASN A N 1
ATOM 3111 C CA . ASN A 1 381 ? 28.844 -15.353 -17.281 1.00 85.31 381 ASN A CA 1
ATOM 3112 C C . ASN A 1 381 ? 27.322 -15.160 -17.281 1.00 85.31 381 ASN A C 1
ATOM 3114 O O . ASN A 1 381 ? 26.676 -15.014 -18.318 1.00 85.31 381 ASN A O 1
ATOM 3118 N N . ALA A 1 382 ? 26.749 -15.190 -16.078 1.00 87.50 382 ALA A N 1
ATOM 3119 C CA . ALA A 1 382 ? 25.357 -14.839 -15.844 1.00 87.50 382 ALA A CA 1
ATOM 3120 C C . ALA A 1 382 ? 25.249 -13.326 -15.630 1.00 87.50 382 ALA A C 1
ATOM 3122 O O . ALA A 1 382 ? 25.980 -12.763 -14.816 1.00 87.50 382 ALA A O 1
ATOM 3123 N N . LEU A 1 383 ? 24.338 -12.692 -16.360 1.00 84.69 383 LEU A N 1
ATOM 3124 C CA . LEU A 1 383 ? 24.012 -11.280 -16.245 1.00 84.69 383 LEU A CA 1
ATOM 3125 C C . LEU A 1 383 ? 22.577 -11.141 -15.745 1.00 84.69 383 LEU A C 1
ATOM 3127 O O . LEU A 1 383 ? 21.634 -11.649 -16.360 1.00 84.69 383 LEU A O 1
ATOM 3131 N N . LEU A 1 384 ? 22.413 -10.423 -14.638 1.00 85.31 384 LEU A N 1
ATOM 3132 C CA . LEU A 1 384 ? 21.105 -9.979 -14.175 1.00 85.31 384 LEU A CA 1
ATOM 3133 C C . LEU A 1 384 ? 20.481 -9.039 -15.213 1.00 85.31 384 LEU A C 1
ATOM 3135 O O . LEU A 1 384 ? 21.176 -8.365 -15.976 1.00 85.31 384 LEU A O 1
ATOM 3139 N N . LEU A 1 385 ? 19.152 -8.945 -15.226 1.00 80.00 385 LEU A N 1
ATOM 3140 C CA . LEU A 1 385 ? 18.438 -8.147 -16.229 1.00 80.00 385 LEU A CA 1
ATOM 3141 C C . LEU A 1 385 ? 18.820 -6.655 -16.206 1.00 80.00 385 LEU A C 1
ATOM 3143 O O . LEU A 1 385 ? 18.797 -6.000 -17.246 1.00 80.00 385 LEU A O 1
ATOM 3147 N N . ASN A 1 386 ? 19.207 -6.120 -15.044 1.00 78.81 386 ASN A N 1
ATOM 3148 C CA . ASN A 1 386 ? 19.683 -4.742 -14.886 1.00 78.81 386 ASN A CA 1
ATOM 3149 C C . ASN A 1 386 ? 21.137 -4.526 -15.352 1.00 78.81 386 ASN A C 1
ATOM 3151 O O . ASN A 1 386 ? 21.536 -3.383 -15.550 1.00 78.81 386 ASN A O 1
ATOM 3155 N N . GLN A 1 387 ? 21.909 -5.597 -15.550 1.00 81.62 387 GLN A N 1
ATOM 3156 C CA . GLN A 1 387 ? 23.275 -5.560 -16.086 1.00 81.62 387 GLN A CA 1
ATOM 3157 C C . GLN A 1 387 ? 23.296 -5.625 -17.620 1.00 81.62 387 GLN A C 1
ATOM 3159 O O . GLN A 1 387 ? 24.337 -5.420 -18.243 1.00 81.62 387 GLN A O 1
ATOM 3164 N N . LEU A 1 388 ? 22.152 -5.910 -18.245 1.00 78.62 388 LEU A N 1
ATOM 3165 C CA . LEU A 1 388 ? 22.015 -5.919 -19.692 1.00 78.62 388 LEU A CA 1
ATOM 3166 C C . LEU A 1 388 ? 21.996 -4.496 -20.253 1.00 78.62 388 LEU A C 1
ATOM 3168 O O . LEU A 1 388 ? 21.320 -3.601 -19.736 1.00 78.62 388 LEU A O 1
ATOM 3172 N N . SER A 1 389 ? 22.675 -4.310 -21.387 1.00 76.94 389 SER A N 1
ATOM 3173 C CA . SER A 1 389 ? 22.585 -3.061 -22.146 1.00 76.94 389 SER A CA 1
ATOM 3174 C C . SER A 1 389 ? 21.126 -2.740 -22.494 1.00 76.94 389 SER A C 1
ATOM 3176 O O . SER A 1 389 ? 20.275 -3.632 -22.570 1.00 76.94 389 SER A O 1
ATOM 3178 N N . HIS A 1 390 ? 20.809 -1.463 -22.725 1.00 71.12 390 HIS A N 1
ATOM 3179 C CA . HIS A 1 390 ? 19.457 -1.065 -23.128 1.00 71.12 390 HIS A CA 1
ATOM 3180 C C . HIS A 1 390 ? 18.965 -1.841 -24.365 1.00 71.12 390 HIS A C 1
ATOM 3182 O O . HIS A 1 390 ? 17.884 -2.422 -24.322 1.00 71.12 390 HIS A O 1
ATOM 3188 N N . GLY A 1 391 ? 19.799 -1.973 -25.403 1.00 69.00 391 GLY A N 1
ATOM 3189 C CA . GLY A 1 391 ? 19.459 -2.748 -26.603 1.00 69.00 391 GLY A CA 1
ATOM 3190 C C . GLY A 1 391 ? 19.235 -4.239 -26.326 1.00 69.00 391 GLY A C 1
ATOM 3191 O O . GLY A 1 391 ? 18.288 -4.830 -26.837 1.00 69.00 391 GLY A O 1
ATOM 3192 N N . THR A 1 392 ? 20.040 -4.849 -25.452 1.00 78.19 392 THR A N 1
ATOM 3193 C CA . THR A 1 392 ? 19.862 -6.265 -25.082 1.00 78.19 392 THR A CA 1
ATOM 3194 C C . THR A 1 392 ? 18.575 -6.493 -24.284 1.00 78.19 392 THR A C 1
ATOM 3196 O O . THR A 1 392 ? 17.922 -7.520 -24.459 1.00 78.19 392 THR A O 1
ATOM 3199 N N . ARG A 1 393 ? 18.154 -5.527 -23.454 1.00 81.06 393 ARG A N 1
ATOM 3200 C CA . ARG A 1 393 ? 16.855 -5.578 -22.758 1.00 81.06 393 ARG A CA 1
ATOM 3201 C C . ARG A 1 393 ? 15.679 -5.508 -23.733 1.00 81.06 393 ARG A C 1
ATOM 3203 O O . ARG A 1 393 ? 14.718 -6.250 -23.557 1.00 81.06 393 ARG A O 1
ATOM 3210 N N . VAL A 1 394 ? 15.771 -4.679 -24.776 1.00 77.50 394 VAL A N 1
ATOM 3211 C CA . VAL A 1 394 ? 14.755 -4.612 -25.845 1.00 77.50 394 VAL A CA 1
ATOM 3212 C C . VAL A 1 394 ? 14.664 -5.944 -26.598 1.00 77.50 394 VAL A C 1
ATOM 3214 O O . VAL A 1 394 ? 13.567 -6.465 -26.789 1.00 77.50 394 VAL A O 1
ATOM 3217 N N . GLN A 1 395 ? 15.803 -6.550 -26.948 1.00 78.88 395 GLN A N 1
ATOM 3218 C CA . GLN A 1 395 ? 15.854 -7.871 -27.590 1.00 78.88 395 GLN A CA 1
ATOM 3219 C C . GLN A 1 395 ? 15.269 -8.982 -26.704 1.00 78.88 395 GLN A C 1
ATOM 3221 O O . GLN A 1 395 ? 14.540 -9.842 -27.198 1.00 78.88 395 GLN A O 1
ATOM 3226 N N . LEU A 1 396 ? 15.540 -8.950 -25.395 1.00 84.81 396 LEU A N 1
ATOM 3227 C CA . LEU A 1 396 ? 14.953 -9.890 -24.439 1.00 84.81 396 LEU A CA 1
ATOM 3228 C C . LEU A 1 396 ? 13.435 -9.709 -24.331 1.00 84.81 396 LEU A C 1
ATOM 3230 O O . LEU A 1 396 ? 12.695 -10.689 -24.364 1.00 84.81 396 LEU A O 1
ATOM 3234 N N . LEU A 1 397 ? 12.958 -8.465 -24.241 1.00 82.12 397 LEU A N 1
ATOM 3235 C CA . LEU A 1 397 ? 11.526 -8.174 -24.196 1.00 82.12 397 LEU A CA 1
ATOM 3236 C C . LEU A 1 397 ? 10.818 -8.668 -25.462 1.00 82.12 397 LEU A C 1
ATOM 3238 O O . LEU A 1 397 ? 9.739 -9.257 -25.377 1.00 82.12 397 LEU A O 1
ATOM 3242 N N . PHE A 1 398 ? 11.440 -8.467 -26.626 1.00 81.00 398 PHE A N 1
ATOM 3243 C CA . PHE A 1 398 ? 10.945 -8.992 -27.893 1.00 81.00 398 PHE A CA 1
ATOM 3244 C C . PHE A 1 398 ? 10.856 -10.523 -27.867 1.00 81.00 398 PHE A C 1
ATOM 3246 O O . PHE A 1 398 ? 9.804 -11.082 -28.174 1.00 81.00 398 PHE A O 1
ATOM 3253 N N . ALA A 1 399 ? 11.906 -11.201 -27.402 1.00 85.75 399 ALA A N 1
ATOM 3254 C CA . ALA A 1 399 ? 11.934 -12.654 -27.290 1.00 85.75 399 ALA A CA 1
ATOM 3255 C C . ALA A 1 399 ? 10.849 -13.217 -26.354 1.00 85.75 399 ALA A C 1
ATOM 3257 O O . ALA A 1 399 ? 10.186 -14.198 -26.691 1.00 85.75 399 ALA A O 1
ATOM 3258 N N . VAL A 1 400 ? 10.618 -12.574 -25.204 1.00 83.12 400 VAL A N 1
ATOM 3259 C CA . VAL A 1 400 ? 9.559 -12.961 -24.257 1.00 83.12 400 VAL A CA 1
ATOM 3260 C C . VAL A 1 400 ? 8.173 -12.800 -24.879 1.00 83.12 400 VAL A C 1
ATOM 3262 O O . VAL A 1 400 ? 7.354 -13.714 -24.791 1.00 83.12 400 VAL A O 1
ATOM 3265 N N . ARG A 1 401 ? 7.913 -11.677 -25.562 1.00 84.75 401 ARG A N 1
ATOM 3266 C CA . ARG A 1 401 ? 6.640 -11.450 -26.267 1.00 84.75 401 ARG A CA 1
ATOM 3267 C C . ARG A 1 401 ? 6.401 -12.495 -27.355 1.00 84.75 401 ARG A C 1
ATOM 3269 O O . ARG A 1 401 ? 5.295 -13.018 -27.448 1.00 84.75 401 ARG A O 1
ATOM 3276 N N . MET A 1 402 ? 7.433 -12.859 -28.115 1.00 83.75 402 MET A N 1
ATOM 3277 C CA . MET A 1 402 ? 7.339 -13.934 -29.107 1.00 83.75 402 MET A CA 1
ATOM 3278 C C . MET A 1 402 ? 7.068 -15.298 -28.464 1.00 83.75 402 MET A C 1
ATOM 3280 O O . MET A 1 402 ? 6.233 -16.049 -28.960 1.00 83.75 402 MET A O 1
ATOM 3284 N N . GLY A 1 403 ? 7.706 -15.603 -27.330 1.00 84.12 403 GLY A N 1
ATOM 3285 C CA . GLY A 1 403 ? 7.437 -16.831 -26.578 1.00 84.12 403 GLY A CA 1
ATOM 3286 C C . GLY A 1 403 ? 5.992 -16.931 -26.077 1.00 84.12 403 GLY A C 1
ATOM 3287 O O . GLY A 1 403 ? 5.401 -18.009 -26.120 1.00 84.12 403 GLY A O 1
ATOM 3288 N N . LEU A 1 404 ? 5.401 -15.806 -25.664 1.00 80.81 404 LEU A N 1
ATOM 3289 C CA . LEU A 1 404 ? 3.991 -15.724 -25.272 1.00 80.81 404 LEU A CA 1
ATOM 3290 C C . LEU A 1 404 ? 3.046 -15.921 -26.463 1.00 80.81 404 LEU A C 1
ATOM 3292 O O . LEU A 1 404 ? 2.093 -16.690 -26.351 1.00 80.81 404 LEU A O 1
ATOM 3296 N N . ILE A 1 405 ? 3.326 -15.275 -27.600 1.00 82.19 405 ILE A N 1
ATOM 3297 C CA . ILE A 1 405 ? 2.545 -15.449 -28.834 1.00 82.19 405 ILE A CA 1
ATOM 3298 C C . ILE A 1 405 ? 2.580 -16.918 -29.277 1.00 82.19 405 ILE A C 1
ATOM 3300 O O . ILE A 1 405 ? 1.534 -17.506 -29.541 1.00 82.19 405 ILE A O 1
ATOM 3304 N N . ASP A 1 406 ? 3.758 -17.548 -29.278 1.00 80.81 406 ASP A N 1
ATOM 3305 C CA . ASP A 1 406 ? 3.904 -18.964 -29.633 1.00 80.81 406 ASP A CA 1
ATOM 3306 C C . ASP A 1 406 ? 3.111 -19.893 -28.706 1.00 80.81 406 ASP A C 1
ATOM 3308 O O . ASP A 1 406 ? 2.578 -20.904 -29.167 1.00 80.81 406 ASP A O 1
ATOM 3312 N N . MET A 1 407 ? 3.021 -19.568 -27.412 1.00 79.62 407 MET A N 1
ATOM 3313 C CA . MET A 1 407 ? 2.212 -20.332 -26.463 1.00 79.62 407 MET A CA 1
ATOM 3314 C C . MET A 1 407 ? 0.715 -20.173 -26.751 1.00 79.62 407 MET A C 1
ATOM 3316 O O . MET A 1 407 ? -0.012 -21.164 -26.760 1.00 79.62 407 MET A O 1
ATOM 3320 N N . GLN A 1 408 ? 0.252 -18.947 -27.003 1.00 75.06 408 GLN A N 1
ATOM 3321 C CA . GLN A 1 408 ? -1.162 -18.663 -27.268 1.00 75.06 408 GLN A CA 1
ATOM 3322 C C . GLN A 1 408 ? -1.638 -19.268 -28.595 1.00 75.06 408 GLN A C 1
ATOM 3324 O O . GLN A 1 408 ? -2.772 -19.730 -28.701 1.00 75.06 408 GLN A O 1
ATOM 3329 N N . GLU A 1 409 ? -0.758 -19.333 -29.590 1.00 79.12 409 GLU A N 1
ATOM 3330 C CA . GLU A 1 409 ? -1.047 -19.928 -30.897 1.00 79.12 409 GLU A CA 1
ATOM 3331 C C . GLU A 1 409 ? -0.882 -21.457 -30.921 1.00 79.12 409 GLU A C 1
ATOM 3333 O O . GLU A 1 409 ? -1.230 -22.092 -31.913 1.00 79.12 409 GLU A O 1
ATOM 3338 N N . ARG A 1 410 ? -0.384 -22.083 -29.845 1.00 70.12 410 ARG A N 1
ATOM 3339 C CA . ARG A 1 410 ? -0.059 -23.523 -29.808 1.00 70.12 410 ARG A CA 1
ATOM 3340 C C . ARG A 1 410 ? -1.255 -24.439 -30.096 1.00 70.12 410 ARG A C 1
ATOM 3342 O O . ARG A 1 410 ? -1.067 -25.530 -30.629 1.00 70.12 410 ARG A O 1
ATOM 3349 N N . SER A 1 411 ? -2.463 -23.997 -29.753 1.00 59.03 411 SER A N 1
ATOM 3350 C CA . SER A 1 411 ? -3.710 -24.758 -29.926 1.00 59.03 411 SER A CA 1
ATOM 3351 C C . SER A 1 411 ? -4.492 -24.378 -31.193 1.00 59.03 411 SER A C 1
ATOM 3353 O O . SER A 1 411 ? -5.548 -24.954 -31.449 1.00 59.03 411 SER A O 1
ATOM 3355 N N . GLY A 1 412 ? -4.012 -23.403 -31.975 1.00 58.19 412 GLY A N 1
ATOM 3356 C CA . GLY A 1 412 ? -4.699 -22.868 -33.151 1.00 58.19 412 GLY A CA 1
ATOM 3357 C C . GLY A 1 412 ? -3.948 -23.143 -34.456 1.00 58.19 412 GLY A C 1
ATOM 3358 O O . GLY A 1 412 ? -2.724 -23.151 -34.498 1.00 58.19 412 GLY A O 1
ATOM 3359 N N . ALA A 1 413 ? -4.682 -23.331 -35.556 1.00 61.00 413 ALA A N 1
ATOM 3360 C CA . ALA A 1 413 ? -4.099 -23.465 -36.898 1.00 61.00 413 ALA A CA 1
ATOM 3361 C C . ALA A 1 413 ? -3.743 -22.111 -37.553 1.00 61.00 413 ALA A C 1
ATOM 3363 O O . ALA A 1 413 ? -3.215 -22.082 -38.662 1.00 61.00 413 ALA A O 1
ATOM 3364 N N . ILE A 1 414 ? -4.065 -20.991 -36.896 1.00 68.12 414 ILE A N 1
ATOM 3365 C CA . ILE A 1 414 ? -3.947 -19.634 -37.438 1.00 68.12 414 ILE A CA 1
ATOM 3366 C C . ILE A 1 414 ? -2.834 -18.895 -36.690 1.00 68.12 414 ILE A C 1
ATOM 3368 O O . ILE A 1 414 ? -2.834 -18.860 -35.462 1.00 68.12 414 ILE A O 1
ATOM 3372 N N . ARG A 1 415 ? -1.909 -18.290 -37.442 1.00 80.06 415 ARG A N 1
ATOM 3373 C CA . ARG A 1 415 ? -0.884 -17.367 -36.934 1.00 80.06 415 ARG A CA 1
ATOM 3374 C C . ARG A 1 415 ? -1.382 -15.935 -37.074 1.00 80.06 415 ARG A C 1
ATOM 3376 O O . ARG A 1 415 ? -1.788 -15.540 -38.167 1.00 80.06 415 ARG A O 1
ATOM 3383 N N . PHE A 1 416 ? -1.354 -15.161 -35.996 1.00 81.62 416 PHE A N 1
ATOM 3384 C CA . PHE A 1 416 ? -1.804 -13.774 -36.032 1.00 81.62 416 PHE A CA 1
ATOM 3385 C C . PHE A 1 416 ? -0.751 -12.867 -36.686 1.00 81.62 416 PHE A C 1
ATOM 3387 O O . PHE A 1 416 ? 0.454 -13.102 -36.524 1.00 81.62 416 PHE A O 1
ATOM 3394 N N . PRO A 1 417 ? -1.181 -11.822 -37.421 1.00 87.81 417 PRO A N 1
ATOM 3395 C CA . PRO A 1 417 ? -0.266 -10.794 -37.893 1.00 87.81 417 PRO A CA 1
ATOM 3396 C C . PRO A 1 417 ? 0.376 -10.075 -36.702 1.00 87.81 417 PRO A C 1
ATOM 3398 O O . PRO A 1 417 ? -0.291 -9.787 -35.707 1.00 87.81 417 PRO A O 1
ATOM 3401 N N . ILE A 1 418 ? 1.666 -9.762 -36.815 1.00 90.06 418 ILE A N 1
ATOM 3402 C CA . ILE A 1 418 ? 2.397 -9.003 -35.796 1.00 90.06 418 ILE A CA 1
ATOM 3403 C C . ILE A 1 418 ? 2.579 -7.567 -36.265 1.00 90.06 418 ILE A C 1
ATOM 3405 O O . ILE A 1 418 ? 3.024 -7.332 -37.383 1.00 90.06 418 ILE A O 1
ATOM 3409 N N . PHE A 1 419 ? 2.286 -6.618 -35.381 1.00 89.62 419 PHE A N 1
ATOM 3410 C CA . PHE A 1 419 ? 2.525 -5.196 -35.592 1.00 89.62 419 PHE A CA 1
ATOM 3411 C C . PHE A 1 419 ? 3.701 -4.755 -34.720 1.00 89.62 419 PHE A C 1
ATOM 3413 O O . PHE A 1 419 ? 3.715 -5.003 -33.513 1.00 89.62 419 PHE A O 1
ATOM 3420 N N . MET A 1 420 ? 4.699 -4.138 -35.340 1.00 87.75 420 MET A N 1
ATOM 3421 C CA . MET A 1 420 ? 5.915 -3.647 -34.701 1.00 87.75 420 MET A CA 1
ATOM 3422 C C . MET A 1 420 ? 6.042 -2.158 -34.993 1.00 87.75 420 MET A C 1
ATOM 3424 O O . MET A 1 420 ? 5.931 -1.761 -36.148 1.00 87.75 420 MET A O 1
ATOM 3428 N N . ASP A 1 421 ? 6.276 -1.359 -33.960 1.00 87.31 421 ASP A N 1
ATOM 3429 C CA . ASP A 1 421 ? 6.411 0.094 -34.065 1.00 87.31 421 ASP A CA 1
ATOM 3430 C C . ASP A 1 421 ? 7.794 0.497 -33.546 1.00 87.31 421 ASP A C 1
ATOM 3432 O O . ASP A 1 421 ? 8.139 0.165 -32.408 1.00 87.31 421 ASP A O 1
ATOM 3436 N N . GLU A 1 422 ? 8.610 1.099 -34.413 1.00 83.25 422 GLU A N 1
ATOM 3437 C CA . GLU A 1 422 ? 9.940 1.658 -34.108 1.00 83.25 422 GLU A CA 1
ATOM 3438 C C . GLU A 1 422 ? 10.881 0.726 -33.309 1.00 83.25 422 GLU A C 1
ATOM 3440 O O . GLU A 1 422 ? 11.627 1.147 -32.422 1.00 83.25 4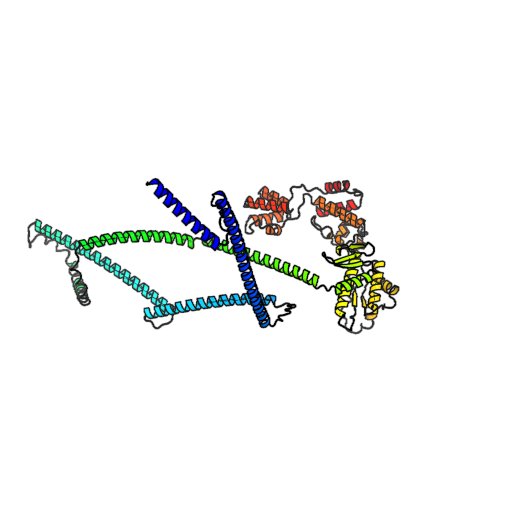22 GLU A O 1
ATOM 3445 N N . LEU A 1 423 ? 10.883 -0.578 -33.616 1.00 79.44 423 LEU A N 1
ATOM 3446 C CA . LEU A 1 423 ? 11.665 -1.564 -32.848 1.00 79.44 423 LEU A CA 1
ATOM 3447 C C . LEU A 1 423 ? 13.191 -1.338 -32.935 1.00 79.44 423 LEU A C 1
ATOM 3449 O O . LEU A 1 423 ? 13.934 -1.809 -32.072 1.00 79.44 423 LEU A O 1
ATOM 3453 N N . LEU A 1 424 ? 13.670 -0.664 -33.986 1.00 79.81 424 LEU A N 1
ATOM 3454 C CA . LEU A 1 424 ? 15.093 -0.467 -34.265 1.00 79.81 424 LEU A CA 1
ATOM 3455 C C . LEU A 1 424 ? 15.625 0.895 -33.789 1.00 79.81 424 LEU A C 1
ATOM 3457 O O . LEU A 1 424 ? 16.845 1.038 -33.705 1.00 79.81 424 LEU A O 1
ATOM 3461 N N . ALA A 1 425 ? 14.759 1.817 -33.351 1.00 69.75 425 ALA A N 1
ATOM 3462 C CA . ALA A 1 425 ? 15.093 3.224 -33.101 1.00 69.75 425 ALA A CA 1
ATOM 3463 C C . ALA A 1 425 ? 16.228 3.458 -32.080 1.00 69.75 425 ALA A C 1
ATOM 3465 O O . ALA A 1 425 ? 16.854 4.516 -32.064 1.00 69.75 425 ALA A O 1
ATOM 3466 N N . ASN A 1 426 ? 16.512 2.474 -31.217 1.00 65.44 426 ASN A N 1
ATOM 3467 C CA . ASN A 1 426 ? 17.576 2.522 -30.205 1.00 65.44 426 ASN A CA 1
ATOM 3468 C C . ASN A 1 426 ? 18.692 1.475 -30.414 1.00 65.44 426 ASN A C 1
ATOM 3470 O O . ASN A 1 426 ? 19.436 1.174 -29.475 1.00 65.44 426 ASN A O 1
ATOM 3474 N N . SER A 1 427 ? 18.802 0.887 -31.608 1.00 67.50 427 SER A N 1
ATOM 3475 C CA . SER A 1 427 ? 19.790 -0.152 -31.930 1.00 67.50 427 SER A CA 1
ATOM 3476 C C . SER A 1 427 ? 20.933 0.393 -32.787 1.00 67.50 427 SER A C 1
ATOM 3478 O O . SER A 1 427 ? 20.700 1.073 -33.779 1.00 67.50 427 SER A O 1
ATOM 3480 N N . ASP A 1 428 ? 22.175 0.044 -32.437 1.00 76.62 428 ASP A N 1
ATOM 3481 C CA . ASP A 1 428 ? 23.318 0.213 -33.344 1.00 76.62 428 ASP A CA 1
ATOM 3482 C C . ASP A 1 428 ? 23.168 -0.677 -34.595 1.00 76.62 428 ASP A C 1
ATOM 3484 O O . ASP A 1 428 ? 22.374 -1.621 -34.600 1.00 76.62 428 ASP A O 1
ATOM 3488 N N . ASP A 1 429 ? 23.930 -0.404 -35.659 1.00 75.69 429 ASP A N 1
ATOM 3489 C CA . ASP A 1 429 ? 23.783 -1.104 -36.946 1.00 75.69 429 ASP A CA 1
ATOM 3490 C C . ASP A 1 429 ? 23.962 -2.627 -36.836 1.00 75.69 429 ASP A C 1
ATOM 3492 O O . ASP A 1 429 ? 23.251 -3.394 -37.490 1.00 75.69 429 ASP A O 1
ATOM 3496 N N . ALA A 1 430 ? 24.867 -3.087 -35.966 1.00 73.12 430 ALA A N 1
ATOM 3497 C CA . ALA A 1 430 ? 25.098 -4.512 -35.754 1.00 73.12 430 ALA A CA 1
ATOM 3498 C C . ALA A 1 430 ? 23.891 -5.181 -35.075 1.00 73.12 430 ALA A C 1
ATOM 3500 O O . ALA A 1 430 ? 23.449 -6.252 -35.494 1.00 73.12 430 ALA A O 1
A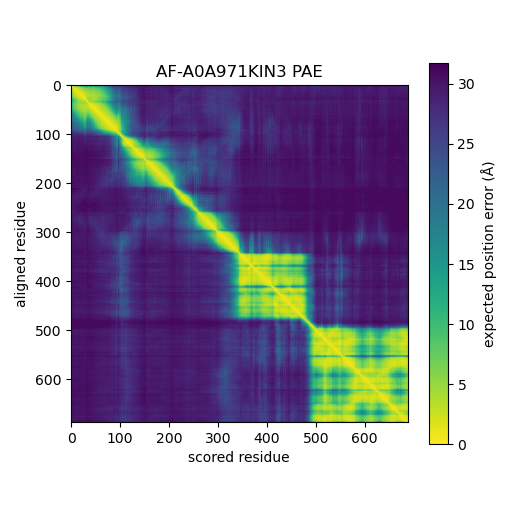TOM 3501 N N . ARG A 1 431 ? 23.317 -4.546 -34.046 1.00 71.25 431 ARG A N 1
ATOM 3502 C CA . ARG A 1 431 ? 22.104 -5.022 -33.363 1.00 71.25 431 ARG A CA 1
ATOM 3503 C C . ARG A 1 431 ? 20.871 -4.922 -34.245 1.00 71.25 431 ARG A C 1
ATOM 3505 O O . ARG A 1 431 ? 20.046 -5.837 -34.214 1.00 71.25 431 ARG A O 1
ATOM 3512 N N . ALA A 1 432 ? 20.766 -3.862 -35.040 1.00 81.50 432 ALA A N 1
ATOM 3513 C CA . ALA A 1 432 ? 19.671 -3.677 -35.973 1.00 81.50 432 ALA A CA 1
ATOM 3514 C C . ALA A 1 432 ? 19.635 -4.808 -37.002 1.00 81.50 432 ALA A C 1
ATOM 3516 O O . ALA A 1 432 ? 18.578 -5.390 -37.234 1.00 81.50 432 ALA A O 1
ATOM 3517 N N . LEU A 1 433 ? 20.797 -5.213 -37.521 1.00 82.75 433 LEU A N 1
ATOM 3518 C CA . LEU A 1 433 ? 20.905 -6.355 -38.422 1.00 82.75 433 LEU A CA 1
ATOM 3519 C C . LEU A 1 433 ? 20.409 -7.662 -37.783 1.00 82.75 433 LEU A C 1
ATOM 3521 O O . LEU A 1 433 ? 19.695 -8.430 -38.429 1.00 82.75 433 LEU A O 1
ATOM 3525 N N . PHE A 1 434 ? 20.746 -7.929 -36.517 1.00 77.94 434 PHE A N 1
ATOM 3526 C CA . PHE A 1 434 ? 20.255 -9.127 -35.828 1.00 77.94 434 PHE A CA 1
ATOM 3527 C C . PHE A 1 434 ? 18.731 -9.123 -35.656 1.00 77.94 434 PHE A C 1
ATOM 3529 O O . PHE A 1 434 ? 18.082 -10.146 -35.879 1.00 77.94 434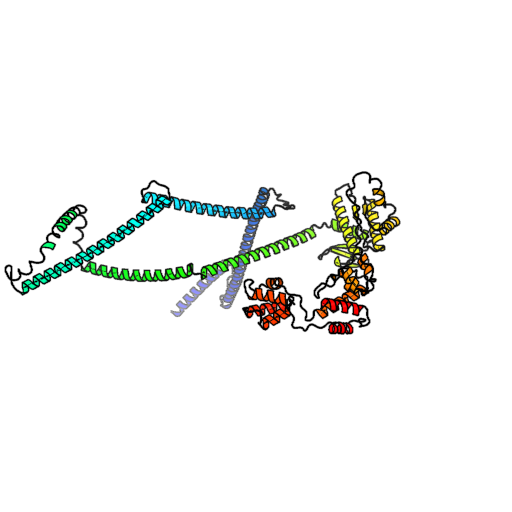 PHE A O 1
ATOM 3536 N N . ILE A 1 435 ? 18.150 -7.968 -35.326 1.00 81.50 435 ILE A N 1
ATOM 3537 C CA . ILE A 1 435 ? 16.697 -7.813 -35.194 1.00 81.50 435 ILE A CA 1
ATOM 3538 C C . ILE A 1 435 ? 16.010 -7.948 -36.560 1.00 81.50 435 ILE A C 1
ATOM 3540 O O . ILE A 1 435 ? 15.030 -8.680 -36.662 1.00 81.50 435 ILE A O 1
ATOM 3544 N N . ILE A 1 436 ? 16.540 -7.330 -37.621 1.00 87.75 436 ILE A N 1
ATOM 3545 C CA . ILE A 1 436 ? 16.012 -7.455 -38.992 1.00 87.75 436 ILE A CA 1
ATOM 3546 C C . ILE A 1 436 ? 16.032 -8.913 -39.448 1.00 87.75 436 ILE A C 1
ATOM 3548 O O . ILE A 1 436 ? 15.038 -9.399 -39.981 1.00 87.75 436 ILE A O 1
ATOM 3552 N N . ASN A 1 437 ? 17.123 -9.638 -39.190 1.00 84.25 437 ASN A N 1
ATOM 3553 C CA . ASN A 1 437 ? 17.203 -11.063 -39.504 1.00 84.25 437 ASN A CA 1
ATOM 3554 C C . ASN A 1 437 ? 16.164 -11.880 -38.722 1.00 84.25 437 ASN A C 1
ATOM 3556 O O . ASN A 1 437 ? 15.531 -12.766 -39.291 1.00 84.25 437 ASN A O 1
ATOM 3560 N N . ALA A 1 438 ? 15.931 -11.568 -37.445 1.00 83.44 438 ALA A N 1
ATOM 3561 C CA . ALA A 1 438 ? 14.887 -12.229 -36.667 1.00 83.44 438 ALA A CA 1
ATOM 3562 C C . ALA A 1 438 ? 13.476 -11.923 -37.202 1.00 83.44 438 ALA A C 1
ATOM 3564 O O . ALA A 1 438 ? 12.666 -12.839 -37.341 1.00 83.44 438 ALA A O 1
ATOM 3565 N N . ILE A 1 439 ? 13.192 -10.664 -37.554 1.00 88.81 439 ILE A N 1
ATOM 3566 C CA . ILE A 1 439 ? 11.925 -10.252 -38.179 1.00 88.81 439 ILE A CA 1
ATOM 3567 C C . ILE A 1 439 ? 11.731 -10.969 -39.512 1.00 88.81 439 ILE A C 1
ATOM 3569 O O . ILE A 1 439 ? 10.643 -11.466 -39.781 1.00 88.81 439 ILE A O 1
ATOM 3573 N N . LYS A 1 440 ? 12.789 -11.079 -40.316 1.00 89.44 440 LYS A N 1
ATOM 3574 C CA . LYS A 1 440 ? 12.791 -11.822 -41.575 1.00 89.44 440 LYS A CA 1
ATOM 3575 C C . LYS A 1 440 ? 12.415 -13.286 -41.378 1.00 89.44 440 LYS A C 1
ATOM 3577 O O . LYS A 1 440 ? 11.603 -13.801 -42.139 1.00 89.44 440 LYS A O 1
ATOM 3582 N N . GLU A 1 441 ? 12.952 -13.955 -40.358 1.00 85.31 441 GLU A N 1
ATOM 3583 C CA . GLU A 1 441 ? 12.551 -15.331 -40.043 1.00 85.31 441 GLU A CA 1
ATOM 3584 C C . GLU A 1 441 ? 11.087 -15.418 -39.590 1.00 85.31 441 GLU A C 1
ATOM 3586 O O . GLU A 1 441 ? 10.372 -16.321 -40.016 1.00 85.31 441 GLU A O 1
ATOM 3591 N N . ILE A 1 442 ? 10.605 -14.460 -38.792 1.00 87.56 442 ILE A N 1
ATOM 3592 C CA . ILE A 1 442 ? 9.195 -14.400 -38.372 1.00 87.56 442 ILE A CA 1
ATOM 3593 C C . ILE A 1 442 ? 8.272 -14.187 -39.581 1.00 87.56 442 ILE A C 1
ATOM 3595 O O . ILE A 1 442 ? 7.253 -14.867 -39.703 1.00 87.56 442 ILE A O 1
ATOM 3599 N N . ALA A 1 443 ? 8.648 -13.291 -40.496 1.00 90.31 443 ALA A N 1
ATOM 3600 C CA . ALA A 1 443 ? 7.875 -12.928 -41.680 1.00 90.31 443 ALA A CA 1
ATOM 3601 C C . ALA A 1 443 ? 7.669 -14.095 -42.664 1.00 90.31 443 ALA A C 1
ATOM 3603 O O . ALA A 1 443 ? 6.751 -14.056 -43.480 1.00 90.31 443 ALA A O 1
ATOM 3604 N N . LYS A 1 444 ? 8.482 -15.159 -42.575 1.00 86.44 444 LYS A N 1
ATOM 3605 C CA . LYS A 1 444 ? 8.278 -16.389 -43.360 1.00 86.44 444 LYS A CA 1
ATOM 3606 C C . LYS A 1 444 ? 7.064 -17.194 -42.904 1.00 86.44 444 LYS A C 1
ATOM 3608 O O . LYS A 1 444 ? 6.482 -17.916 -43.707 1.00 86.44 444 LYS A O 1
ATOM 3613 N N . GLU A 1 445 ? 6.709 -17.113 -41.623 1.00 83.94 445 GLU A N 1
ATOM 3614 C CA . GLU A 1 445 ? 5.652 -17.937 -41.023 1.00 83.94 445 GLU A CA 1
ATOM 3615 C C . GLU A 1 445 ? 4.354 -17.163 -40.766 1.00 83.94 445 GLU A C 1
ATOM 3617 O O . GLU A 1 445 ? 3.300 -17.773 -40.581 1.00 83.94 445 GLU A O 1
ATOM 3622 N N . ARG A 1 446 ? 4.415 -15.828 -40.725 1.00 88.12 446 ARG A N 1
ATOM 3623 C CA . ARG A 1 446 ? 3.265 -14.958 -40.452 1.00 88.12 446 ARG A CA 1
ATOM 3624 C C . ARG A 1 446 ? 3.457 -13.575 -41.062 1.00 88.12 446 ARG A C 1
ATOM 3626 O O . ARG A 1 446 ? 4.574 -13.150 -41.326 1.00 88.12 446 ARG A O 1
ATOM 3633 N N . GLN A 1 447 ? 2.363 -12.842 -41.225 1.00 89.81 447 GLN A N 1
ATOM 3634 C CA . GLN A 1 447 ? 2.422 -11.455 -41.674 1.00 89.81 447 GLN A CA 1
ATOM 3635 C C . GLN A 1 447 ? 3.031 -10.558 -40.586 1.00 89.81 447 GLN A C 1
ATOM 3637 O O . GLN A 1 447 ? 2.659 -10.653 -39.415 1.00 89.81 447 GLN A O 1
ATOM 3642 N N . VAL A 1 448 ? 3.945 -9.671 -40.982 1.00 92.12 448 VAL A N 1
ATOM 3643 C CA . VAL A 1 448 ? 4.545 -8.668 -40.097 1.00 92.12 448 VAL A CA 1
ATOM 3644 C C . VAL A 1 448 ? 4.332 -7.282 -40.694 1.00 92.12 448 VAL A C 1
ATOM 3646 O O . VAL A 1 448 ? 4.710 -7.027 -41.834 1.00 92.12 448 VAL A O 1
ATOM 3649 N N . PHE A 1 449 ? 3.736 -6.392 -39.910 1.00 91.81 449 PHE A N 1
ATOM 3650 C CA . PHE A 1 449 ? 3.633 -4.968 -40.192 1.00 91.81 449 PHE A CA 1
ATOM 3651 C C . PHE A 1 449 ? 4.673 -4.241 -39.356 1.00 91.81 449 PHE A C 1
ATOM 3653 O O . PHE A 1 449 ? 4.635 -4.303 -38.128 1.00 91.81 449 PHE A O 1
ATOM 3660 N N . TYR A 1 450 ? 5.603 -3.572 -40.024 1.00 90.12 450 TYR A N 1
ATOM 3661 C CA . TYR A 1 450 ? 6.644 -2.787 -39.381 1.00 90.12 450 TYR A CA 1
ATOM 3662 C C . TYR A 1 450 ? 6.418 -1.310 -39.687 1.00 90.12 450 TYR A C 1
ATOM 3664 O O . TYR A 1 450 ? 6.449 -0.908 -40.851 1.00 90.12 450 TYR A O 1
ATOM 3672 N N . PHE A 1 451 ? 6.171 -0.517 -38.651 1.00 89.06 451 PHE A N 1
ATOM 3673 C CA . PHE A 1 451 ? 6.015 0.926 -38.745 1.00 89.06 451 PHE A CA 1
ATOM 3674 C C . PHE A 1 451 ? 7.302 1.603 -38.308 1.00 89.06 451 PHE A C 1
ATOM 3676 O O . PHE A 1 451 ? 7.887 1.267 -37.278 1.00 89.06 451 PHE A O 1
ATOM 3683 N N . THR A 1 452 ? 7.739 2.557 -39.118 1.00 85.31 452 THR A N 1
ATOM 3684 C CA . THR A 1 452 ? 8.896 3.380 -38.809 1.00 85.31 452 THR A CA 1
ATOM 3685 C C . THR A 1 452 ? 8.749 4.758 -39.420 1.00 85.31 452 THR A C 1
ATOM 3687 O O . THR A 1 452 ? 8.271 4.911 -40.548 1.00 85.31 452 THR A O 1
ATOM 3690 N N . ALA A 1 453 ? 9.168 5.765 -38.659 1.00 82.94 453 ALA A N 1
ATOM 3691 C CA . ALA A 1 453 ? 9.366 7.121 -39.148 1.00 82.94 453 ALA A CA 1
ATOM 3692 C C . ALA A 1 453 ? 10.800 7.356 -39.668 1.00 82.94 453 ALA A C 1
ATOM 3694 O O . ALA A 1 453 ? 11.090 8.433 -40.196 1.00 82.94 453 ALA A O 1
ATOM 3695 N N . GLN A 1 454 ? 11.701 6.378 -39.522 1.00 80.81 454 GLN A N 1
ATOM 3696 C CA . GLN A 1 454 ? 13.123 6.507 -39.820 1.00 80.81 454 GLN A CA 1
ATOM 3697 C C . GLN A 1 454 ? 13.468 5.878 -41.177 1.00 80.81 454 GLN A C 1
ATOM 3699 O O . GLN A 1 454 ? 13.306 4.681 -41.407 1.00 80.81 454 GLN A O 1
ATOM 3704 N N . PHE A 1 455 ? 13.955 6.702 -42.108 1.00 80.88 455 PHE A N 1
ATOM 3705 C CA . PHE A 1 455 ? 14.277 6.247 -43.465 1.00 80.88 455 PHE A CA 1
ATOM 3706 C C . PHE A 1 455 ? 15.472 5.279 -43.506 1.00 80.88 455 PHE A C 1
ATOM 3708 O O . PHE A 1 455 ? 15.536 4.416 -44.378 1.00 80.88 455 PHE A O 1
ATOM 3715 N N . ASP A 1 456 ? 16.413 5.382 -42.566 1.00 81.81 456 ASP A N 1
ATOM 3716 C CA . ASP A 1 456 ? 17.558 4.470 -42.500 1.00 81.81 456 ASP A CA 1
ATOM 3717 C C . ASP A 1 456 ? 17.132 3.034 -42.147 1.00 81.81 456 ASP A C 1
ATOM 3719 O O . ASP A 1 456 ? 17.697 2.085 -42.687 1.00 81.81 456 ASP A O 1
ATOM 3723 N N . GLU A 1 457 ? 16.101 2.851 -41.316 1.00 86.50 457 GLU A N 1
ATOM 3724 C CA . GLU A 1 457 ? 15.520 1.533 -41.037 1.00 86.50 457 GLU A CA 1
ATOM 3725 C C . GLU A 1 457 ? 14.935 0.903 -42.310 1.00 86.50 457 GLU A C 1
ATOM 3727 O O . GLU A 1 457 ? 15.178 -0.274 -42.585 1.00 86.50 457 GLU A O 1
ATOM 3732 N N . VAL A 1 458 ? 14.242 1.696 -43.139 1.00 86.81 458 VAL A N 1
ATOM 3733 C CA . VAL A 1 458 ? 13.711 1.265 -44.447 1.00 86.81 458 VAL A CA 1
ATOM 3734 C C . VAL A 1 458 ? 14.840 0.768 -45.357 1.00 86.81 458 VAL A C 1
ATOM 3736 O O . VAL A 1 458 ? 14.727 -0.307 -45.951 1.00 86.81 458 VAL A O 1
ATOM 3739 N N . GLU A 1 459 ? 15.957 1.501 -45.436 1.00 86.62 459 GLU A N 1
ATOM 3740 C CA . GLU A 1 459 ? 17.140 1.074 -46.199 1.00 86.62 459 GLU A CA 1
ATOM 3741 C C . GLU A 1 459 ? 17.743 -0.223 -45.651 1.00 86.62 459 GLU A C 1
ATOM 3743 O O . GLU A 1 459 ? 18.059 -1.131 -46.424 1.00 86.62 459 GLU A O 1
ATOM 3748 N N . LYS A 1 460 ? 17.861 -0.353 -44.325 1.00 87.94 460 LYS A N 1
ATOM 3749 C CA . LYS A 1 460 ? 18.392 -1.562 -43.678 1.00 87.94 460 LYS A CA 1
ATOM 3750 C C . LYS A 1 460 ? 17.526 -2.787 -43.993 1.00 87.94 460 LYS A C 1
ATOM 3752 O O . LYS A 1 460 ? 18.066 -3.840 -44.339 1.00 87.94 460 LYS A O 1
ATOM 3757 N N . PHE A 1 461 ? 16.196 -2.661 -43.955 1.00 89.25 461 PHE A N 1
ATOM 3758 C CA . PHE A 1 461 ? 15.292 -3.737 -44.377 1.00 89.25 461 PHE A CA 1
ATOM 3759 C C . PHE A 1 461 ? 15.440 -4.069 -45.863 1.00 89.25 461 PHE A C 1
ATOM 3761 O O . PHE A 1 461 ? 15.529 -5.247 -46.216 1.00 89.25 461 PHE A O 1
ATOM 3768 N N . ARG A 1 462 ? 15.538 -3.056 -46.732 1.00 89.56 462 ARG A N 1
ATOM 3769 C CA . ARG A 1 462 ? 15.724 -3.260 -48.175 1.00 89.56 462 ARG A CA 1
ATOM 3770 C C . ARG A 1 462 ? 17.028 -3.991 -48.496 1.00 89.56 462 ARG A C 1
ATOM 3772 O O . ARG A 1 462 ? 17.060 -4.807 -49.412 1.00 89.56 462 ARG A O 1
ATOM 3779 N N . GLN A 1 463 ? 18.094 -3.713 -47.752 1.00 89.12 463 GLN A N 1
ATOM 3780 C CA . GLN A 1 463 ? 19.401 -4.333 -47.962 1.00 89.12 463 GLN A CA 1
ATOM 3781 C C . GLN A 1 463 ? 19.478 -5.761 -47.405 1.00 89.12 463 GLN A C 1
ATOM 3783 O O . GLN A 1 463 ? 20.082 -6.628 -48.036 1.00 89.12 463 GLN A O 1
ATOM 3788 N N . HIS A 1 464 ? 18.879 -6.023 -46.240 1.00 87.31 464 HIS A N 1
ATOM 3789 C CA . HIS A 1 464 ? 19.112 -7.269 -45.495 1.00 87.31 464 HIS A CA 1
ATOM 3790 C C . HIS A 1 464 ? 17.946 -8.271 -45.514 1.00 87.31 464 HIS A C 1
ATOM 3792 O O . HIS A 1 464 ? 18.158 -9.465 -45.271 1.00 87.31 464 HIS A O 1
ATOM 3798 N N . ALA A 1 465 ? 16.736 -7.825 -45.851 1.00 88.81 465 ALA A N 1
ATOM 3799 C CA . ALA A 1 465 ? 15.548 -8.669 -45.974 1.00 88.81 465 ALA A CA 1
ATOM 3800 C C . ALA A 1 465 ? 14.728 -8.400 -47.260 1.00 88.81 465 ALA A C 1
ATOM 3802 O O . ALA A 1 465 ? 13.496 -8.368 -47.189 1.00 88.81 465 ALA A O 1
ATOM 3803 N N . PRO A 1 466 ? 15.357 -8.215 -48.443 1.00 87.94 466 PRO A N 1
ATOM 3804 C CA . PRO A 1 466 ? 14.651 -7.819 -49.668 1.00 87.94 466 PRO A CA 1
ATOM 3805 C C . PRO A 1 466 ? 13.555 -8.803 -50.092 1.00 87.94 466 PRO A C 1
ATOM 3807 O O . PRO A 1 466 ? 12.596 -8.414 -50.749 1.00 87.94 466 PRO A O 1
ATOM 3810 N N . GLU A 1 467 ? 13.686 -10.079 -49.734 1.00 87.56 467 GLU A N 1
ATOM 3811 C CA . GLU A 1 467 ? 12.752 -11.131 -50.142 1.00 87.56 467 GLU A CA 1
ATOM 3812 C C . GLU A 1 467 ? 11.431 -11.174 -49.359 1.00 87.56 467 GLU A C 1
ATOM 3814 O O . GLU A 1 467 ? 10.471 -11.767 -49.843 1.00 87.56 467 GLU A O 1
ATOM 3819 N N . VAL A 1 468 ? 11.368 -10.557 -48.175 1.00 86.00 468 VAL A N 1
ATOM 3820 C CA . VAL A 1 468 ? 10.146 -10.470 -47.343 1.00 86.00 468 VAL A CA 1
ATOM 3821 C C . VAL A 1 468 ? 9.685 -9.027 -47.124 1.00 86.00 468 VAL A C 1
ATOM 3823 O O . VAL A 1 468 ? 8.691 -8.784 -46.442 1.00 86.00 468 VAL A O 1
ATOM 3826 N N . PHE A 1 469 ? 10.414 -8.058 -47.679 1.00 88.50 469 PHE A N 1
ATOM 3827 C CA . PHE A 1 469 ? 10.183 -6.641 -47.457 1.00 88.50 469 PHE A CA 1
ATOM 3828 C C . PHE A 1 469 ? 9.299 -6.027 -48.549 1.00 88.50 469 PHE A C 1
ATOM 3830 O O . PHE A 1 469 ? 9.616 -6.066 -49.740 1.00 88.50 469 PHE A O 1
ATOM 3837 N N . HIS A 1 470 ? 8.212 -5.387 -48.122 1.00 88.50 470 HIS A N 1
ATOM 3838 C CA . HIS A 1 470 ? 7.345 -4.584 -48.976 1.00 88.50 470 HIS A CA 1
ATOM 3839 C C . HIS A 1 470 ? 7.175 -3.192 -48.367 1.00 88.50 470 HIS A C 1
ATOM 3841 O O . HIS A 1 470 ? 6.541 -3.030 -47.327 1.00 88.50 470 HIS A O 1
ATOM 3847 N N . GLU A 1 471 ? 7.748 -2.185 -49.025 1.00 87.44 471 GLU A N 1
ATOM 3848 C CA . GLU A 1 471 ? 7.624 -0.792 -48.605 1.00 87.44 471 GLU A CA 1
ATOM 3849 C C . GLU A 1 471 ? 6.257 -0.231 -49.012 1.00 87.44 471 GLU A C 1
ATOM 3851 O O . GLU A 1 471 ? 5.904 -0.220 -50.194 1.00 87.44 471 GLU A O 1
ATOM 3856 N N . LEU A 1 472 ? 5.510 0.282 -48.036 1.00 84.81 472 LEU A N 1
ATOM 3857 C CA . LEU A 1 472 ? 4.256 1.001 -48.250 1.00 84.81 472 LEU A CA 1
ATOM 3858 C C . LEU A 1 472 ? 4.399 2.428 -47.710 1.00 84.81 472 LEU A C 1
ATOM 3860 O O . LEU A 1 472 ? 4.123 2.669 -46.533 1.00 84.81 472 LEU A O 1
ATOM 3864 N N . PRO A 1 473 ? 4.826 3.398 -48.542 1.00 79.69 473 PRO A N 1
ATOM 3865 C CA . PRO A 1 473 ? 4.887 4.787 -48.120 1.00 79.69 473 PRO A CA 1
ATOM 3866 C C . PRO A 1 473 ? 3.466 5.284 -47.846 1.00 79.69 473 PRO A C 1
ATOM 3868 O O . PRO A 1 473 ? 2.665 5.431 -48.771 1.00 79.69 473 PRO A O 1
ATOM 3871 N N . LEU A 1 474 ? 3.150 5.573 -46.581 1.00 70.44 474 LEU A N 1
ATOM 3872 C CA . LEU A 1 474 ? 1.824 6.066 -46.185 1.00 70.44 474 LEU A CA 1
ATOM 3873 C C . LEU A 1 474 ? 1.440 7.369 -46.915 1.00 70.44 474 LEU A C 1
ATOM 3875 O O . LEU A 1 474 ? 0.261 7.625 -47.139 1.00 70.44 474 LEU A O 1
ATOM 3879 N N . SER A 1 475 ? 2.429 8.149 -47.364 1.00 67.12 475 SER A N 1
ATOM 3880 C CA . SER A 1 475 ? 2.237 9.335 -48.208 1.00 67.12 475 SER A CA 1
ATOM 3881 C C . SER A 1 475 ? 1.654 9.035 -49.592 1.00 67.12 475 SER A C 1
ATOM 3883 O O . SER A 1 475 ? 0.982 9.891 -50.151 1.00 67.12 475 SER A O 1
ATOM 3885 N N . LYS A 1 476 ? 1.880 7.837 -50.147 1.00 62.09 476 LYS A N 1
ATOM 3886 C CA . LYS A 1 476 ? 1.323 7.419 -51.445 1.00 62.09 476 LYS A CA 1
ATOM 3887 C C . LYS A 1 476 ? -0.074 6.813 -51.320 1.00 62.09 476 LYS A C 1
ATOM 3889 O O . LYS A 1 476 ? -0.834 6.838 -52.276 1.00 62.09 476 LYS A O 1
ATOM 3894 N N . LEU A 1 477 ? -0.415 6.288 -50.142 1.00 61.31 477 LEU A N 1
ATOM 3895 C CA . LEU A 1 477 ? -1.738 5.727 -49.852 1.00 61.31 477 LEU A CA 1
ATOM 3896 C C . LEU A 1 477 ? -2.787 6.814 -49.561 1.00 61.31 477 LEU A C 1
ATOM 3898 O O . LEU A 1 477 ? -3.982 6.557 -49.707 1.00 61.31 477 LEU A O 1
ATOM 3902 N N . SER A 1 478 ? -2.359 8.026 -49.177 1.00 50.69 478 SER A N 1
ATOM 3903 C CA . SER A 1 478 ? -3.276 9.138 -48.905 1.00 50.69 478 SER A CA 1
ATOM 3904 C C . SER A 1 478 ? -3.859 9.773 -50.174 1.00 50.69 478 SER A C 1
ATOM 3906 O O . SER A 1 478 ? -4.990 10.245 -50.125 1.00 50.69 478 SER A O 1
ATOM 3908 N N . GLU A 1 479 ? -3.164 9.737 -51.319 1.00 50.88 479 GLU A N 1
ATOM 3909 C CA . GLU A 1 479 ? -3.638 10.371 -52.563 1.00 50.88 479 GLU A CA 1
ATOM 3910 C C . GLU A 1 479 ? -4.850 9.658 -53.200 1.00 50.88 479 GLU A C 1
ATOM 3912 O O . GLU A 1 479 ? -5.716 10.329 -53.757 1.00 50.88 479 GLU A O 1
ATOM 3917 N N . GLU A 1 480 ? -4.976 8.329 -53.075 1.00 49.34 480 GLU A N 1
ATOM 3918 C CA . GLU A 1 480 ? -6.085 7.556 -53.679 1.00 49.34 480 GLU A CA 1
ATOM 3919 C C . GLU A 1 480 ? -7.414 7.624 -52.897 1.00 49.34 480 GLU A C 1
ATOM 3921 O O . GLU A 1 480 ? -8.466 7.330 -53.462 1.00 49.34 480 GLU A O 1
ATOM 3926 N N . HIS A 1 481 ? -7.402 8.040 -51.624 1.00 47.19 481 HIS A N 1
ATOM 3927 C CA . HIS A 1 481 ? -8.581 7.991 -50.738 1.00 47.19 481 HIS A CA 1
ATOM 3928 C C . HIS A 1 481 ? -9.014 9.359 -50.170 1.00 47.19 481 HIS A C 1
ATOM 3930 O O . HIS A 1 481 ? -9.918 9.428 -49.341 1.00 47.19 481 HIS A O 1
ATOM 3936 N N . LEU A 1 482 ? -8.432 10.468 -50.640 1.00 43.31 482 LEU A N 1
ATOM 3937 C CA . LEU A 1 482 ? -8.737 11.842 -50.193 1.00 43.31 482 LEU A CA 1
ATOM 3938 C C . LEU A 1 482 ? -10.058 12.434 -50.746 1.00 43.31 482 LEU A C 1
ATOM 3940 O O . LEU A 1 482 ? -10.275 13.642 -50.662 1.00 43.31 482 LEU A O 1
ATOM 3944 N N . GLY A 1 483 ? -10.939 11.608 -51.320 1.00 42.72 483 GLY A N 1
ATOM 3945 C CA . GLY A 1 483 ? -12.165 12.053 -51.990 1.00 42.72 483 GLY A CA 1
ATOM 3946 C C . GLY A 1 483 ? -13.362 12.359 -51.086 1.00 42.72 483 GLY A C 1
ATOM 3947 O O . GLY A 1 483 ? -14.202 13.154 -51.486 1.00 42.72 483 GLY A O 1
ATOM 3948 N N . ASP A 1 484 ? -13.460 11.794 -49.883 1.00 41.28 484 ASP A N 1
ATOM 3949 C CA . ASP A 1 484 ? -14.608 12.047 -49.007 1.00 41.28 484 ASP A CA 1
ATOM 3950 C C . ASP A 1 484 ? -14.225 11.892 -47.534 1.00 41.28 484 ASP A C 1
ATOM 3952 O O . ASP A 1 484 ? -13.649 10.890 -47.121 1.00 41.28 484 ASP A O 1
ATOM 3956 N N . SER A 1 485 ? -14.602 12.885 -46.728 1.00 39.06 485 SER A N 1
ATOM 3957 C CA . SER A 1 485 ? -14.436 12.985 -45.268 1.00 39.06 485 SER A CA 1
ATOM 3958 C C . SER A 1 485 ? -13.016 13.244 -44.735 1.00 39.06 485 SER A C 1
ATOM 3960 O O . SER A 1 485 ? -12.333 12.377 -44.201 1.00 39.06 485 SER A O 1
ATOM 3962 N N . SER A 1 486 ? -12.620 14.519 -44.740 1.00 37.91 486 SER A N 1
ATOM 3963 C CA . SER A 1 486 ? -11.623 15.030 -43.796 1.00 37.91 486 SER A CA 1
ATOM 3964 C C . SER A 1 486 ? -12.304 15.950 -42.779 1.00 37.91 486 SER A C 1
ATOM 3966 O O . SER A 1 486 ? -12.802 17.012 -43.152 1.00 37.91 486 SER A O 1
ATOM 3968 N N . PRO A 1 487 ? -12.307 15.584 -41.487 1.00 45.47 487 PRO A N 1
ATOM 3969 C CA . PRO A 1 487 ? -12.259 16.571 -40.426 1.00 45.47 487 PRO A CA 1
ATOM 3970 C C . PRO A 1 487 ? -11.063 16.254 -39.527 1.00 45.47 487 PRO A C 1
ATOM 3972 O O . PRO A 1 487 ? -11.200 16.047 -38.328 1.00 45.47 487 PRO A O 1
ATOM 3975 N N . ALA A 1 488 ? -9.870 16.180 -40.107 1.00 37.62 488 ALA A N 1
ATOM 3976 C CA . ALA A 1 488 ? -8.646 16.239 -39.327 1.00 37.62 488 ALA A CA 1
ATOM 3977 C C . ALA A 1 488 ? -7.590 16.941 -40.169 1.00 37.62 488 ALA A C 1
ATOM 3979 O O . ALA A 1 488 ? -6.976 16.361 -41.063 1.00 37.62 488 ALA A O 1
ATOM 3980 N N . SER A 1 489 ? -7.400 18.229 -39.879 1.00 41.94 489 SER A N 1
ATOM 3981 C CA . SER A 1 489 ? -6.166 18.922 -40.229 1.00 41.94 489 SER A CA 1
ATOM 3982 C C . SER A 1 489 ? -5.002 18.006 -39.874 1.00 41.94 489 SER A C 1
ATOM 3984 O O . SER A 1 489 ? -4.937 17.521 -38.745 1.00 41.94 489 SER A O 1
ATOM 3986 N N . HIS A 1 490 ? -4.106 17.780 -40.833 1.00 42.44 490 HIS A N 1
ATOM 3987 C CA . HIS A 1 490 ? -2.858 17.063 -40.629 1.00 42.44 490 HIS A CA 1
ATOM 3988 C C . HIS A 1 490 ? -2.228 17.565 -39.327 1.00 42.44 490 HIS A C 1
ATOM 3990 O O . HIS A 1 490 ? -1.816 18.727 -39.252 1.00 42.44 490 HIS A O 1
ATOM 3996 N N . TYR A 1 491 ? -2.181 16.731 -38.288 1.00 41.81 491 TYR A N 1
ATOM 3997 C CA . TYR A 1 491 ? -1.363 17.052 -37.131 1.00 41.81 491 TYR A CA 1
ATOM 3998 C C . TYR A 1 491 ? 0.081 16.844 -37.572 1.00 41.81 491 TYR A C 1
ATOM 4000 O O . TYR A 1 491 ? 0.606 15.735 -37.555 1.00 41.81 491 TYR A O 1
ATOM 4008 N N . LYS A 1 492 ? 0.715 17.919 -38.046 1.00 46.09 492 LYS A N 1
ATOM 4009 C CA . LYS A 1 492 ? 2.172 17.981 -38.064 1.00 46.09 492 LYS A CA 1
ATOM 4010 C C . LYS A 1 492 ? 2.586 17.912 -36.595 1.00 46.09 492 LYS A C 1
ATOM 4012 O O . LYS A 1 492 ? 2.173 18.814 -35.862 1.00 46.09 492 LYS A O 1
ATOM 4017 N N . PRO A 1 493 ? 3.349 16.899 -36.142 1.00 42.03 493 PRO A N 1
ATOM 4018 C CA . PRO A 1 493 ? 3.954 16.985 -34.826 1.00 42.03 493 PRO A CA 1
ATOM 4019 C C . PRO A 1 493 ? 4.702 18.311 -34.792 1.00 42.03 493 PRO A C 1
ATOM 4021 O O . PRO A 1 493 ? 5.547 18.583 -35.651 1.00 42.03 493 PRO A O 1
ATOM 4024 N N . ILE A 1 494 ? 4.304 19.186 -33.872 1.00 47.41 494 ILE A N 1
ATOM 4025 C CA . ILE A 1 494 ? 5.045 20.410 -33.617 1.00 47.41 494 ILE A CA 1
ATOM 4026 C C . ILE A 1 494 ? 6.374 19.903 -33.075 1.00 47.41 494 ILE A C 1
ATOM 4028 O O . ILE A 1 494 ? 6.461 19.541 -31.904 1.00 47.41 494 ILE A O 1
ATOM 4032 N N . LYS A 1 495 ? 7.397 19.803 -33.934 1.00 50.69 495 LYS A N 1
ATOM 4033 C CA . LYS A 1 495 ? 8.768 19.738 -33.440 1.00 50.69 495 LYS A CA 1
ATOM 4034 C C . LYS A 1 495 ? 8.896 20.945 -32.517 1.00 50.69 495 LYS A C 1
ATOM 4036 O O . LYS A 1 495 ? 8.603 22.049 -32.992 1.00 50.69 495 LYS A O 1
ATOM 4041 N N . PRO A 1 496 ? 9.226 20.771 -31.227 1.00 52.72 496 PRO A N 1
ATOM 4042 C CA . PRO A 1 496 ? 9.508 21.917 -30.386 1.00 52.72 496 PRO A CA 1
ATOM 4043 C C . PRO A 1 496 ? 10.605 22.713 -31.093 1.00 52.72 496 PRO A C 1
ATOM 4045 O O . PRO A 1 496 ? 11.715 22.230 -31.298 1.00 52.72 496 PRO A O 1
ATOM 4048 N N . SER A 1 497 ? 10.240 23.889 -31.599 1.00 66.06 497 SER A N 1
ATOM 4049 C CA . SER A 1 497 ? 11.189 24.787 -32.237 1.00 66.06 497 SER A CA 1
ATOM 4050 C C . SER A 1 497 ? 11.905 25.487 -31.102 1.00 66.06 497 SER A C 1
ATOM 4052 O O . SER A 1 497 ? 11.331 26.363 -30.454 1.00 66.06 497 SER A O 1
ATOM 4054 N N . TYR A 1 498 ? 13.131 25.063 -30.827 1.00 80.94 498 TYR A N 1
ATOM 4055 C CA . TYR A 1 498 ? 13.966 25.751 -29.860 1.00 80.94 498 TYR A CA 1
ATOM 4056 C C . TYR A 1 498 ? 14.496 27.054 -30.473 1.00 80.94 498 TYR A C 1
ATOM 4058 O O . TYR A 1 498 ? 14.626 27.152 -31.695 1.00 80.94 498 TYR A O 1
ATOM 4066 N N . PRO A 1 499 ? 14.758 28.083 -29.654 1.00 82.69 499 PRO A N 1
ATOM 4067 C CA . PRO A 1 499 ? 15.372 29.310 -30.135 1.00 82.69 499 PRO A CA 1
ATOM 4068 C C . PRO A 1 499 ? 16.765 29.012 -30.706 1.00 82.69 499 PRO A C 1
ATOM 4070 O O . PRO A 1 499 ? 17.493 28.178 -30.162 1.00 82.69 499 PRO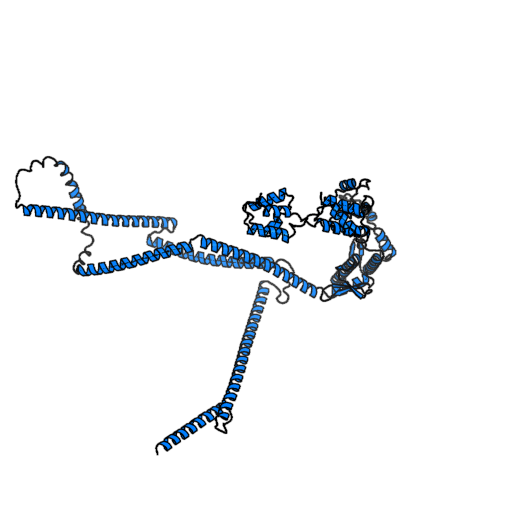 A O 1
ATOM 4073 N N . GLU A 1 500 ? 17.141 29.720 -31.771 1.00 85.44 500 GLU A N 1
ATOM 4074 C CA . GLU A 1 500 ? 18.484 29.647 -32.361 1.00 85.44 500 GLU A CA 1
ATOM 4075 C C . GLU A 1 500 ? 19.579 29.971 -31.321 1.00 85.44 500 GLU A C 1
ATOM 4077 O O . GLU A 1 500 ? 19.332 30.766 -30.402 1.00 85.44 500 GLU A O 1
ATOM 4082 N N . PRO A 1 501 ? 20.794 29.400 -31.449 1.00 86.06 501 PRO A N 1
ATOM 4083 C CA . PRO A 1 501 ? 21.891 29.678 -30.533 1.00 86.06 501 PRO A CA 1
ATOM 4084 C C . PRO A 1 501 ? 22.215 31.179 -30.462 1.00 86.06 501 PRO A C 1
ATOM 4086 O O . PRO A 1 501 ? 22.559 31.815 -31.461 1.00 86.06 501 PRO A O 1
ATOM 4089 N N . VAL A 1 502 ? 22.157 31.746 -29.257 1.00 88.31 502 VAL A N 1
ATOM 4090 C CA . VAL A 1 502 ? 22.497 33.154 -28.979 1.00 88.31 502 VAL A CA 1
ATOM 4091 C C . VAL A 1 502 ? 23.922 33.302 -28.439 1.00 88.31 502 VAL A C 1
ATOM 4093 O O . VAL A 1 502 ? 24.478 32.355 -27.882 1.00 88.31 502 VAL A O 1
ATOM 4096 N N . GLN A 1 503 ? 24.508 34.500 -28.572 1.00 85.06 503 GLN A N 1
ATOM 4097 C CA . GLN A 1 503 ? 25.837 34.804 -28.018 1.00 85.06 503 GLN A CA 1
ATOM 4098 C C . GLN A 1 503 ? 25.842 34.880 -26.483 1.00 85.06 503 GLN A C 1
ATOM 4100 O O . GLN A 1 503 ? 26.786 34.404 -25.861 1.00 85.06 503 GLN A O 1
ATOM 4105 N N . ASP A 1 504 ? 24.804 35.456 -25.866 1.00 88.25 504 ASP A N 1
ATOM 4106 C CA . ASP A 1 504 ? 24.667 35.493 -24.407 1.00 88.25 504 ASP A CA 1
ATOM 4107 C C . ASP A 1 504 ? 23.958 34.229 -23.899 1.00 88.25 504 ASP A C 1
ATOM 4109 O O . ASP A 1 504 ? 22.738 34.076 -23.994 1.00 88.25 504 ASP A O 1
ATOM 4113 N N . TYR A 1 505 ? 24.721 33.321 -23.295 1.00 89.62 505 TYR A N 1
ATOM 4114 C CA . TYR A 1 505 ? 24.174 32.076 -22.761 1.00 89.62 505 TYR A CA 1
ATOM 4115 C C . TYR A 1 505 ? 23.159 32.283 -21.616 1.00 89.62 505 TYR A C 1
ATOM 4117 O O . TYR A 1 505 ? 22.259 31.459 -21.414 1.00 89.62 505 TYR A O 1
ATOM 4125 N N . GLY A 1 506 ? 23.257 33.396 -20.880 1.00 85.94 506 GLY A N 1
ATOM 4126 C CA . GLY A 1 506 ? 22.289 33.786 -19.854 1.00 85.94 506 GLY A CA 1
ATOM 4127 C C . GLY A 1 506 ? 20.949 34.240 -20.440 1.00 85.94 506 GLY A C 1
ATOM 4128 O O . GLY A 1 506 ? 19.894 33.975 -19.858 1.00 85.94 506 GLY A O 1
ATOM 4129 N N . GLU A 1 507 ? 20.958 34.871 -21.615 1.00 88.12 507 GLU A N 1
ATOM 4130 C CA . GLU A 1 507 ? 19.745 35.169 -22.383 1.00 88.12 507 GLU A CA 1
ATOM 4131 C C . GLU A 1 507 ? 19.064 33.882 -22.862 1.00 88.12 507 GLU A C 1
ATOM 4133 O O . GLU A 1 507 ? 17.842 33.751 -22.738 1.00 88.12 507 GLU A O 1
ATOM 4138 N N . TYR A 1 508 ? 19.850 32.883 -23.275 1.00 90.00 508 TYR A N 1
ATOM 4139 C CA . TYR A 1 508 ? 19.326 31.587 -23.708 1.00 90.00 508 TYR A CA 1
ATOM 4140 C C . TYR A 1 508 ? 18.519 30.872 -22.616 1.00 90.00 508 TYR A C 1
ATOM 4142 O O . TYR A 1 508 ? 17.479 30.280 -22.898 1.00 90.00 508 TYR A O 1
ATOM 4150 N N . LYS A 1 509 ? 18.914 31.023 -21.342 1.00 89.56 509 LYS A N 1
ATOM 4151 C CA . LYS A 1 509 ? 18.144 30.530 -20.187 1.00 89.56 509 LYS A CA 1
ATOM 4152 C C . LYS A 1 509 ?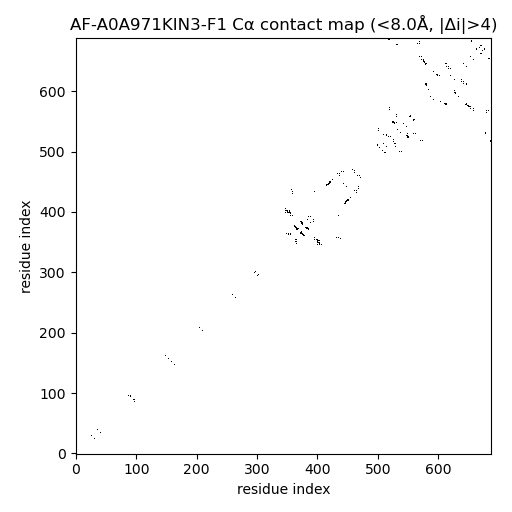 16.698 31.041 -20.183 1.00 89.56 509 LYS A C 1
ATOM 4154 O O . LYS A 1 509 ? 15.771 30.290 -19.878 1.00 89.56 509 LYS A O 1
ATOM 4159 N N . ARG A 1 510 ? 16.519 32.337 -20.471 1.00 88.50 510 ARG A N 1
ATOM 4160 C CA . ARG A 1 510 ? 15.208 33.005 -20.470 1.00 88.50 510 ARG A CA 1
ATOM 4161 C C . ARG A 1 510 ? 14.366 32.545 -21.652 1.00 88.50 510 ARG A C 1
ATOM 4163 O O . ARG A 1 510 ? 13.188 32.269 -21.460 1.00 88.50 510 ARG A O 1
ATOM 4170 N N . LEU A 1 511 ? 14.982 32.421 -22.828 1.00 87.88 511 LEU A N 1
ATOM 4171 C CA . LEU A 1 511 ? 14.322 31.946 -24.046 1.00 87.88 511 LEU A CA 1
ATOM 4172 C C . LEU A 1 511 ? 13.861 30.484 -23.932 1.00 87.88 511 LEU A C 1
ATOM 4174 O O . LEU A 1 511 ? 12.802 30.136 -24.441 1.00 87.88 511 LEU A O 1
ATOM 4178 N N . LEU A 1 512 ? 14.626 29.644 -23.231 1.00 87.19 512 LEU A N 1
ATOM 4179 C CA . LEU A 1 512 ? 14.290 28.240 -22.973 1.00 87.19 512 LEU A CA 1
ATOM 4180 C C . LEU A 1 512 ? 13.375 28.029 -21.757 1.00 87.19 512 LEU A C 1
ATOM 4182 O O . LEU A 1 512 ? 13.031 26.891 -21.453 1.00 87.19 512 LEU A O 1
ATOM 4186 N N . HIS A 1 513 ? 13.001 29.093 -21.037 1.00 88.31 513 HIS A N 1
ATOM 4187 C CA . HIS A 1 513 ? 12.218 29.010 -19.798 1.00 88.31 513 HIS A CA 1
ATOM 4188 C C . HIS A 1 513 ? 12.790 28.016 -18.769 1.00 88.31 513 HIS A C 1
ATOM 4190 O O . HIS A 1 513 ? 12.048 27.299 -18.098 1.00 88.31 513 HIS A O 1
ATOM 4196 N N . VAL A 1 514 ? 14.120 27.977 -18.627 1.00 89.19 514 VAL A N 1
ATOM 4197 C CA . VAL A 1 514 ? 14.794 27.012 -17.746 1.00 89.19 514 VAL A CA 1
ATOM 4198 C C . VAL A 1 514 ? 14.322 27.195 -16.294 1.00 89.19 514 VAL A C 1
ATOM 4200 O O . VAL A 1 514 ? 14.450 28.307 -15.759 1.00 89.19 514 VAL A O 1
ATOM 4203 N N . PRO A 1 515 ? 13.820 26.131 -15.633 1.00 85.88 515 PRO A N 1
ATOM 4204 C CA . PRO A 1 515 ? 13.309 26.219 -14.270 1.00 85.88 515 PRO A CA 1
ATOM 4205 C C . PRO A 1 515 ? 14.397 26.659 -13.284 1.00 85.88 515 PRO A C 1
ATOM 4207 O O . PRO A 1 515 ? 15.592 26.414 -13.478 1.00 85.88 515 PRO A O 1
ATOM 4210 N N . ARG A 1 516 ? 13.980 27.340 -12.209 1.00 83.88 516 ARG A N 1
ATOM 4211 C CA . ARG A 1 516 ? 14.862 27.582 -11.059 1.00 83.88 516 ARG A CA 1
ATOM 4212 C C . ARG A 1 516 ? 15.125 26.257 -10.349 1.00 83.88 516 ARG A C 1
ATOM 4214 O O . ARG A 1 516 ? 14.240 25.414 -10.299 1.00 83.88 516 ARG A O 1
ATOM 4221 N N . ILE A 1 517 ? 16.328 26.126 -9.804 1.00 87.19 517 ILE A N 1
ATOM 4222 C CA . ILE A 1 517 ? 16.792 24.927 -9.106 1.00 87.19 517 ILE A CA 1
ATOM 4223 C C . ILE A 1 517 ? 17.032 25.239 -7.634 1.00 87.19 517 ILE A C 1
ATOM 4225 O O . ILE A 1 517 ? 17.344 26.378 -7.279 1.00 87.19 517 ILE A O 1
ATOM 4229 N N . THR A 1 518 ? 16.919 24.218 -6.798 1.00 86.62 518 THR A N 1
ATOM 4230 C CA . THR A 1 518 ? 17.281 24.238 -5.384 1.00 86.62 518 THR A CA 1
ATOM 4231 C C . THR A 1 518 ? 18.473 23.317 -5.128 1.00 86.62 518 THR A C 1
ATOM 4233 O O . THR A 1 518 ? 18.801 22.445 -5.932 1.00 86.62 518 THR A O 1
ATOM 4236 N N . LEU A 1 519 ? 19.130 23.477 -3.977 1.00 88.62 519 LEU A N 1
ATOM 4237 C CA . LEU A 1 519 ? 20.266 22.631 -3.586 1.00 88.62 519 LEU A CA 1
ATOM 4238 C C . LEU A 1 519 ? 19.886 21.155 -3.416 1.00 88.62 519 LEU A C 1
ATOM 4240 O O . LEU A 1 519 ? 20.738 20.262 -3.507 1.00 88.62 519 LEU A O 1
ATOM 4244 N N . PHE A 1 520 ? 18.612 20.900 -3.130 1.00 87.06 520 PHE A N 1
ATOM 4245 C CA . PHE A 1 520 ? 18.107 19.581 -2.778 1.00 87.06 520 PHE A CA 1
ATOM 4246 C C . PHE A 1 520 ? 17.443 18.861 -3.952 1.00 87.06 520 PHE A C 1
ATOM 4248 O O . PHE A 1 520 ? 17.163 17.672 -3.825 1.00 87.06 520 PHE A O 1
ATOM 4255 N N . ASP A 1 521 ? 17.296 19.527 -5.101 1.00 86.56 521 ASP A N 1
ATOM 4256 C CA . ASP A 1 521 ? 16.833 18.892 -6.333 1.00 86.56 521 ASP A CA 1
ATOM 4257 C C . ASP A 1 521 ? 17.811 17.791 -6.772 1.00 86.56 521 ASP A C 1
ATOM 4259 O O . ASP A 1 521 ? 19.034 17.893 -6.601 1.00 86.56 521 ASP A O 1
ATOM 4263 N N . HIS A 1 522 ? 17.280 16.713 -7.349 1.00 85.31 522 HIS A N 1
ATOM 4264 C CA . HIS A 1 522 ? 18.109 15.648 -7.908 1.00 85.31 522 HIS A CA 1
ATOM 4265 C C . HIS A 1 522 ? 18.822 16.152 -9.162 1.00 85.31 522 HIS A C 1
ATOM 4267 O O . HIS A 1 522 ? 18.175 16.716 -10.041 1.00 85.31 522 HIS A O 1
ATOM 4273 N N . ILE A 1 523 ? 20.132 15.909 -9.278 1.00 87.88 523 ILE A N 1
ATOM 4274 C CA . ILE A 1 523 ? 20.950 16.387 -10.410 1.00 87.88 523 ILE A CA 1
ATOM 4275 C C . ILE A 1 523 ? 20.396 15.903 -11.752 1.00 87.88 523 ILE A C 1
ATOM 4277 O O . ILE A 1 523 ? 20.442 16.627 -12.739 1.00 87.88 523 ILE A O 1
ATOM 4281 N N . GLU A 1 524 ? 19.794 14.720 -11.777 1.00 86.56 524 GLU A N 1
ATOM 4282 C CA . GLU A 1 524 ? 19.166 14.123 -12.950 1.00 86.56 524 GLU A CA 1
ATOM 4283 C C . GLU A 1 524 ? 17.933 14.907 -13.440 1.00 86.56 524 GLU A C 1
ATOM 4285 O O . GLU A 1 524 ? 17.584 14.815 -14.615 1.00 86.56 524 GLU A O 1
ATOM 4290 N N . GLN A 1 525 ? 17.294 15.700 -12.573 1.00 85.88 525 GLN A N 1
ATOM 4291 C CA . GLN A 1 525 ? 16.127 16.531 -12.896 1.00 85.88 525 GLN A CA 1
ATOM 4292 C C . GLN A 1 525 ? 16.510 17.923 -13.417 1.00 85.88 525 GLN A C 1
ATOM 4294 O O . GLN A 1 525 ? 15.647 18.649 -13.918 1.00 85.88 525 GLN A O 1
ATOM 4299 N N . LEU A 1 526 ? 17.784 18.314 -13.309 1.00 88.38 526 LEU A N 1
ATOM 4300 C CA . LEU A 1 526 ? 18.250 19.618 -13.775 1.00 88.38 526 LEU A CA 1
ATOM 4301 C C . LEU A 1 526 ? 18.069 19.713 -15.283 1.00 88.38 526 LEU A C 1
ATOM 4303 O O . LEU A 1 526 ? 18.315 18.760 -16.021 1.00 88.38 526 LEU A O 1
ATOM 4307 N N . HIS A 1 527 ? 17.709 20.905 -15.750 1.00 92.69 527 HIS A N 1
ATOM 4308 C CA . HIS A 1 527 ? 17.736 21.194 -17.174 1.00 92.69 527 HIS A CA 1
ATOM 4309 C C . HIS A 1 527 ? 19.178 21.133 -17.697 1.00 92.69 527 HIS A C 1
ATOM 4311 O O . HIS A 1 527 ? 20.093 21.650 -17.048 1.00 92.69 527 HIS A O 1
ATOM 4317 N N . ILE A 1 528 ? 19.386 20.596 -18.900 1.00 90.88 528 ILE A N 1
ATOM 4318 C CA . ILE A 1 528 ? 20.726 20.427 -19.493 1.00 90.88 528 ILE A CA 1
ATOM 4319 C C . ILE A 1 528 ? 21.509 21.742 -19.642 1.00 90.88 528 ILE A C 1
ATOM 4321 O O . ILE A 1 528 ? 22.731 21.738 -19.696 1.00 90.88 528 ILE A O 1
ATOM 4325 N N . TRP A 1 529 ? 20.825 22.888 -19.597 1.00 92.94 529 TRP A N 1
ATOM 4326 C CA . TRP A 1 529 ? 21.436 24.227 -19.562 1.00 92.94 529 TRP A CA 1
ATOM 4327 C C . TRP A 1 529 ? 22.471 24.403 -18.447 1.00 92.94 529 TRP A C 1
ATOM 4329 O O . TRP A 1 529 ? 23.468 25.102 -18.631 1.00 92.94 529 TRP A O 1
ATOM 4339 N N . TYR A 1 530 ? 22.284 23.727 -17.313 1.00 91.44 530 TYR A N 1
ATOM 4340 C CA . TYR A 1 530 ? 23.245 23.757 -16.215 1.00 91.44 530 TYR A CA 1
ATOM 4341 C C . TYR A 1 530 ? 24.546 23.001 -16.514 1.00 91.44 530 TYR A C 1
ATOM 4343 O O . TYR A 1 530 ? 25.517 23.205 -15.793 1.00 91.44 530 TYR A O 1
ATOM 4351 N N . LEU A 1 531 ? 24.587 22.187 -17.573 1.00 90.75 531 LEU A N 1
ATOM 4352 C CA . LEU A 1 531 ? 25.703 21.310 -17.926 1.00 90.75 531 LEU A CA 1
ATOM 4353 C C . LEU A 1 531 ? 26.583 21.838 -19.075 1.00 90.75 531 LEU A C 1
ATOM 4355 O O . LEU A 1 531 ? 27.693 21.348 -19.264 1.00 90.75 531 LEU A O 1
ATOM 4359 N N . PHE A 1 532 ? 26.122 22.840 -19.829 1.00 90.50 532 PHE A N 1
ATOM 4360 C CA . PHE A 1 532 ? 26.845 23.397 -20.984 1.00 90.50 532 PHE A CA 1
ATOM 4361 C C . PHE A 1 532 ? 27.224 24.862 -20.775 1.00 90.50 532 PHE A C 1
ATOM 4363 O O . PHE A 1 532 ? 26.536 25.604 -20.081 1.00 90.50 532 PHE A O 1
ATOM 4370 N N . ASP A 1 533 ? 28.347 25.283 -21.332 1.00 88.38 533 ASP A N 1
ATOM 4371 C CA . ASP A 1 533 ? 28.910 26.639 -21.257 1.00 88.38 533 ASP A CA 1
ATOM 4372 C C . ASP A 1 533 ? 28.318 27.585 -22.311 1.00 88.38 533 ASP A C 1
ATOM 4374 O O . ASP A 1 533 ? 28.158 28.772 -22.022 1.00 88.38 533 ASP A O 1
ATOM 4378 N N . ASP A 1 534 ? 27.933 27.059 -23.477 1.00 89.19 534 ASP A N 1
ATOM 4379 C CA . ASP A 1 534 ? 27.347 27.824 -24.573 1.00 89.19 534 ASP A CA 1
ATOM 4380 C C . ASP A 1 534 ? 26.104 27.177 -25.216 1.00 89.19 534 ASP A C 1
ATOM 4382 O O . ASP A 1 534 ? 25.756 26.012 -25.002 1.00 89.19 534 ASP A O 1
ATOM 4386 N N . SER A 1 535 ? 25.386 27.989 -25.999 1.00 89.19 535 SER A N 1
ATOM 4387 C CA . SER A 1 535 ? 24.124 27.611 -26.639 1.00 89.19 535 SER A CA 1
ATOM 4388 C C . SER A 1 535 ? 24.331 26.634 -27.796 1.00 89.19 535 SER A C 1
ATOM 4390 O O . SER A 1 535 ? 23.465 25.802 -28.042 1.00 89.19 535 SER A O 1
ATOM 4392 N N . ARG A 1 536 ? 25.487 26.672 -28.471 1.00 87.81 536 ARG A N 1
ATOM 4393 C CA . ARG A 1 536 ? 25.784 25.840 -29.646 1.00 87.81 536 ARG A CA 1
ATOM 4394 C C . ARG A 1 536 ? 26.046 24.391 -29.260 1.00 87.81 536 ARG A C 1
ATOM 4396 O O . ARG A 1 536 ? 25.591 23.499 -29.966 1.00 87.81 536 ARG A O 1
ATOM 4403 N N . HIS A 1 537 ? 26.731 24.157 -28.145 1.00 86.56 537 HIS A N 1
ATOM 4404 C CA . HIS A 1 537 ? 26.949 22.824 -27.589 1.00 86.56 537 HIS A CA 1
ATOM 4405 C C . HIS A 1 537 ? 25.665 22.232 -27.002 1.00 86.56 537 HIS A C 1
ATOM 4407 O O . HIS A 1 537 ? 25.507 21.016 -26.991 1.00 86.56 537 HIS A O 1
ATOM 4413 N N . LEU A 1 538 ? 24.730 23.076 -26.557 1.00 88.88 538 LEU A N 1
ATOM 4414 C CA . LEU A 1 538 ? 23.454 22.650 -25.988 1.00 88.88 538 LEU A CA 1
ATOM 4415 C C . LEU A 1 538 ? 22.388 22.306 -27.050 1.00 88.88 538 LEU A C 1
ATOM 4417 O O . LEU A 1 538 ? 21.605 21.378 -26.845 1.00 88.88 538 LEU A O 1
ATOM 4421 N N . CYS A 1 539 ? 22.347 23.017 -28.183 1.00 86.69 539 CYS A N 1
ATOM 4422 C CA . CYS A 1 539 ? 21.321 22.842 -29.224 1.00 86.69 539 CYS A CA 1
ATOM 4423 C C . CYS A 1 539 ? 21.138 21.400 -29.740 1.00 86.69 539 CYS A C 1
ATOM 4425 O O . CYS A 1 539 ? 19.985 20.973 -29.818 1.00 86.69 539 CYS A O 1
ATOM 4427 N N . PRO A 1 540 ? 22.196 20.610 -30.025 1.00 85.06 540 PRO A N 1
ATOM 4428 C CA . PRO A 1 540 ? 22.037 19.234 -30.505 1.00 85.06 540 PRO A CA 1
ATOM 4429 C C . PRO A 1 540 ? 21.230 18.346 -29.548 1.00 85.06 540 PRO A C 1
ATOM 4431 O O . PRO A 1 540 ? 20.485 17.472 -29.986 1.00 85.06 540 PRO A O 1
ATOM 4434 N N . TYR A 1 541 ? 21.345 18.592 -28.240 1.00 84.81 541 TYR A N 1
ATOM 4435 C CA . TYR A 1 541 ? 20.621 17.853 -27.207 1.00 84.81 541 TYR A CA 1
ATOM 4436 C C . TYR A 1 541 ? 19.153 18.292 -27.111 1.00 84.81 541 TYR A C 1
ATOM 4438 O O . TYR A 1 541 ? 18.263 17.453 -26.958 1.00 84.81 541 TYR A O 1
ATOM 4446 N N . LEU A 1 542 ? 18.875 19.590 -27.287 1.00 83.38 542 LEU A N 1
ATOM 4447 C CA . LEU A 1 542 ? 17.502 20.093 -27.380 1.00 83.38 542 LEU A CA 1
ATOM 4448 C C . LEU A 1 542 ? 16.773 19.532 -28.601 1.00 83.38 542 LEU A C 1
ATOM 4450 O O . LEU A 1 542 ? 15.636 19.089 -28.478 1.00 83.38 542 LEU A O 1
ATOM 4454 N N . GLU A 1 543 ? 17.423 19.492 -29.765 1.00 81.00 543 GLU A N 1
ATOM 4455 C CA . GLU A 1 543 ? 16.838 18.949 -31.000 1.00 81.00 543 GLU A CA 1
ATOM 4456 C C . GLU A 1 543 ? 16.471 17.460 -30.882 1.00 81.00 543 GLU A C 1
ATOM 4458 O O . GLU A 1 543 ? 15.526 17.000 -31.525 1.00 81.00 543 GLU A O 1
ATOM 4463 N N . GLN A 1 544 ? 17.169 16.725 -30.011 1.00 77.75 544 GLN A N 1
ATOM 4464 C CA . GLN A 1 544 ? 16.873 15.336 -29.643 1.00 77.75 544 GLN A CA 1
ATOM 4465 C C . GLN A 1 544 ? 15.845 15.210 -28.503 1.00 77.75 544 GLN A C 1
ATOM 4467 O O . GLN A 1 544 ? 15.602 14.108 -28.009 1.00 77.75 544 GLN A O 1
ATOM 4472 N N . ASN A 1 545 ? 15.232 16.322 -28.082 1.00 76.69 545 ASN A N 1
ATOM 4473 C CA . ASN A 1 545 ? 14.271 16.417 -26.982 1.00 76.69 545 ASN A CA 1
ATOM 4474 C C . ASN A 1 545 ? 14.827 15.915 -25.630 1.00 76.69 545 ASN A C 1
ATOM 4476 O O . ASN A 1 545 ? 14.090 15.383 -24.797 1.00 76.69 545 ASN A O 1
ATOM 4480 N N . GLN A 1 546 ? 16.134 16.084 -25.407 1.00 81.81 546 GLN A N 1
ATOM 4481 C CA . GLN A 1 546 ? 16.805 15.796 -24.139 1.00 81.81 546 GLN A CA 1
ATOM 4482 C C . GLN A 1 546 ? 16.898 17.093 -23.334 1.00 81.81 546 GLN A C 1
ATOM 4484 O O . GLN A 1 546 ? 17.814 17.891 -23.493 1.00 81.81 546 GLN A O 1
ATOM 4489 N N . LEU A 1 547 ? 15.903 17.337 -22.491 1.00 82.06 547 LEU A N 1
ATOM 4490 C CA . LEU A 1 547 ? 15.776 18.565 -21.706 1.00 82.06 547 LEU A CA 1
ATOM 4491 C C . LEU A 1 547 ? 16.429 18.454 -20.329 1.00 82.06 547 LEU A C 1
ATOM 4493 O O . LEU A 1 547 ? 16.809 19.470 -19.749 1.00 82.06 547 LEU A O 1
ATOM 4497 N N . GLN A 1 548 ? 16.559 17.238 -19.798 1.00 87.69 548 GLN A N 1
ATOM 4498 C CA . GLN A 1 548 ? 17.057 16.977 -18.449 1.00 87.69 548 GLN A CA 1
ATOM 4499 C C . GLN A 1 548 ? 18.385 16.223 -18.460 1.00 87.69 548 GLN A C 1
ATOM 4501 O O . GLN A 1 548 ? 18.628 15.373 -19.313 1.00 87.69 548 GLN A O 1
ATOM 4506 N N . VAL A 1 549 ? 19.224 16.485 -17.459 1.00 85.88 549 VAL A N 1
ATOM 4507 C CA . VAL A 1 549 ? 20.533 15.838 -17.290 1.00 85.88 549 VAL A CA 1
ATOM 4508 C C . VAL A 1 549 ? 20.408 14.311 -17.236 1.00 85.88 549 VAL A C 1
ATOM 4510 O O . VAL A 1 549 ? 21.221 13.616 -17.835 1.00 85.88 549 VAL A O 1
ATOM 4513 N N . GLY A 1 550 ? 19.366 13.772 -16.595 1.00 76.56 550 GLY A N 1
ATOM 4514 C CA . GLY A 1 550 ? 19.122 12.327 -16.518 1.00 76.56 550 GLY A CA 1
ATOM 4515 C C . GLY A 1 550 ? 18.737 11.663 -17.846 1.00 76.56 550 GLY A C 1
ATOM 4516 O O . GLY A 1 550 ? 18.739 10.437 -17.931 1.00 76.56 550 GLY A O 1
ATOM 4517 N N . GLN A 1 551 ? 18.404 12.447 -18.877 1.00 80.31 551 GLN A N 1
ATOM 4518 C CA . GLN A 1 551 ? 18.086 11.949 -20.221 1.00 80.31 551 GLN A CA 1
ATOM 4519 C C . GLN A 1 551 ? 19.333 11.814 -21.105 1.00 80.31 551 GLN A C 1
ATOM 4521 O O . GLN A 1 551 ? 19.266 11.180 -22.159 1.00 80.31 551 GLN A O 1
ATOM 4526 N N . LEU A 1 552 ? 20.463 12.391 -20.686 1.00 78.38 552 LEU A N 1
ATOM 4527 C CA . LEU A 1 552 ? 21.719 12.311 -21.417 1.00 78.38 552 LEU A CA 1
ATOM 4528 C C . LEU A 1 552 ? 22.303 10.899 -21.275 1.00 78.38 552 LEU A C 1
ATOM 4530 O O . LEU A 1 552 ? 22.467 10.379 -20.169 1.00 78.38 552 LEU A O 1
ATOM 4534 N N . ARG A 1 553 ? 22.600 10.248 -22.405 1.00 57.75 553 ARG A N 1
ATOM 4535 C CA . ARG A 1 553 ? 23.243 8.925 -22.418 1.00 57.75 553 ARG A CA 1
ATOM 4536 C C . ARG A 1 553 ? 24.681 9.046 -21.905 1.00 57.75 553 ARG A C 1
ATOM 4538 O O . ARG A 1 553 ? 25.377 9.996 -22.246 1.00 57.75 553 ARG A O 1
ATOM 4545 N N . ALA A 1 554 ? 25.156 8.042 -21.166 1.00 55.41 554 ALA A N 1
ATOM 4546 C CA . ALA A 1 554 ? 26.528 7.955 -20.639 1.00 55.41 554 ALA A CA 1
ATOM 4547 C C . ALA A 1 554 ? 27.614 7.727 -21.721 1.00 55.41 554 ALA A C 1
ATOM 4549 O O . ALA A 1 554 ? 28.683 7.201 -21.436 1.00 55.41 554 ALA A O 1
ATOM 4550 N N . GLU A 1 555 ? 27.326 8.048 -22.982 1.00 60.97 555 GLU A N 1
ATOM 4551 C CA . GLU A 1 555 ? 28.217 7.802 -24.120 1.00 60.97 555 GLU A CA 1
ATOM 4552 C C . GLU A 1 555 ? 29.176 8.980 -24.372 1.00 60.97 555 GLU A C 1
ATOM 4554 O O . GLU A 1 555 ? 30.191 8.786 -25.036 1.00 60.97 555 GLU A O 1
ATOM 4559 N N . ASP A 1 556 ? 28.900 10.168 -23.811 1.00 77.81 556 ASP A N 1
ATOM 4560 C CA . ASP A 1 556 ? 29.784 11.341 -23.867 1.00 77.81 556 ASP A CA 1
ATOM 4561 C C . ASP A 1 556 ? 30.591 11.491 -22.550 1.00 77.81 556 ASP A C 1
ATOM 4563 O O . ASP A 1 556 ? 30.026 11.862 -21.511 1.00 77.81 556 ASP A O 1
ATOM 4567 N N . PRO A 1 557 ? 31.920 11.244 -22.571 1.00 81.44 557 PRO A N 1
ATOM 4568 C CA . PRO A 1 557 ? 32.779 11.353 -21.390 1.00 81.44 557 PRO A CA 1
ATOM 4569 C C . PRO A 1 557 ? 32.812 12.752 -20.758 1.00 81.44 557 PRO A C 1
ATOM 4571 O O . PRO A 1 557 ? 33.059 12.881 -19.558 1.00 81.44 557 PRO A O 1
ATOM 4574 N N . ILE A 1 558 ? 32.578 13.813 -21.540 1.00 83.06 558 ILE A N 1
ATOM 4575 C CA . ILE A 1 558 ? 32.585 15.200 -21.051 1.00 83.06 558 ILE A CA 1
ATOM 4576 C C . ILE A 1 558 ? 31.309 15.468 -20.250 1.00 83.06 558 ILE A C 1
ATOM 4578 O O . ILE A 1 558 ? 31.368 16.036 -19.156 1.00 83.06 558 ILE A O 1
ATOM 4582 N N . VAL A 1 559 ? 30.164 15.009 -20.757 1.00 85.44 559 VAL A N 1
ATOM 4583 C CA . VAL A 1 559 ? 28.869 15.073 -20.061 1.00 85.44 559 VAL A CA 1
ATOM 4584 C C . VAL A 1 559 ? 28.941 14.311 -18.740 1.00 85.44 559 VAL A C 1
ATOM 4586 O O . VAL A 1 559 ? 28.588 14.861 -17.696 1.00 85.44 559 VAL A O 1
ATOM 4589 N N . GLU A 1 560 ? 29.466 13.083 -18.750 1.00 86.31 560 GLU A N 1
ATOM 4590 C CA . GLU A 1 560 ? 29.610 12.271 -17.537 1.00 86.31 560 GLU A CA 1
ATOM 4591 C C . GLU A 1 560 ? 30.531 12.938 -16.502 1.00 86.31 560 GLU A C 1
ATOM 4593 O O . GLU A 1 560 ? 30.183 13.032 -15.318 1.00 86.31 560 GLU A O 1
ATOM 4598 N N . LYS A 1 561 ? 31.673 13.487 -16.945 1.00 88.88 561 LYS A N 1
ATOM 4599 C CA . LYS A 1 561 ? 32.577 14.266 -16.088 1.00 88.88 561 LYS A CA 1
ATOM 4600 C C . LYS A 1 561 ? 31.838 15.433 -15.429 1.00 88.88 561 LYS A C 1
ATOM 4602 O O . LYS A 1 561 ? 31.890 15.574 -14.208 1.00 88.88 561 LYS A O 1
ATOM 4607 N N . ARG A 1 562 ? 31.115 16.245 -16.204 1.00 90.69 562 ARG A N 1
ATOM 4608 C CA . ARG A 1 562 ? 30.398 17.431 -15.701 1.00 90.69 562 ARG A CA 1
ATOM 4609 C C . ARG A 1 562 ? 29.264 17.071 -14.735 1.00 90.69 562 ARG A C 1
ATOM 4611 O O . ARG A 1 562 ? 29.083 17.766 -13.736 1.00 90.69 562 ARG A O 1
ATOM 4618 N N . ILE A 1 563 ? 28.558 15.959 -14.955 1.00 90.25 563 ILE A N 1
ATOM 4619 C CA . ILE A 1 563 ? 27.556 15.439 -14.006 1.00 90.25 563 ILE A CA 1
ATOM 4620 C C . ILE A 1 563 ? 28.217 15.070 -12.673 1.00 90.25 563 ILE A C 1
ATOM 4622 O O . ILE A 1 563 ? 27.703 15.412 -11.605 1.00 90.25 563 ILE A O 1
ATOM 4626 N N . ASN A 1 564 ? 29.376 14.409 -12.713 1.00 89.81 564 ASN A N 1
ATOM 4627 C CA . ASN A 1 564 ? 30.114 14.052 -11.502 1.00 89.81 564 ASN A CA 1
ATOM 4628 C C . ASN A 1 564 ? 30.636 15.288 -10.755 1.00 89.81 564 ASN A C 1
ATOM 4630 O O . ASN A 1 564 ? 30.564 15.328 -9.527 1.00 89.81 564 ASN A O 1
ATOM 4634 N N . LEU A 1 565 ? 31.068 16.328 -11.472 1.00 91.81 565 LEU A N 1
ATOM 4635 C CA . LEU A 1 565 ? 31.437 17.609 -10.866 1.00 91.81 565 LEU A CA 1
ATOM 4636 C C . LEU A 1 565 ? 30.242 18.298 -10.193 1.00 91.81 565 LEU A C 1
ATOM 4638 O O . LEU A 1 565 ? 30.380 18.789 -9.074 1.00 91.81 565 LEU A O 1
ATOM 4642 N N . LEU A 1 566 ? 29.057 18.287 -10.816 1.00 91.94 566 LEU A N 1
ATOM 4643 C CA . LEU A 1 566 ? 27.830 18.800 -10.192 1.00 91.94 566 LEU A CA 1
ATOM 4644 C C . LEU A 1 566 ? 27.482 18.024 -8.915 1.00 91.94 566 LEU A C 1
ATOM 4646 O O . LEU A 1 566 ? 27.113 18.639 -7.914 1.00 91.94 566 LEU A O 1
ATOM 4650 N N . ARG A 1 567 ? 27.649 16.693 -8.914 1.00 92.31 567 ARG A N 1
ATOM 4651 C CA . ARG A 1 567 ? 27.432 15.839 -7.729 1.00 92.31 567 ARG A CA 1
ATOM 4652 C C . ARG A 1 567 ? 28.388 16.190 -6.599 1.00 92.31 567 ARG A C 1
ATOM 4654 O O . ARG A 1 567 ? 27.941 16.363 -5.468 1.00 92.31 567 ARG A O 1
ATOM 4661 N N . GLN A 1 568 ? 29.672 16.354 -6.905 1.00 91.88 568 GLN A N 1
ATOM 4662 C CA . GLN A 1 568 ? 30.676 16.769 -5.924 1.00 91.88 568 GLN A CA 1
ATOM 4663 C C . GLN A 1 568 ? 30.364 18.159 -5.353 1.00 91.88 568 GLN A C 1
ATOM 4665 O O . GLN A 1 568 ? 30.336 18.332 -4.135 1.00 91.88 568 GLN A O 1
ATOM 4670 N N . ALA A 1 569 ? 30.045 19.132 -6.213 1.00 91.81 569 ALA A N 1
ATOM 4671 C CA . ALA A 1 569 ? 29.664 20.476 -5.786 1.00 91.81 569 ALA A CA 1
ATOM 4672 C C . ALA A 1 569 ? 28.419 20.456 -4.886 1.00 91.81 569 ALA A C 1
ATOM 4674 O O . ALA A 1 569 ? 28.400 21.093 -3.836 1.00 91.81 569 ALA A O 1
ATOM 4675 N N . GLN A 1 570 ? 27.387 19.694 -5.265 1.00 93.25 570 GLN A N 1
ATOM 4676 C CA . GLN A 1 570 ? 26.160 19.557 -4.481 1.00 93.25 570 GLN A CA 1
ATOM 4677 C C . GLN A 1 570 ? 26.426 18.924 -3.109 1.00 93.25 570 GLN A C 1
ATOM 4679 O O . GLN A 1 570 ? 25.884 19.399 -2.113 1.00 93.25 570 GLN A O 1
ATOM 4684 N N . GLN A 1 571 ? 27.263 17.887 -3.035 1.00 90.62 571 GLN A N 1
ATOM 4685 C CA . GLN A 1 571 ? 27.634 17.248 -1.769 1.00 90.62 571 GLN A CA 1
ATOM 4686 C C . GLN A 1 571 ? 28.332 18.228 -0.823 1.00 90.62 571 GLN A C 1
ATOM 4688 O O . GLN A 1 571 ? 27.942 18.330 0.337 1.00 90.62 571 GLN A O 1
ATOM 4693 N N . LEU A 1 572 ? 29.303 18.994 -1.326 1.00 90.38 572 LEU A N 1
ATOM 4694 C CA . LEU A 1 572 ? 30.022 19.993 -0.531 1.00 90.38 572 LEU A CA 1
ATOM 4695 C C . LEU A 1 572 ? 29.113 21.143 -0.086 1.00 90.38 572 LEU A C 1
ATOM 4697 O O . LEU A 1 572 ? 29.198 21.596 1.051 1.00 90.38 572 LEU A O 1
ATOM 4701 N N . LEU A 1 573 ? 28.205 21.595 -0.955 1.00 90.19 573 LEU A N 1
ATOM 4702 C CA . LEU A 1 573 ? 27.262 22.666 -0.628 1.00 90.19 573 LEU A CA 1
ATOM 4703 C C . LEU A 1 573 ? 26.226 22.259 0.427 1.00 90.19 573 LEU A C 1
ATOM 4705 O O . LEU A 1 573 ? 25.751 23.133 1.155 1.00 90.19 573 LEU A O 1
ATOM 4709 N N . ARG A 1 574 ? 25.877 20.969 0.513 1.00 90.06 574 ARG A N 1
ATOM 4710 C CA . ARG A 1 574 ? 24.945 20.421 1.515 1.00 90.06 574 ARG A CA 1
ATOM 4711 C C . ARG A 1 574 ? 25.538 20.359 2.926 1.00 90.06 574 ARG A C 1
ATOM 4713 O O . ARG A 1 574 ? 24.778 20.270 3.883 1.00 90.06 574 ARG A O 1
ATOM 4720 N N . ILE A 1 575 ? 26.857 20.459 3.080 1.00 86.50 575 ILE A N 1
ATOM 4721 C CA . ILE A 1 575 ? 27.494 20.567 4.401 1.00 86.50 575 ILE A CA 1
ATOM 4722 C C . ILE A 1 575 ? 27.001 21.856 5.073 1.00 86.50 575 ILE A C 1
ATOM 4724 O O . ILE A 1 575 ? 27.091 22.946 4.500 1.00 86.50 575 ILE A O 1
ATOM 4728 N N . GLY A 1 576 ? 26.416 21.722 6.265 1.00 82.75 576 GLY A N 1
ATOM 4729 C CA . GLY A 1 576 ? 25.777 22.829 6.990 1.00 82.75 576 GLY A CA 1
ATOM 4730 C C . GLY A 1 576 ? 24.510 23.421 6.351 1.00 82.75 576 GLY A C 1
ATOM 4731 O O . GLY A 1 576 ? 23.995 24.421 6.852 1.00 82.75 576 GLY A O 1
ATOM 4732 N N . ARG A 1 577 ? 23.977 22.839 5.265 1.00 87.69 577 ARG A N 1
ATOM 4733 C CA . ARG A 1 577 ? 22.705 23.255 4.645 1.00 87.69 577 ARG A CA 1
ATOM 4734 C C . ARG A 1 577 ? 21.713 22.100 4.640 1.00 87.69 577 ARG A C 1
ATOM 4736 O O . ARG A 1 577 ? 21.953 21.067 4.023 1.00 87.69 577 ARG A O 1
ATOM 4743 N N . CYS A 1 578 ? 20.564 22.311 5.267 1.00 88.88 578 CYS A N 1
ATOM 4744 C CA . CYS A 1 578 ? 19.505 21.311 5.380 1.00 88.88 578 CYS A CA 1
ATOM 4745 C C . CYS A 1 578 ? 18.342 21.594 4.415 1.00 88.88 578 CYS A C 1
ATOM 4747 O O . CYS A 1 578 ? 18.109 22.761 4.081 1.00 88.88 578 CYS A O 1
ATOM 4749 N N . PRO A 1 579 ? 17.616 20.554 3.957 1.00 88.44 579 PRO A N 1
ATOM 4750 C CA . PRO A 1 579 ? 16.389 20.735 3.195 1.00 88.44 579 PRO A CA 1
ATOM 4751 C C . PRO A 1 579 ? 15.351 21.519 4.009 1.00 88.44 579 PRO A C 1
ATOM 4753 O O . PRO A 1 579 ? 15.368 21.461 5.244 1.00 88.44 579 PRO A O 1
ATOM 4756 N N . PRO A 1 580 ? 14.441 22.247 3.336 1.00 88.88 580 PRO A N 1
ATOM 4757 C CA . PRO A 1 580 ? 13.372 22.962 4.018 1.00 88.88 580 PRO A CA 1
ATOM 4758 C C . PRO A 1 580 ? 12.492 21.985 4.806 1.00 88.88 580 PRO A C 1
ATOM 4760 O O . PRO A 1 580 ? 12.197 20.889 4.329 1.00 88.88 580 PRO A O 1
ATOM 4763 N N . VAL A 1 581 ? 12.068 22.390 6.003 1.00 91.44 581 VAL A N 1
ATOM 4764 C CA . VAL A 1 581 ? 11.139 21.623 6.841 1.00 91.44 581 VAL A CA 1
ATOM 4765 C C . VAL A 1 581 ? 9.739 22.220 6.768 1.00 91.44 581 VAL A C 1
ATOM 4767 O O . VAL A 1 581 ? 9.540 23.403 7.047 1.00 91.44 581 VAL A O 1
ATOM 4770 N N . PHE A 1 582 ? 8.752 21.394 6.427 1.00 91.69 582 PHE A N 1
ATOM 4771 C CA . PHE A 1 582 ? 7.351 21.807 6.392 1.00 91.69 582 PHE A CA 1
ATOM 4772 C C . PHE A 1 582 ? 6.579 21.268 7.599 1.00 91.69 582 PHE A C 1
ATOM 4774 O O . PHE A 1 582 ? 6.964 20.283 8.234 1.00 91.69 582 PHE A O 1
ATOM 4781 N N . MET A 1 583 ? 5.432 21.885 7.900 1.00 89.62 583 MET A N 1
ATOM 4782 C CA . MET A 1 583 ? 4.562 21.435 8.996 1.00 89.62 583 MET A CA 1
ATOM 4783 C C . MET A 1 583 ? 4.093 19.984 8.821 1.00 89.62 583 MET A C 1
ATOM 4785 O O . MET A 1 583 ? 3.874 19.282 9.805 1.00 89.62 583 MET A O 1
ATOM 4789 N N . GLU A 1 584 ? 3.998 19.496 7.582 1.00 87.31 584 GLU A N 1
ATOM 4790 C CA . GLU A 1 584 ? 3.700 18.092 7.282 1.00 87.31 584 GLU A CA 1
ATOM 4791 C C . GLU A 1 584 ? 4.795 17.137 7.772 1.00 87.31 584 GLU A C 1
ATOM 4793 O O . GLU A 1 584 ? 4.491 16.054 8.275 1.00 87.31 584 GLU A O 1
ATOM 4798 N N . ASP A 1 585 ? 6.063 17.537 7.681 1.00 88.38 585 ASP A N 1
ATOM 4799 C CA . ASP A 1 585 ? 7.193 16.729 8.142 1.00 88.38 585 ASP A CA 1
ATOM 4800 C C . ASP A 1 585 ? 7.253 16.673 9.666 1.00 88.38 585 ASP A C 1
ATOM 4802 O O . ASP A 1 585 ? 7.584 15.634 10.238 1.00 88.38 585 ASP A O 1
ATOM 4806 N N . ILE A 1 586 ? 6.848 17.754 10.334 1.00 88.31 586 ILE A N 1
ATOM 4807 C CA . ILE A 1 586 ? 6.701 17.801 11.793 1.00 88.31 586 ILE A CA 1
ATOM 4808 C C . ILE A 1 586 ? 5.477 16.985 12.244 1.00 88.31 586 ILE A C 1
ATOM 4810 O O . ILE A 1 586 ? 5.549 16.264 13.242 1.00 88.31 586 ILE A O 1
ATOM 4814 N N . ARG A 1 587 ? 4.369 17.026 11.489 1.00 87.44 587 ARG A N 1
ATOM 4815 C CA . ARG A 1 587 ? 3.154 16.236 11.760 1.00 87.44 587 ARG A CA 1
ATOM 4816 C C . ARG A 1 587 ? 3.438 14.735 11.743 1.00 87.44 587 ARG A C 1
ATOM 4818 O O . ARG A 1 587 ? 3.016 14.027 12.656 1.00 87.44 587 ARG A O 1
ATOM 4825 N N . LYS A 1 588 ? 4.201 14.248 10.754 1.00 83.00 588 LYS A N 1
ATOM 4826 C CA . LYS A 1 588 ? 4.612 12.830 10.653 1.00 83.00 588 LYS A CA 1
ATOM 4827 C C . LYS A 1 588 ? 5.307 12.332 11.922 1.00 83.00 588 LYS A C 1
ATOM 4829 O O . LYS A 1 588 ? 5.130 11.177 12.300 1.00 83.00 588 LYS A O 1
ATOM 4834 N N . ALA A 1 589 ? 6.044 13.204 12.605 1.00 82.19 589 ALA A N 1
ATOM 4835 C CA . ALA A 1 589 ? 6.759 12.862 13.826 1.00 82.19 589 ALA A CA 1
ATOM 4836 C C . ALA A 1 589 ? 5.826 12.582 15.021 1.00 82.19 589 ALA A C 1
ATOM 4838 O O . ALA A 1 589 ? 6.234 11.919 15.971 1.00 82.19 589 ALA A O 1
ATOM 4839 N N . SER A 1 590 ? 4.579 13.080 14.995 1.00 82.69 590 SER A N 1
ATOM 4840 C CA . SER A 1 590 ? 3.612 12.980 16.105 1.00 82.69 590 SER A CA 1
ATOM 4841 C C . SER A 1 590 ? 4.160 13.488 17.455 1.00 82.69 590 SER A C 1
ATOM 4843 O O . SER A 1 590 ? 3.770 13.010 18.519 1.00 82.69 590 SER A O 1
ATOM 4845 N N . ILE A 1 591 ? 5.094 14.448 17.417 1.00 85.25 591 ILE A N 1
ATOM 4846 C CA . ILE A 1 591 ? 5.778 14.994 18.605 1.00 85.25 591 ILE A CA 1
ATOM 4847 C C . ILE A 1 591 ? 4.976 16.136 19.241 1.00 85.25 591 ILE A C 1
ATOM 4849 O O . ILE A 1 591 ? 5.028 16.334 20.456 1.00 85.25 591 ILE A O 1
ATOM 4853 N N . LEU A 1 592 ? 4.244 16.895 18.424 1.00 86.06 592 LEU A N 1
ATOM 4854 C CA . LEU A 1 592 ? 3.520 18.101 18.819 1.00 86.06 592 LEU A CA 1
ATOM 4855 C C . LEU A 1 592 ? 2.006 17.861 18.864 1.00 86.06 592 LEU A C 1
ATOM 4857 O O . LEU A 1 592 ? 1.481 17.033 18.125 1.00 86.06 592 LEU A O 1
ATOM 4861 N N . ASN A 1 593 ? 1.297 18.621 19.705 1.00 84.25 593 ASN A N 1
ATOM 4862 C CA . ASN A 1 593 ? -0.165 18.679 19.677 1.00 84.25 593 ASN A CA 1
ATOM 4863 C C . ASN A 1 593 ? -0.620 19.796 18.723 1.00 84.25 593 ASN A C 1
ATOM 4865 O O . ASN A 1 593 ? -0.315 20.964 18.953 1.00 84.25 593 ASN A O 1
ATOM 4869 N N . GLU A 1 594 ? -1.372 19.437 17.682 1.00 85.00 594 GLU A N 1
ATOM 4870 C CA . GLU A 1 594 ? -1.811 20.361 16.622 1.00 85.00 594 GLU A CA 1
ATOM 4871 C C . GLU A 1 594 ? -2.781 21.448 17.118 1.00 85.00 594 GLU A C 1
ATOM 4873 O O . GLU A 1 594 ? -2.859 22.521 16.533 1.00 85.00 594 GLU A O 1
ATOM 4878 N N . ASN A 1 595 ? -3.477 21.224 18.238 1.00 83.88 595 ASN A N 1
ATOM 4879 C CA . ASN A 1 595 ? -4.470 22.162 18.777 1.00 83.88 595 ASN A CA 1
ATOM 4880 C C . ASN A 1 595 ? -3.869 23.178 19.766 1.00 83.88 595 ASN A C 1
ATOM 4882 O O . ASN A 1 595 ? -4.504 23.529 20.761 1.00 83.88 595 ASN A O 1
ATOM 4886 N N . THR A 1 596 ? -2.623 23.608 19.558 1.00 87.19 596 THR A N 1
ATOM 4887 C CA . THR A 1 596 ? -1.891 24.449 20.520 1.00 87.19 596 THR A CA 1
ATOM 4888 C C . THR A 1 596 ? -1.316 25.711 19.892 1.00 87.19 596 THR A C 1
ATOM 4890 O O . THR A 1 596 ? -1.050 25.771 18.698 1.00 87.19 596 THR A O 1
ATOM 4893 N N . GLU A 1 597 ? -1.078 26.728 20.720 1.00 86.94 597 GLU A N 1
ATOM 4894 C CA . GLU A 1 597 ? -0.546 28.021 20.276 1.00 86.94 597 GLU A CA 1
ATOM 4895 C C . GLU A 1 597 ? 0.877 27.906 19.697 1.00 86.94 597 GLU A C 1
ATOM 4897 O O . GLU A 1 597 ? 1.206 28.545 18.696 1.00 86.94 597 GLU A O 1
ATOM 4902 N N . TYR A 1 598 ? 1.714 27.031 20.267 1.00 89.06 598 TYR A N 1
ATOM 4903 C CA . TYR A 1 598 ? 3.071 26.815 19.762 1.00 89.06 598 TYR A CA 1
ATOM 4904 C C . TYR A 1 598 ? 3.086 26.164 18.373 1.00 89.06 598 TYR A C 1
ATOM 4906 O O . TYR A 1 598 ? 4.028 26.388 17.622 1.00 89.06 598 TYR A O 1
ATOM 4914 N N . TRP A 1 599 ? 2.053 25.396 17.997 1.00 90.44 599 TRP A N 1
ATOM 4915 C CA . TRP A 1 599 ? 1.933 24.832 16.648 1.00 90.44 599 TRP A CA 1
ATOM 4916 C C . TRP A 1 599 ? 1.827 25.945 15.601 1.00 90.44 599 TRP A C 1
ATOM 4918 O O . TRP A 1 599 ? 2.610 25.985 14.654 1.00 90.44 599 TRP A O 1
ATOM 4928 N N . THR A 1 600 ? 0.929 26.906 15.830 1.00 90.00 600 THR A N 1
ATOM 4929 C CA . THR A 1 600 ? 0.758 28.072 14.951 1.00 90.00 600 THR A CA 1
ATOM 4930 C C . THR A 1 600 ? 1.974 29.002 14.947 1.00 90.00 600 THR A C 1
ATOM 4932 O O . THR A 1 600 ? 2.292 29.603 13.920 1.00 90.00 600 THR A O 1
ATOM 4935 N N . GLN A 1 601 ? 2.690 29.101 16.074 1.00 91.69 601 GLN A N 1
ATOM 4936 C CA . GLN A 1 601 ? 3.932 29.875 16.170 1.00 91.69 601 GLN A CA 1
ATOM 4937 C C . GLN A 1 601 ? 5.067 29.229 15.365 1.00 91.69 601 GLN A C 1
ATOM 4939 O O . GLN A 1 601 ? 5.782 29.939 14.667 1.00 91.69 601 GLN A O 1
ATOM 4944 N N . ILE A 1 602 ? 5.207 27.898 15.408 1.00 90.88 602 ILE A N 1
ATOM 4945 C CA . ILE A 1 602 ? 6.190 27.161 14.595 1.00 90.88 602 ILE A CA 1
ATOM 4946 C C . ILE A 1 602 ? 5.874 27.308 13.102 1.00 90.88 602 ILE A C 1
ATOM 4948 O O . ILE A 1 602 ? 6.779 27.573 12.316 1.00 90.88 602 ILE A O 1
ATOM 4952 N N . GLU A 1 603 ? 4.602 27.184 12.715 1.00 92.06 603 GLU A N 1
ATOM 4953 C CA . GLU A 1 603 ? 4.167 27.360 11.323 1.00 92.06 603 GLU A CA 1
ATOM 4954 C C . GLU A 1 603 ? 4.503 28.761 10.797 1.00 92.06 603 GLU A C 1
ATOM 4956 O O . GLU A 1 603 ? 5.088 28.905 9.723 1.00 92.06 603 GLU A O 1
ATOM 4961 N N . SER A 1 604 ? 4.206 29.789 11.594 1.00 91.25 604 SER A N 1
ATOM 4962 C CA . SER A 1 604 ? 4.495 31.183 11.246 1.00 91.25 604 SER A CA 1
ATOM 4963 C C . SER A 1 604 ? 6.005 31.448 11.186 1.00 91.25 604 SER A C 1
ATOM 4965 O O . SER A 1 604 ? 6.486 32.045 10.225 1.00 91.25 604 SER A O 1
ATOM 4967 N N . PHE A 1 605 ? 6.774 30.936 12.155 1.00 93.38 605 PHE A N 1
ATOM 4968 C CA . PHE A 1 605 ? 8.231 31.068 12.176 1.00 93.38 605 PHE A CA 1
ATOM 4969 C C . PHE A 1 605 ? 8.879 30.438 10.937 1.00 93.38 605 PHE A C 1
ATOM 4971 O O . PHE A 1 605 ? 9.741 31.052 10.305 1.00 93.38 605 PHE A O 1
ATOM 4978 N N . LEU A 1 606 ? 8.454 29.228 10.559 1.00 91.62 606 LEU A N 1
ATOM 4979 C CA . LEU A 1 606 ? 8.962 28.553 9.366 1.00 91.62 606 LEU A CA 1
ATOM 4980 C C . LEU A 1 606 ? 8.603 29.314 8.087 1.00 91.62 606 LEU A C 1
ATOM 4982 O O . LEU A 1 606 ? 9.463 29.451 7.217 1.00 91.62 606 LEU A O 1
ATOM 4986 N N . ALA A 1 607 ? 7.389 29.859 7.985 1.00 89.50 607 ALA A N 1
ATOM 4987 C CA . ALA A 1 607 ? 6.989 30.665 6.835 1.00 89.50 607 ALA A CA 1
ATOM 4988 C C . ALA A 1 607 ? 7.852 31.935 6.681 1.00 89.50 607 ALA A C 1
ATOM 4990 O O . ALA A 1 607 ? 8.271 32.260 5.569 1.00 89.50 607 ALA A O 1
ATOM 4991 N N . GLU A 1 608 ? 8.174 32.618 7.785 1.00 90.88 608 GLU A N 1
ATOM 4992 C CA . GLU A 1 608 ? 9.019 33.824 7.790 1.00 90.88 608 GLU A CA 1
ATOM 4993 C C . GLU A 1 608 ? 10.492 33.532 7.464 1.00 90.88 608 GLU A C 1
ATOM 4995 O O . GLU A 1 608 ? 11.163 34.346 6.829 1.00 90.88 608 GLU A O 1
ATOM 5000 N N . HIS A 1 609 ? 10.995 32.354 7.843 1.00 88.62 609 HIS A N 1
ATOM 5001 C CA . HIS A 1 609 ? 12.412 31.990 7.730 1.00 88.62 609 HIS A CA 1
ATOM 5002 C C . HIS A 1 609 ? 12.686 30.977 6.614 1.00 88.62 609 HIS A C 1
ATOM 5004 O O . HIS A 1 609 ? 13.614 30.168 6.707 1.00 88.62 609 HIS A O 1
ATOM 5010 N N . THR A 1 610 ? 11.896 31.004 5.536 1.00 86.25 610 THR A N 1
ATOM 5011 C CA . THR A 1 610 ? 12.077 30.138 4.351 1.00 86.25 610 THR A CA 1
ATOM 5012 C C . THR A 1 610 ? 12.171 28.645 4.689 1.00 86.25 610 THR A C 1
ATOM 5014 O O . THR A 1 610 ? 12.902 27.897 4.046 1.00 86.25 610 THR A O 1
ATOM 5017 N N . HIS A 1 611 ? 11.425 28.206 5.703 1.00 89.38 611 HIS A N 1
ATOM 5018 C CA . HIS A 1 611 ? 11.359 26.819 6.164 1.00 89.38 611 HIS A CA 1
ATOM 5019 C C . HIS A 1 611 ? 12.707 26.265 6.668 1.00 89.38 611 HIS A C 1
ATOM 5021 O O . HIS A 1 611 ? 12.985 25.074 6.550 1.00 89.38 611 HIS A O 1
ATOM 5027 N N . ASN A 1 612 ? 13.569 27.117 7.234 1.00 88.31 612 ASN A N 1
ATOM 5028 C CA . ASN A 1 612 ? 14.894 26.724 7.717 1.00 88.31 612 ASN A CA 1
ATOM 5029 C C . ASN A 1 612 ? 14.828 26.016 9.087 1.00 88.31 612 ASN A C 1
ATOM 5031 O O . ASN A 1 612 ? 14.614 26.649 10.125 1.00 88.31 612 ASN A O 1
ATOM 5035 N N . GLY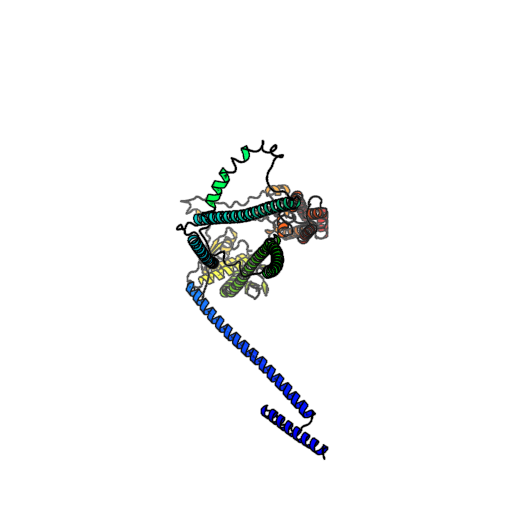 A 1 613 ? 15.067 24.701 9.095 1.00 88.25 613 GLY A N 1
ATOM 5036 C CA . GLY A 1 613 ? 15.025 23.889 10.313 1.00 88.25 613 GLY A CA 1
ATOM 5037 C C . GLY A 1 613 ? 16.152 24.178 11.313 1.00 88.25 613 GLY A C 1
ATOM 5038 O O . GLY A 1 613 ? 15.922 24.082 12.516 1.00 88.25 613 GLY A O 1
ATOM 5039 N N . THR A 1 614 ? 17.335 24.614 10.866 1.00 89.50 614 THR A N 1
ATOM 5040 C CA . THR A 1 614 ? 18.433 25.023 11.765 1.00 89.50 614 THR A CA 1
ATOM 5041 C C . THR A 1 614 ? 18.083 26.301 12.533 1.00 89.50 614 THR A C 1
ATOM 5043 O O . THR A 1 614 ? 18.323 26.384 13.738 1.00 89.50 614 THR A O 1
ATOM 5046 N N . LEU A 1 615 ? 17.458 27.283 11.871 1.00 89.50 615 LEU A N 1
ATOM 5047 C CA . LEU A 1 615 ? 16.950 28.485 12.544 1.00 89.50 615 LEU A CA 1
ATOM 5048 C C . LEU A 1 615 ? 15.824 28.144 13.521 1.00 89.50 615 LEU A C 1
ATOM 5050 O O . LEU A 1 615 ? 15.796 28.699 14.615 1.00 89.50 615 LEU A O 1
ATOM 5054 N N . LEU A 1 616 ? 14.952 27.194 13.167 1.00 91.38 616 LEU A N 1
ATOM 5055 C CA . LEU A 1 616 ? 13.915 26.712 14.077 1.00 91.38 616 LEU A CA 1
ATOM 5056 C C . LEU A 1 616 ? 14.518 26.042 15.318 1.00 91.38 616 LEU A C 1
ATOM 5058 O O . LEU A 1 616 ? 14.040 26.285 16.419 1.00 91.38 616 LEU A O 1
ATOM 5062 N N . VAL A 1 617 ? 15.572 25.232 15.177 1.00 90.88 617 VAL A N 1
ATOM 5063 C CA . VAL A 1 617 ? 16.274 24.642 16.331 1.00 90.88 617 VAL A CA 1
ATOM 5064 C C . VAL A 1 617 ? 16.840 25.731 17.240 1.00 90.88 617 VAL A C 1
ATOM 5066 O O . VAL A 1 617 ? 16.597 25.692 18.445 1.00 90.88 617 VAL A O 1
ATOM 5069 N N . LYS A 1 618 ? 17.523 26.730 16.672 1.00 89.69 618 LYS A N 1
ATOM 5070 C CA . LYS A 1 618 ? 18.084 27.851 17.436 1.00 89.69 618 LYS A CA 1
ATOM 5071 C C . LYS A 1 618 ? 16.997 28.651 18.160 1.00 89.69 618 LYS A C 1
ATOM 5073 O O . LYS A 1 618 ? 17.125 28.951 19.343 1.00 89.69 618 LYS A O 1
ATOM 5078 N N . GLU A 1 619 ? 15.896 28.933 17.475 1.00 90.94 619 GLU A N 1
ATOM 5079 C CA . GLU A 1 619 ? 14.754 29.632 18.056 1.00 90.94 619 GLU A CA 1
ATOM 5080 C C . GLU A 1 619 ? 14.086 28.817 19.163 1.00 90.94 619 GLU A C 1
ATOM 5082 O O . GLU A 1 619 ? 13.748 29.349 20.220 1.00 90.94 619 GLU A O 1
ATOM 5087 N N . LEU A 1 620 ? 13.924 27.510 18.950 1.00 89.75 620 LEU A N 1
ATOM 5088 C CA . LEU A 1 620 ? 13.414 26.616 19.972 1.00 89.75 620 LEU A CA 1
ATOM 5089 C C . LEU A 1 620 ? 14.325 26.673 21.186 1.00 89.75 620 LEU A C 1
ATOM 5091 O O . LEU A 1 620 ? 13.790 26.833 22.275 1.00 89.75 620 LEU A O 1
ATOM 5095 N N . GLU A 1 621 ? 15.651 26.586 21.030 1.00 87.75 621 GLU A N 1
ATOM 5096 C CA . GLU A 1 621 ? 16.654 26.665 22.100 1.00 87.75 621 GLU A CA 1
ATOM 5097 C C . GLU A 1 621 ? 16.594 27.982 22.887 1.00 87.75 621 GLU A C 1
ATOM 5099 O O . GLU A 1 621 ? 16.491 27.918 24.119 1.00 87.75 621 GLU A O 1
ATOM 5104 N N . GLU A 1 622 ? 16.564 29.126 22.198 1.00 86.00 622 GLU A N 1
ATOM 5105 C CA . GLU A 1 622 ? 16.569 30.482 22.771 1.00 86.00 622 GLU A CA 1
ATOM 5106 C C . GLU A 1 622 ? 15.203 30.927 23.334 1.00 86.00 622 GLU A C 1
ATOM 5108 O O . GLU A 1 622 ? 15.155 31.648 24.332 1.00 86.00 622 GLU A O 1
ATOM 5113 N N . GLY A 1 623 ? 14.093 30.454 22.755 1.00 77.69 623 GLY A N 1
ATOM 5114 C CA . GLY A 1 623 ? 12.722 30.640 23.246 1.00 77.69 623 GLY A CA 1
ATOM 5115 C C . GLY A 1 623 ? 12.162 32.064 23.133 1.00 77.69 623 GLY A C 1
ATOM 5116 O O . GLY A 1 623 ? 11.434 32.495 24.032 1.00 77.69 623 GLY A O 1
ATOM 5117 N N . GLN A 1 624 ? 12.500 32.817 22.081 1.00 74.44 624 GLN A N 1
ATOM 5118 C CA . GLN A 1 624 ? 12.139 34.239 21.959 1.00 74.44 624 GLN A CA 1
ATOM 5119 C C . GLN A 1 624 ? 10.699 34.456 21.442 1.00 74.44 624 GLN A C 1
ATOM 5121 O O . GLN A 1 624 ? 9.950 35.286 21.973 1.00 74.44 624 GLN A O 1
ATOM 5126 N N . SER A 1 625 ? 10.288 33.678 20.445 1.00 79.56 625 SER A N 1
ATOM 5127 C CA . SER A 1 625 ? 9.045 33.786 19.670 1.00 79.56 625 SER A CA 1
ATOM 5128 C C . SER A 1 625 ? 8.109 32.591 19.877 1.00 79.56 625 SER A C 1
ATOM 5130 O O . SER A 1 625 ? 6.903 32.790 20.018 1.00 79.56 625 SER A O 1
ATOM 5132 N N . ILE A 1 626 ? 8.646 31.370 19.993 1.00 86.94 626 ILE A N 1
ATOM 5133 C CA . ILE A 1 626 ? 7.861 30.152 20.249 1.00 86.94 626 ILE A CA 1
ATOM 5134 C C . ILE A 1 626 ? 7.743 29.933 21.762 1.00 86.94 626 ILE A C 1
ATOM 5136 O O . ILE A 1 626 ? 8.709 29.581 22.443 1.00 86.94 626 ILE A O 1
ATOM 5140 N N . LYS A 1 627 ? 6.542 30.140 22.305 1.00 84.81 627 LYS A N 1
ATOM 5141 C CA . LYS A 1 627 ? 6.238 30.116 23.745 1.00 84.81 627 LYS A CA 1
ATOM 5142 C C . LYS A 1 627 ? 5.341 28.932 24.102 1.00 84.81 627 LYS A C 1
ATOM 5144 O O . LYS A 1 627 ? 4.767 28.282 23.242 1.00 84.81 627 LYS A O 1
ATOM 5149 N N . ASN A 1 628 ? 5.206 28.641 25.397 1.00 85.31 628 ASN A N 1
ATOM 5150 C CA . ASN A 1 628 ? 4.277 27.627 25.923 1.00 85.31 628 ASN A CA 1
ATOM 5151 C C . ASN A 1 628 ? 4.531 26.172 25.456 1.00 85.31 628 ASN A C 1
ATOM 5153 O O . ASN A 1 628 ? 3.671 25.309 25.635 1.00 85.31 628 ASN A O 1
ATOM 5157 N N . ILE A 1 629 ? 5.717 25.860 24.918 1.00 87.94 629 ILE A N 1
ATOM 5158 C CA . ILE A 1 629 ? 6.144 24.487 24.615 1.00 87.94 629 ILE A CA 1
ATOM 5159 C C . ILE A 1 629 ? 6.854 23.852 25.822 1.00 87.94 629 ILE A C 1
ATOM 5161 O O . ILE A 1 629 ? 7.756 24.433 26.428 1.00 87.94 629 ILE A O 1
ATOM 5165 N N . ILE A 1 630 ? 6.456 22.633 26.193 1.00 87.81 630 ILE A N 1
ATOM 5166 C CA . ILE A 1 630 ? 7.057 21.911 27.325 1.00 87.81 630 ILE A CA 1
ATOM 5167 C C . ILE A 1 630 ? 8.487 21.487 26.962 1.00 87.81 630 ILE A C 1
ATOM 5169 O O . ILE A 1 630 ? 8.732 20.982 25.867 1.00 87.81 630 ILE A O 1
ATOM 5173 N N . LYS A 1 631 ? 9.428 21.612 27.910 1.00 86.69 631 LYS A N 1
ATOM 5174 C CA . LYS A 1 631 ? 10.864 21.314 27.721 1.00 86.69 631 LYS A CA 1
ATOM 5175 C C . LYS A 1 631 ? 11.136 19.961 27.043 1.00 86.69 631 LYS A C 1
ATOM 5177 O O . LYS A 1 631 ? 11.975 19.886 26.154 1.00 86.69 631 LYS A O 1
ATOM 5182 N N . ARG A 1 632 ? 10.414 18.905 27.437 1.00 88.25 632 ARG A N 1
ATOM 5183 C CA . ARG A 1 632 ? 10.544 17.561 26.843 1.00 88.25 632 ARG A CA 1
ATOM 5184 C C . ARG A 1 632 ? 10.113 17.533 25.374 1.00 88.25 632 ARG A C 1
ATOM 5186 O O . ARG A 1 632 ? 10.810 16.963 24.548 1.00 88.25 632 ARG A O 1
ATOM 5193 N N . THR A 1 633 ? 8.986 18.161 25.052 1.00 87.81 633 THR A N 1
ATOM 5194 C CA . THR A 1 633 ? 8.451 18.245 23.687 1.00 87.81 633 THR A CA 1
ATOM 5195 C C . THR A 1 633 ? 9.365 19.061 22.776 1.00 87.81 633 THR A C 1
ATOM 5197 O O . THR A 1 633 ? 9.645 18.641 21.658 1.00 87.81 633 THR A O 1
ATOM 5200 N N . LYS A 1 634 ? 9.895 20.179 23.288 1.00 90.19 634 LYS A N 1
ATOM 5201 C CA . LYS A 1 634 ? 10.923 20.986 22.619 1.00 90.19 634 LYS A CA 1
ATOM 5202 C C . LYS A 1 634 ? 12.162 20.151 22.282 1.00 90.19 634 LYS A C 1
ATOM 5204 O O . LYS A 1 634 ? 12.593 20.164 21.136 1.00 90.19 634 LYS A O 1
ATOM 5209 N N . GLN A 1 635 ? 12.694 19.395 23.248 1.00 91.25 635 GLN A N 1
ATOM 5210 C CA . GLN A 1 635 ? 13.874 18.556 23.014 1.00 91.25 635 GLN A CA 1
ATOM 5211 C C . GLN A 1 635 ? 13.605 17.467 21.971 1.00 91.25 635 GLN A C 1
ATOM 5213 O O . GLN A 1 635 ? 14.383 17.320 21.039 1.00 91.25 635 GLN A O 1
ATOM 5218 N N . ASN A 1 636 ? 12.465 16.775 22.064 1.00 91.31 636 ASN A N 1
ATOM 5219 C CA . ASN A 1 636 ? 12.090 15.756 21.084 1.00 91.31 636 ASN A CA 1
ATOM 5220 C C . ASN A 1 636 ? 12.007 16.326 19.658 1.00 91.31 636 ASN A C 1
ATOM 5222 O O . ASN A 1 636 ? 12.399 15.654 18.708 1.00 91.31 636 ASN A O 1
ATOM 5226 N N . LEU A 1 637 ? 11.494 17.553 19.499 1.00 91.75 637 LEU A N 1
ATOM 5227 C CA . LEU A 1 637 ? 11.423 18.211 18.196 1.00 91.75 637 LEU A CA 1
ATOM 5228 C C . LEU A 1 637 ? 12.820 18.558 17.665 1.00 91.75 637 LEU A C 1
ATOM 5230 O O . LEU A 1 637 ? 13.098 18.292 16.501 1.00 91.75 637 LEU A O 1
ATOM 5234 N N . ILE A 1 638 ? 13.706 19.093 18.510 1.00 91.62 638 ILE A N 1
ATOM 5235 C CA . ILE A 1 638 ? 15.102 19.372 18.134 1.00 91.62 638 ILE A CA 1
ATOM 5236 C C . ILE A 1 638 ? 15.808 18.081 17.698 1.00 91.62 638 ILE A C 1
ATOM 5238 O O . ILE A 1 638 ? 16.414 18.041 16.627 1.00 91.62 638 ILE A O 1
ATOM 5242 N N . ASP A 1 639 ? 15.672 17.012 18.484 1.00 91.31 639 ASP A N 1
ATOM 5243 C CA . ASP A 1 639 ? 16.284 15.715 18.194 1.00 91.31 639 ASP A CA 1
ATOM 5244 C C . ASP A 1 639 ? 15.753 15.141 16.874 1.00 91.31 639 ASP A C 1
ATOM 5246 O O . ASP A 1 639 ? 16.522 14.622 16.063 1.00 91.31 639 ASP A O 1
ATOM 5250 N N . TYR A 1 640 ? 14.450 15.280 16.614 1.00 92.88 640 TYR A N 1
ATOM 5251 C CA . TYR A 1 640 ? 13.835 14.864 15.356 1.00 92.88 640 TYR A CA 1
ATOM 5252 C C . TYR A 1 640 ? 14.375 15.642 14.155 1.00 92.88 640 TYR A C 1
ATOM 5254 O O . TYR A 1 640 ? 14.732 15.025 13.149 1.00 92.88 640 TYR A O 1
ATOM 5262 N N . LEU A 1 641 ? 14.461 16.972 14.261 1.00 91.56 641 LEU A N 1
ATOM 5263 C CA . LEU A 1 641 ? 14.963 17.827 13.185 1.00 91.56 641 LEU A CA 1
ATOM 5264 C C . LEU A 1 641 ? 16.422 17.496 12.852 1.00 91.56 641 LEU A C 1
ATOM 5266 O O . LEU A 1 641 ? 16.758 17.372 11.677 1.00 91.56 641 LEU A O 1
ATOM 5270 N N . LYS A 1 642 ? 17.268 17.268 13.864 1.00 90.00 642 LYS A N 1
ATOM 5271 C CA . LYS A 1 642 ? 18.668 16.862 13.658 1.00 90.00 642 LYS A CA 1
ATOM 5272 C C . LYS A 1 642 ? 18.785 15.445 13.086 1.00 90.00 642 LYS A C 1
ATOM 5274 O O . LYS A 1 642 ? 19.495 15.233 12.109 1.00 90.00 642 LYS A O 1
ATOM 5279 N N . THR A 1 643 ? 18.048 14.478 13.636 1.00 89.56 643 THR A N 1
ATOM 5280 C CA . THR A 1 643 ? 18.131 13.062 13.219 1.00 89.56 643 THR A CA 1
ATOM 5281 C C . THR A 1 643 ? 17.654 12.843 11.783 1.00 89.56 643 THR A C 1
ATOM 5283 O O . THR A 1 643 ? 18.204 12.006 11.075 1.00 89.56 643 THR A O 1
ATOM 5286 N N . ASN A 1 644 ? 16.653 13.604 11.332 1.00 88.50 644 ASN A N 1
ATOM 5287 C CA . ASN A 1 644 ? 16.125 13.508 9.966 1.00 88.50 644 ASN A CA 1
ATOM 5288 C C . ASN A 1 644 ? 16.814 14.474 8.986 1.00 88.50 644 ASN A C 1
ATOM 5290 O O . ASN A 1 644 ? 16.379 14.600 7.846 1.00 88.50 644 ASN A O 1
ATOM 5294 N N . GLY A 1 645 ? 17.885 15.154 9.413 1.00 86.38 645 GLY A N 1
ATOM 5295 C CA . GLY A 1 645 ? 18.688 16.022 8.553 1.00 86.38 645 GLY A CA 1
ATOM 5296 C C . GLY A 1 645 ? 18.050 17.370 8.206 1.00 86.38 645 GLY A C 1
ATOM 5297 O O . GLY A 1 645 ? 18.568 18.057 7.335 1.00 86.38 645 GLY A O 1
ATOM 5298 N N . PHE A 1 646 ? 16.968 17.776 8.878 1.00 89.94 646 PHE A N 1
ATOM 5299 C CA . PHE A 1 646 ? 16.331 19.092 8.713 1.00 89.94 646 PHE A CA 1
ATOM 5300 C C . PHE A 1 646 ? 17.067 20.223 9.450 1.00 89.94 646 PHE A C 1
ATOM 5302 O O . PHE A 1 646 ? 16.814 21.397 9.182 1.00 89.94 646 PHE A O 1
ATOM 5309 N N . ALA A 1 647 ? 17.973 19.887 10.368 1.00 89.56 647 ALA A N 1
ATOM 5310 C CA . ALA A 1 647 ? 18.843 20.833 11.056 1.00 89.56 647 ALA A CA 1
ATOM 5311 C C . ALA A 1 647 ? 20.263 20.265 11.196 1.00 89.56 647 ALA A C 1
ATOM 5313 O O . ALA A 1 647 ? 20.436 19.061 11.386 1.00 89.56 647 ALA A O 1
ATOM 5314 N N . SER A 1 648 ? 21.268 21.139 11.136 1.00 87.50 648 SER A N 1
ATOM 5315 C CA . SER A 1 648 ? 22.684 20.789 11.298 1.00 87.50 648 SER A CA 1
ATOM 5316 C C . SER A 1 648 ? 23.404 21.838 12.142 1.00 87.50 648 SER A C 1
ATOM 5318 O O . SER A 1 648 ? 23.064 23.019 12.083 1.00 87.50 648 SER A O 1
ATOM 5320 N N . ASP A 1 649 ? 24.404 21.391 12.905 1.00 83.25 649 ASP A N 1
ATOM 5321 C CA . ASP A 1 649 ? 25.315 22.248 13.677 1.00 83.25 649 ASP A CA 1
ATOM 5322 C C . ASP A 1 649 ? 26.560 22.658 12.859 1.00 83.25 649 ASP A C 1
ATOM 5324 O O . ASP A 1 649 ? 27.406 23.420 13.330 1.00 83.25 649 ASP A O 1
ATOM 5328 N N . GLU A 1 650 ? 26.701 22.144 11.633 1.00 83.88 650 GLU A N 1
ATOM 5329 C CA . GLU A 1 650 ? 27.819 22.460 10.745 1.00 83.88 650 GLU A CA 1
ATOM 5330 C C . GLU A 1 650 ? 27.669 23.846 10.106 1.00 83.88 650 GLU A C 1
ATOM 5332 O O . GLU A 1 650 ? 26.577 24.281 9.737 1.00 83.88 650 GLU A O 1
ATOM 5337 N N . ILE A 1 651 ? 28.795 24.539 9.920 1.00 81.31 651 ILE A N 1
ATOM 5338 C CA . ILE A 1 651 ? 28.819 25.857 9.281 1.00 81.31 651 ILE A CA 1
ATOM 5339 C C . ILE A 1 651 ? 28.785 25.677 7.763 1.00 81.31 651 ILE A C 1
ATOM 5341 O O . ILE A 1 651 ? 29.672 25.059 7.173 1.00 81.31 651 ILE A O 1
ATOM 5345 N N . ALA A 1 652 ? 27.770 26.259 7.129 1.00 84.69 652 ALA A N 1
ATOM 5346 C CA . ALA A 1 652 ? 27.625 26.259 5.683 1.00 84.69 652 ALA A CA 1
ATOM 5347 C C . ALA A 1 652 ? 28.814 26.962 5.003 1.00 84.69 652 ALA A C 1
ATOM 5349 O O . ALA A 1 652 ? 29.065 28.144 5.234 1.00 84.69 652 ALA A O 1
ATOM 5350 N N . SER A 1 653 ? 29.521 26.244 4.127 1.00 85.00 653 SER A N 1
ATOM 5351 C CA . SER A 1 653 ? 30.637 26.803 3.348 1.00 85.00 653 SER A CA 1
ATOM 5352 C C . SER A 1 653 ? 30.129 27.726 2.240 1.00 85.00 653 SER A C 1
ATOM 5354 O O . SER A 1 653 ? 29.109 27.425 1.612 1.00 85.00 653 SER A O 1
ATOM 5356 N N . ASP A 1 654 ? 30.811 28.842 1.982 1.00 86.88 654 ASP A N 1
ATOM 5357 C CA . ASP A 1 654 ? 30.474 29.752 0.883 1.00 86.88 654 ASP A CA 1
ATOM 5358 C C . ASP A 1 654 ? 30.892 29.195 -0.494 1.00 86.88 654 ASP A C 1
ATOM 5360 O O . ASP A 1 654 ? 31.546 28.154 -0.610 1.00 86.88 654 ASP A O 1
ATOM 5364 N N . ALA A 1 655 ? 30.466 29.875 -1.562 1.00 87.38 655 ALA A N 1
ATOM 5365 C CA . ALA A 1 655 ? 30.740 29.447 -2.932 1.00 87.38 655 ALA A CA 1
ATOM 5366 C C . ALA A 1 655 ? 32.246 29.364 -3.235 1.00 87.38 655 ALA A C 1
ATOM 5368 O O . ALA A 1 655 ? 32.687 28.431 -3.905 1.00 87.38 655 ALA A O 1
ATOM 5369 N N . GLU A 1 656 ? 33.030 30.326 -2.744 1.00 88.50 656 GLU A N 1
ATOM 5370 C CA . GLU A 1 656 ? 34.470 30.413 -3.004 1.00 88.50 656 GLU A CA 1
ATOM 5371 C C . GLU A 1 656 ? 35.230 29.271 -2.326 1.00 88.50 656 GLU A C 1
ATOM 5373 O O . GLU A 1 656 ? 36.088 28.644 -2.949 1.00 88.50 656 GLU A O 1
ATOM 5378 N N . THR A 1 657 ? 34.860 28.934 -1.089 1.00 88.81 657 THR A N 1
ATOM 5379 C CA . THR A 1 657 ? 35.444 27.820 -0.335 1.00 88.81 657 THR A CA 1
ATOM 5380 C C . THR A 1 657 ? 35.161 26.486 -1.019 1.00 88.81 657 THR A C 1
ATOM 5382 O O . THR A 1 657 ? 36.074 25.675 -1.177 1.00 88.81 657 THR A O 1
ATOM 5385 N N . VAL A 1 658 ? 33.925 26.265 -1.485 1.00 89.44 658 VAL A N 1
ATOM 5386 C CA . VAL A 1 658 ? 33.555 25.030 -2.199 1.00 89.44 658 VAL A CA 1
ATOM 5387 C C . VAL A 1 658 ? 34.335 24.895 -3.507 1.00 89.44 658 VAL A C 1
ATOM 5389 O O . VAL A 1 658 ? 34.911 23.839 -3.769 1.00 89.44 658 VAL A O 1
ATOM 5392 N N . LEU A 1 659 ? 34.402 25.958 -4.313 1.00 90.69 659 LEU A N 1
ATOM 5393 C CA . LEU A 1 659 ? 35.120 25.943 -5.592 1.00 90.69 659 LEU A CA 1
ATOM 5394 C C . LEU A 1 659 ? 36.636 25.773 -5.405 1.00 90.69 659 LEU A C 1
ATOM 5396 O O . LEU A 1 659 ? 37.271 25.029 -6.156 1.00 90.69 659 LEU A O 1
ATOM 5400 N N . SER A 1 660 ? 37.214 26.412 -4.384 1.00 88.88 660 SER A N 1
ATOM 5401 C CA . SER A 1 660 ? 38.622 26.246 -4.004 1.00 88.88 660 SER A CA 1
ATOM 5402 C C . SER A 1 660 ? 38.928 24.805 -3.590 1.00 88.88 660 SER A C 1
ATOM 5404 O O . SER A 1 660 ? 39.887 24.212 -4.086 1.00 88.88 660 SER A O 1
ATOM 5406 N N . TYR A 1 661 ? 38.070 24.199 -2.762 1.00 88.50 661 TYR A N 1
ATOM 5407 C CA . TYR A 1 661 ? 38.216 22.805 -2.348 1.00 88.50 661 TYR A CA 1
ATOM 5408 C C . TYR A 1 661 ? 38.137 21.846 -3.541 1.00 88.50 661 TYR A C 1
ATOM 5410 O O . TYR A 1 661 ? 39.016 21.004 -3.707 1.00 88.50 661 TYR A O 1
ATOM 5418 N N . MET A 1 662 ? 37.152 22.027 -4.430 1.00 90.94 662 MET A N 1
ATOM 5419 C CA . MET A 1 662 ? 37.031 21.245 -5.669 1.00 90.94 662 MET A CA 1
ATOM 5420 C C . MET A 1 662 ? 38.277 21.351 -6.558 1.00 90.94 662 MET A C 1
ATOM 5422 O O . MET A 1 662 ? 38.705 20.354 -7.131 1.00 90.94 662 MET A O 1
ATOM 5426 N N . SER A 1 663 ? 38.903 22.529 -6.622 1.00 88.56 663 SER A N 1
ATOM 5427 C CA . SER A 1 663 ? 40.119 22.759 -7.422 1.00 88.56 663 SER A CA 1
ATOM 5428 C C . SER A 1 663 ? 41.356 22.051 -6.861 1.00 88.56 663 SER A C 1
ATOM 5430 O O . SER A 1 663 ? 42.325 21.841 -7.585 1.00 88.56 663 SER A O 1
ATOM 5432 N N . GLN A 1 664 ? 41.339 21.665 -5.582 1.00 86.19 664 GLN A N 1
ATOM 5433 C CA . GLN A 1 664 ? 42.419 20.904 -4.947 1.00 86.19 664 GLN A CA 1
ATOM 5434 C C . GLN A 1 664 ? 42.247 19.389 -5.101 1.00 86.19 664 GLN A C 1
ATOM 5436 O O . GLN A 1 664 ? 43.242 18.669 -5.159 1.00 86.19 664 GLN A O 1
ATOM 5441 N N . ILE A 1 665 ? 41.003 18.901 -5.138 1.00 84.00 665 ILE A N 1
ATOM 5442 C CA . ILE A 1 665 ? 40.695 17.460 -5.124 1.00 84.00 665 ILE A CA 1
ATOM 5443 C C . ILE A 1 665 ? 40.420 16.875 -6.513 1.00 84.00 665 ILE A C 1
ATOM 5445 O O . ILE A 1 665 ? 40.516 15.660 -6.685 1.00 84.00 665 ILE A O 1
ATOM 5449 N N . THR A 1 666 ? 40.074 17.711 -7.494 1.00 86.00 666 THR A N 1
ATOM 5450 C CA . THR A 1 666 ? 39.649 17.264 -8.822 1.00 86.00 666 THR A CA 1
ATOM 5451 C C . THR A 1 666 ? 40.685 17.639 -9.876 1.00 86.00 666 THR A C 1
ATOM 5453 O O . THR A 1 666 ? 40.902 18.809 -10.190 1.00 86.00 666 THR A O 1
ATOM 5456 N N . GLU A 1 667 ? 41.296 16.622 -10.480 1.00 78.56 667 GLU A N 1
ATOM 5457 C CA . GLU A 1 667 ? 42.279 16.793 -11.548 1.00 78.56 667 GLU A CA 1
ATOM 5458 C C . GLU A 1 667 ? 41.655 17.469 -12.787 1.00 78.56 667 GLU A C 1
ATOM 5460 O O . GLU A 1 667 ? 40.605 17.062 -13.291 1.00 78.56 667 GLU A O 1
ATOM 5465 N N . GLY A 1 668 ? 42.298 18.532 -13.279 1.00 76.69 668 GLY A N 1
ATOM 5466 C CA . GLY A 1 668 ? 41.834 19.288 -14.447 1.00 76.69 668 GLY A CA 1
ATOM 5467 C C . GLY A 1 668 ? 40.677 20.265 -14.188 1.00 76.69 668 GLY A C 1
ATOM 5468 O O . GLY A 1 668 ? 40.137 20.799 -15.155 1.00 76.69 668 GLY A O 1
ATOM 5469 N N . PHE A 1 669 ? 40.298 20.515 -12.928 1.00 87.94 669 PHE A N 1
ATOM 5470 C CA . PHE A 1 669 ? 39.352 21.570 -12.543 1.00 87.94 669 PHE A CA 1
ATOM 5471 C C . PHE A 1 669 ? 40.122 22.814 -12.075 1.00 87.94 669 PHE A C 1
ATOM 5473 O O . PHE A 1 669 ? 40.570 22.892 -10.934 1.00 87.94 669 PHE A O 1
ATOM 5480 N N . SER A 1 670 ? 40.322 23.779 -12.977 1.00 85.75 670 SER A N 1
ATOM 5481 C CA . SER A 1 670 ? 41.037 25.035 -12.702 1.00 85.75 670 SER A CA 1
ATOM 5482 C C . SER A 1 670 ? 40.155 26.247 -12.990 1.00 85.75 670 SER A C 1
ATOM 5484 O O . SER A 1 670 ? 39.201 26.151 -13.760 1.00 85.75 670 SER A O 1
ATOM 5486 N N . THR A 1 671 ? 40.497 27.414 -12.440 1.00 83.25 671 THR A N 1
ATOM 5487 C CA . THR A 1 671 ? 39.762 28.676 -12.663 1.00 83.25 671 THR A CA 1
ATOM 5488 C C . THR A 1 671 ? 39.660 29.094 -14.133 1.00 83.25 671 THR A C 1
ATOM 5490 O O . THR A 1 671 ? 38.814 29.915 -14.471 1.00 83.25 671 THR A O 1
ATOM 5493 N N . GLU A 1 672 ? 40.515 28.544 -14.997 1.00 81.62 672 GLU A N 1
ATOM 5494 C CA . GLU A 1 672 ? 40.540 28.802 -16.443 1.00 81.62 672 GLU A CA 1
ATOM 5495 C C . GLU A 1 672 ? 39.767 27.748 -17.258 1.00 81.62 672 GLU A C 1
ATOM 5497 O O . GLU A 1 672 ? 39.658 27.876 -18.472 1.00 81.62 672 GLU A O 1
ATOM 5502 N N . SER A 1 673 ? 39.237 26.701 -16.614 1.00 86.81 673 SER A N 1
ATOM 5503 C CA . SER A 1 673 ? 38.496 25.627 -17.284 1.00 86.81 673 SER A CA 1
ATOM 5504 C C . SER A 1 673 ? 37.011 25.956 -17.465 1.00 86.81 673 SER A C 1
ATOM 5506 O O . SER A 1 673 ? 36.378 26.545 -16.583 1.00 86.81 673 SER A O 1
ATOM 5508 N N . ASP A 1 674 ? 36.419 25.487 -18.565 1.00 86.62 674 ASP A N 1
ATOM 5509 C CA . ASP A 1 674 ? 34.974 25.608 -18.810 1.00 86.62 674 ASP A CA 1
ATOM 5510 C C . ASP A 1 674 ? 34.152 24.915 -17.713 1.00 86.62 674 ASP A C 1
ATOM 5512 O O . ASP A 1 674 ? 33.119 25.417 -17.265 1.00 86.62 674 ASP A O 1
ATOM 5516 N N . ASP A 1 675 ? 34.662 23.791 -17.204 1.00 91.25 675 ASP A N 1
ATOM 5517 C CA . ASP A 1 675 ? 34.058 23.049 -16.101 1.00 91.25 675 ASP A CA 1
ATOM 5518 C C . ASP A 1 675 ? 33.941 23.917 -14.832 1.00 91.25 675 ASP A C 1
ATOM 5520 O O . ASP A 1 675 ? 32.907 23.888 -14.159 1.00 91.25 675 ASP A O 1
ATOM 5524 N N . TYR A 1 676 ? 34.939 24.756 -14.528 1.00 91.75 676 TYR A N 1
ATOM 5525 C CA . TYR A 1 676 ? 34.872 25.700 -13.407 1.00 91.75 676 TYR A CA 1
ATOM 5526 C C . TYR A 1 676 ? 33.779 26.749 -13.603 1.00 91.75 676 TYR A C 1
ATOM 5528 O O . TYR A 1 676 ? 33.012 27.017 -12.676 1.00 91.75 676 TYR A O 1
ATOM 5536 N N . ALA A 1 677 ? 33.646 27.304 -14.810 1.00 89.44 677 ALA A N 1
ATOM 5537 C CA . ALA A 1 677 ? 32.586 28.262 -15.120 1.00 89.44 677 ALA A CA 1
ATOM 5538 C C . ALA A 1 677 ? 31.185 27.639 -14.977 1.00 89.44 677 ALA A C 1
ATOM 5540 O O . ALA A 1 677 ? 30.270 28.268 -14.430 1.00 89.44 677 ALA A O 1
ATOM 5541 N N . ILE A 1 678 ? 31.029 26.384 -15.404 1.00 91.81 678 ILE A N 1
ATOM 5542 C CA . ILE A 1 678 ? 29.783 25.615 -15.311 1.00 91.81 678 ILE A CA 1
ATOM 5543 C C . ILE A 1 678 ? 29.393 25.367 -13.851 1.00 91.81 678 ILE A C 1
ATOM 5545 O O . ILE A 1 678 ? 28.259 25.662 -13.457 1.00 91.81 678 ILE A O 1
ATOM 5549 N N . ILE A 1 679 ? 30.329 24.884 -13.030 1.00 93.38 679 ILE A N 1
ATOM 5550 C CA . ILE A 1 679 ? 30.070 24.605 -11.614 1.00 93.38 679 ILE A CA 1
ATOM 5551 C C . ILE A 1 679 ? 29.870 25.893 -10.818 1.00 93.38 679 ILE A C 1
ATOM 5553 O O . ILE A 1 679 ? 28.931 25.973 -10.028 1.00 93.38 679 ILE A O 1
ATOM 5557 N N . MET A 1 680 ? 30.665 26.938 -11.067 1.00 91.56 680 MET A N 1
ATOM 5558 C CA . MET A 1 680 ? 30.469 28.253 -10.449 1.00 91.56 680 MET A CA 1
ATOM 5559 C C . MET A 1 680 ? 29.062 28.788 -10.729 1.00 91.56 680 MET A C 1
ATOM 5561 O O . MET A 1 680 ? 28.412 29.338 -9.838 1.00 91.56 680 MET A O 1
ATOM 5565 N N . ARG A 1 681 ? 28.567 28.620 -11.958 1.00 90.75 681 ARG A N 1
ATOM 5566 C CA . ARG A 1 681 ? 27.207 29.015 -12.320 1.00 90.75 681 ARG A CA 1
ATOM 5567 C C . ARG A 1 681 ? 26.170 28.204 -11.549 1.00 90.75 681 ARG A C 1
ATOM 5569 O O . ARG A 1 681 ? 25.274 28.810 -10.970 1.00 90.75 681 ARG A O 1
ATOM 5576 N N . TYR A 1 682 ? 26.291 26.878 -11.500 1.00 92.31 682 TYR A N 1
ATOM 5577 C CA . TYR A 1 682 ? 25.407 26.036 -10.687 1.00 92.31 682 TYR A CA 1
ATOM 5578 C C . TYR A 1 682 ? 25.391 26.485 -9.216 1.00 92.31 682 TYR A C 1
ATOM 5580 O O . TYR A 1 682 ? 24.323 26.775 -8.684 1.00 92.31 682 TYR A O 1
ATOM 5588 N N . VAL A 1 683 ? 26.565 26.654 -8.600 1.00 91.69 683 VAL A N 1
ATOM 5589 C CA . VAL A 1 683 ? 26.715 27.091 -7.202 1.00 91.69 683 VAL A CA 1
ATOM 5590 C C . VAL A 1 683 ? 26.023 28.434 -6.958 1.00 91.69 683 VAL A C 1
ATOM 5592 O O . VAL A 1 683 ? 25.256 28.554 -6.006 1.00 91.69 683 VAL A O 1
ATOM 5595 N N . LYS A 1 684 ? 26.225 29.427 -7.836 1.00 88.88 684 LYS A N 1
ATOM 5596 C CA . LYS A 1 684 ? 25.552 30.733 -7.730 1.00 88.88 684 LYS A CA 1
ATOM 5597 C C . LYS A 1 684 ? 24.031 30.596 -7.773 1.00 88.88 684 LYS A C 1
ATOM 5599 O O . LYS A 1 684 ? 23.354 31.120 -6.903 1.00 88.88 684 LYS A O 1
ATOM 5604 N N . TYR A 1 685 ? 23.495 29.845 -8.736 1.00 87.25 685 TYR A N 1
ATOM 5605 C CA . TYR A 1 685 ? 22.043 29.684 -8.880 1.00 87.25 685 TYR A CA 1
ATOM 5606 C C . TYR A 1 685 ? 21.379 28.964 -7.708 1.00 87.25 685 TYR A C 1
ATOM 5608 O O . TYR A 1 685 ? 20.204 29.204 -7.442 1.00 87.25 685 TYR A O 1
ATOM 5616 N N . VAL A 1 686 ? 22.109 28.073 -7.046 1.00 88.31 686 VAL A N 1
ATOM 5617 C CA . VAL A 1 686 ? 21.609 27.289 -5.918 1.00 88.31 686 VAL A CA 1
ATOM 5618 C C . VAL A 1 686 ? 21.699 28.060 -4.596 1.00 88.31 686 VAL A C 1
ATOM 5620 O O . VAL A 1 686 ? 20.888 27.830 -3.700 1.00 88.31 686 VAL A O 1
ATOM 5623 N N . LEU A 1 687 ? 22.668 28.970 -4.468 1.00 84.38 687 LEU A N 1
ATOM 5624 C CA . LEU A 1 687 ? 22.863 29.792 -3.271 1.00 84.38 687 LEU A CA 1
ATOM 5625 C C . LEU A 1 687 ? 22.103 31.127 -3.290 1.00 84.38 687 LEU A C 1
ATOM 5627 O O . LEU A 1 687 ? 21.964 31.728 -2.226 1.00 84.38 687 LEU A O 1
ATOM 5631 N N . GLY A 1 688 ? 21.573 31.542 -4.447 1.00 69.94 688 GLY A N 1
ATOM 5632 C CA . GLY A 1 688 ? 20.805 32.780 -4.616 1.00 69.94 688 GLY A CA 1
ATOM 5633 C C . GLY A 1 688 ? 21.630 33.881 -5.252 1.00 69.94 688 GLY A C 1
ATOM 5634 O O . GLY A 1 688 ? 22.253 34.649 -4.488 1.00 69.94 688 GLY A O 1
#

Nearest PDB structures (foldseek):
  3qf7-assembly3_A  TM=5.177E-01  e=3.420E-04  Thermotoga maritima
  3qf7-assembly3_B  TM=5.341E-01  e=5.379E-04  Thermotoga maritima
  4w9m-assembly2_K  TM=5.230E-01  e=3.977E-04  Thermotoga maritima MSB8
  3qg5-assembly1_B  TM=4.614E-01  e=2.693E-03  Thermotoga maritima
  6yvu-assembly1_B  TM=2.166E-01  e=4.511E-02  Saccharomyces cerevisiae S288C

Secondary structure (DSSP, 8-state):
-HHHHHHHHHHHHHHHHHHHHHHHHHHTTPPP-SS--HHHHHHHHHHHHHHHHHHHHHHHHHHHHHHHHHHHHHHHHHHHHHHHHHHHHHHHTT--SS-----STTHHHHHHHHHHHHHHHHHHHHHHHHHHHHHHHHHHHHHHHHHHHT-----HHHHHHHHHHHHHHHHHHHHHHHHHHHHHHHHHHHHHHHHHHHHHHHHHHHHHT--S---S-TTSTTS-HHHHHHHHHHHHHHHHHHTTGGGS--GGGSSSSS--HHHHHHHHHHHHHHHHHHHHHHHHHHHHHHHHHHHHHSHHHHHHHHHHHHHHHHHHHHHHHHHHHHHHHHHHHHHHHHHHHHS-HHHHHHHHHHHHHHTTTSEEEEEETTEEEEEETTTTEEEEGGGS-HHHHHHHHHHHHHHHHHHHGGG-S-PPPEEEESTTTT--HHHHHHHHHHHHHHHTTS-EEEE-S-HHHHHHHHHH-TTT-----HHHHSTTTTTS-------------PPPPPS-HHHHHHHTTPPP--TTS-GGGSBGGGG-SSHHHHHHHHHTT--BGGGS-TT-HHHHHHHHHHHHHHHHHHTT-PPPP-HHHHHHTT-S-TTSHHHHHHHHHHHHTTT-HHHHHHHHHH-SS--S--HHHHHHHHHHHHHTTS--SSPPPPHHHHHHHHHHHSTT--TTSHHHHHHHHHHHHHH-

Radius of gyration: 56.27 Å; Cα contacts (8 Å, |Δi|>4): 418; chains: 1; bounding box: 116×117×158 Å

Mean predicted aligned error: 24.58 Å

pLDDT: mean 71.77, std 15.2, range [37.62, 93.38]